Protein 1F0K (pdb70)

CATH classification: 3.40.50.2000 (+1 more: 3.40.50.2000)

Organism: Escherichia coli (strain K12) (NCBI:txid83333)

Nearest PDB structures (foldseek):
  1nlm-assembly1_B  TM=9.649E-01  e=9.106E-61  Escherichia coli
  7d1i-assembly1_A-2  TM=9.188E-01  e=2.802E-33  Acinetobacter baumannii
  3s2u-assembly1_A  TM=8.553E-01  e=3.169E-32  Pseudomonas aeruginosa PAO1
  7d1i-assembly1_C-2  TM=9.130E-01  e=3.026E-31  Acinetobacter baumannii
  7d1i-assembly1_B-2  TM=9.395E-01  e=1.859E-29  Acinetobacter baumannii

InterPro domains:
  IPR004276 Glycosyltransferase family 28, N-terminal domain [PF03033] (9-145)
  IPR006009 N-acetylglucosaminyltransferase, MurG [MF_00033] (8-353)
  IPR006009 N-acetylglucosaminyltransferase, MurG [TIGR01133] (3-347)
  IPR007235 Glycosyl transferase, family 28, C-terminal [PF04101] (185-344)

GO terms:
  GO:0051991 UDP-N-acetyl-D-glucosamine:N-acetylmuramoyl-L-alanyl-D-glutamyl-meso-2,6-diaminopimelyl-D-alanyl-D-alanine-diphosphoundecaprenol 4-beta-N-acetylglucosaminlytransferase activity (F, EXP)
  GO:0005886 plasma membrane (C, EXP)
  GO:0005515 protein binding (F, IPI)
  GO:0009252 peptidoglycan biosynthetic process (P, IMP)
  GO:0050511 undecaprenyldiphospho-muramoylpentapeptide beta-N-acetylglucosaminyltransferase activity (F, IMP)
  GO:0050511 undecaprenyldiphospho-muramoylpentapeptide beta-N-acetylglucosaminyltransferase activity (F, IDA)

Radius of gyration: 34.89 Å; Cα contacts (8 Å, |Δi|>4): 1495; chains: 2; bounding box: 58×95×90 Å

Solvent-accessible surface area: 29682 Å² total; per-residue (Å²): 79,92,0,0,0,0,0,4,19,69,15,30,30,0,104,2,0,7,33,0,0,74,55,5,61,90,110,66,18,91,16,73,0,0,0,10,67,114,81,70,0,16,101,39,0,65,171,68,75,6,110,24,30,77,1,197,26,79,47,20,235,70,142,7,13,88,26,1,89,80,15,103,148,100,27,96,59,1,70,105,44,0,57,62,28,2,116,88,30,149,7,61,0,0,0,0,1,2,21,37,2,0,11,0,0,0,43,0,0,142,44,54,66,22,35,1,0,1,0,2,2,12,8,46,25,34,60,8,1,125,112,9,24,173,40,24,86,40,26,0,2,2,20,89,64,17,22,128,143,17,56,44,0,6,2,20,19,96,103,65,0,42,83,19,75,88,5,110,122,29,22,76,78,27,141,29,30,26,23,0,0,0,22,13,33,72,135,7,0,135,31,4,11,120,11,1,4,85,0,0,40,119,24,16,78,63,12,44,4,13,0,4,0,0,139,70,28,49,153,66,1,45,110,32,1,51,140,29,48,29,22,34,3,9,12,25,57,90,19,128,78,22,10,25,0,4,37,24,0,2,0,0,0,3,32,0,23,6,41,44,1,11,31,0,4,2,1,0,0,0,0,0,0,0,3,103,87,103,182,60,79,65,32,39,88,0,0,48,37,6,55,180,42,30,1,9,82,11,5,37,68,104,122,19,56,29,91,27,1,6,104,24,13,72,59,39,58,59,120,52,3,50,42,14,0,68,109,0,45,89,52,24,47,87,66,2,23,75,70,1,2,94,22,0,24,100,8,15,129,92,157,86,86,0,0,0,0,0,9,6,96,57,22,22,0,100,2,0,7,32,0,0,79,51,5,60,84,109,61,21,96,14,64,0,0,0,2,56,116,81,77,2,17,96,40,0,63,167,69,72,7,104,25,28,83,7,80,6,62,49,6,71,47,57,16,53,181,39,9,101,80,8,85,152,121,15,108,81,0,60,136,60,0,53,60,27,2,122,86,21,146,8,60,0,0,0,0,1,4,21,83,7,0,0,4,0,0,27,0,0,136,49,56,65,22,34,2,0,1,0,6,4,8,10,54,15,30,81,5,2,137,27,0,20,180,36,21,86,35,28,0,2,1,19,86,67,16,20,131,145,17,74,45,0,5,1,22,21,96,108,61,0,55,79,20,57,94,4,104,111,28,20,65,74,22,140,27,33,23,25,0,0,0,22,14,33,77,143,6,0,128,53,2,22,114,7,0,4,88,0,0,42,118,24,16,87,62,11,42,3,13,0,4,0,0,148,58,27,41,122,72,4,44,110,31,2,52,130,29,48,29,22,32,3,10,11,24,57,99,23,139,67,21,8,31,0,4,30,21,0,3,0,0,0,3,45,0,24,9,54,44,1,10,27,0,5,3,0,0,1,0,0,0,0,3,5,109,65,104,206,59,75,69,36,34,91,0,0,20,30,5,57,156,45,25,0,8,82,20,9,33,120,98,110,32,50,31,94,27,1,6,103,6,9,74,56,34,62,63,143,52,3,57,48,11,0,77,110,0,51,87,49,19,38,82,51,0,21,74,95,1,1,99,27,0,25,93,7,19,133,92,161

Foldseek 3Di:
DEEEEEAEQDCLQVVLSVLLVVVVVVVVYAYAYEYACVGPCVPVVVVSVHHYDYQDQPDPVPVAQVSQVVDVVRLVRSLVSLLVVCVVRVGLAYEYSDGRSVQSNLVNCLVVVRAYEYEYLFLARDPSLVVSVVRHPAYEYQDPNNDPDHHHFHTAAPVLLLPADALCVLCPPDDFAAEEEEDQPQAADVVCLVQVLLLCLVCPRNHAYAYQGHPPCQVVSCVSNVVSVNNRHHYHVHDPPVNVVLSVHLEYEYAQSRRVLQSLLSNLFAYEHAYDDDPVSGSVSSCVVLVVLVLYHYDYVVRDHNCVVSVVVVPADSVSSSVSSNSSNVPHRHCSSVVSSVVRVCVSVPD/DEEEEEAFPVLPLVVLSLLLVVVVVVVVYAYAYEYACPGDCVPPVVVVVHHYDYFDQPPPPPPAVVRLVVVVVRLVRSLVSLLVVCVVRVGLAYEYADDDSVQSNLVNCLVVVRAYEYEYLFLARDRRCVVSVVSHPAYEYQAPNNDPDHHHQHTAEDPLLLPADALCVLCPPDDFAAEEEEDQPQQADPVCLVQVLLLCLVCPRNHAYAYAGHPPCQVVSCVSNVVSVNNRHHYHPHDPCVSVVLSVHLEYEEAQSSRVLQSLLSNLFAYEHEHDDDPVSRRVSSCVVLVVLLLYHYQYPVRDDNCVVNVVVVPADSVSSSVSSNSSPVSHRHPSSVVSSVVSVVVSVVD

Sequence (702 aa):
KRLMVMAGGTGGHVFPGLAVAHHLMAQGWQVRWLGTADRMEADLVPKHGIEIDFIRISGLRGKGIKALIAAPLRIFNAWRQARAIMKAYKPDVVLGMGGYVSGPGGLAAWSLGIPVVLHEQNGIAGLTNKWLAKIATKVMQAFPGAFPNAEVVGNPVRTDVLALPLPQQRLAGREGPVRVLVVGGSQGARILNQTMPQVAAKLGDSVTIWHQSGKGSQQSVEQAYAEAGQPQHKVTEFIDDMAAAYAWADVVVCRSGALTVSEIAAAGLPALFVPFQHKDRQQYWNALPLEKAGAAKIIEQPQLSVDAVANTLAGWSRETLLTMAERARAASIPDATERVANEVSRVARALKRLMVMAGGTGGHVFPGLAVAHHLMAQGWQVRWLGTADRMEADLVPKHGIEIDFIRISGLRGKGIKALIAAPLRIFNAWRQARAIMKAYKPDVVLGMGGYVSGPGGLAAWSLGIPVVLHEQNGIAGLTNKWLAKIATKVMQAFPGAFPNAEVVGNPVRTDVLALPLPQQRLAGREGPVRVLVVGGSQGARILNQTMPQVAAKLGDSVTIWHQSGKGSQQSVEQAYAEAGQPQHKVTEFIDDMAAAYAWADVVVCRSGALTVSEIAAAGLPALFVPFQHKDRQQYWNALPLEKAGAAKIIEQPQLSVDAVANTLAGWSRETLLTMAERARAASIPDATERVANEVSRVARAL

B-factor: mean 31.59, std 8.91, range [14.5, 69.97]

Structure (mmCIF, N/CA/C/O backbone):
data_1F0K
#
_entry.id   1F0K
#
_cell.length_a   60.613
_cell.length_b   66.356
_cell.length_c   67.902
_cell.angle_alpha   64.29
_cell.angle_beta   83.52
_cell.angle_gamma   65.45
#
_symmetry.space_group_name_H-M   'P 1'
#
loop_
_entity.id
_entity.type
_entity.pdbx_description
1 polymer 'UDP-N-ACETYLGLUCOSAMINE-N-ACETYLMURAMYL-(PENTAPEPTIDE) PYROPHOSPHORYL-UNDECAPRENOL N-ACETYLGLUCOSAMINE TRANSFERASE'
2 non-polymer 'SULFATE ION'
3 water water
#
loop_
_atom_site.group_PDB
_atom_site.id
_atom_site.type_symbol
_atom_site.label_atom_id
_atom_site.label_alt_id
_atom_site.label_comp_id
_atom_site.label_asym_id
_atom_site.label_entity_id
_atom_site.label_seq_id
_atom_site.pdbx_PDB_ins_code
_atom_site.Cartn_x
_atom_site.Cartn_y
_atom_site.Cartn_z
_atom_site.occupancy
_atom_site.B_iso_or_equiv
_atom_site.auth_seq_id
_atom_site.auth_comp_id
_atom_site.auth_asym_id
_atom_site.auth_atom_id
_atom_site.pdbx_PDB_model_num
ATOM 1 N N . LYS A 1 7 ? -0.974 2.320 36.947 1.00 42.05 7 LYS A N 1
ATOM 2 C CA . LYS A 1 7 ? -1.170 3.245 35.788 1.00 41.31 7 LYS A CA 1
ATOM 3 C C . LYS A 1 7 ? -2.239 2.733 34.833 1.00 39.64 7 LYS A C 1
ATOM 4 O O . LYS A 1 7 ? -2.050 1.717 34.160 1.00 39.64 7 LYS A O 1
ATOM 10 N N . ARG A 1 8 ? -3.357 3.451 34.773 1.00 37.24 8 ARG A N 1
ATOM 11 C CA . ARG A 1 8 ? -4.469 3.076 33.906 1.00 34.91 8 ARG A CA 1
ATOM 12 C C . ARG A 1 8 ? -4.584 3.999 32.696 1.00 32.27 8 ARG A C 1
ATOM 13 O O . ARG A 1 8 ? -4.602 5.224 32.832 1.00 31.60 8 ARG A O 1
ATOM 21 N N . LEU A 1 9 ? -4.663 3.403 31.512 1.00 29.57 9 LEU A N 1
ATOM 22 C CA . LEU A 1 9 ? -4.792 4.171 30.283 1.00 27.45 9 LEU A CA 1
ATOM 23 C C . LEU A 1 9 ? -6.038 3.762 29.523 1.00 25.97 9 LEU A C 1
ATOM 24 O O . LEU A 1 9 ? -6.397 2.587 29.485 1.00 25.57 9 LEU A O 1
ATOM 29 N N . MET A 1 10 ? -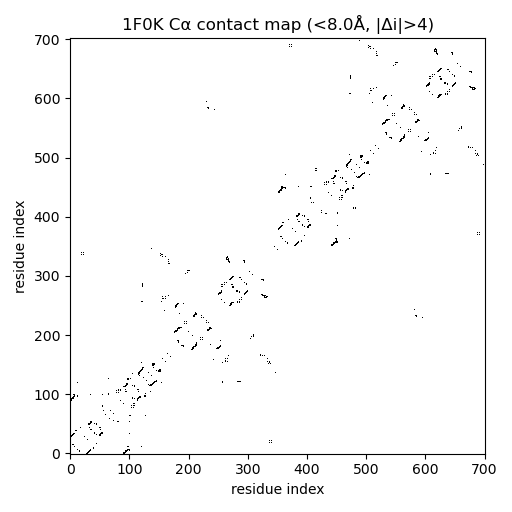6.713 4.738 28.928 1.00 25.37 10 MET A N 1
ATOM 30 C CA . MET A 1 10 ? -7.866 4.429 28.101 1.00 24.70 10 MET A CA 1
ATOM 31 C C . MET A 1 10 ? -7.528 4.943 26.715 1.00 23.31 10 MET A C 1
ATOM 32 O O . MET A 1 10 ? -7.198 6.116 26.544 1.00 24.02 10 MET A O 1
ATOM 37 N N . VAL A 1 11 ? -7.574 4.059 25.727 1.00 22.25 11 VAL A N 1
ATOM 38 C CA . VAL A 1 11 ? -7.278 4.461 24.359 1.00 22.34 11 VAL A CA 1
ATOM 39 C C . VAL A 1 11 ? -8.612 4.654 23.646 1.00 22.94 11 VAL A C 1
ATOM 40 O O . VAL A 1 11 ? -9.525 3.843 23.804 1.00 23.37 11 VAL A O 1
ATOM 44 N N . MET A 1 12 ? -8.722 5.734 22.878 1.00 22.18 12 MET A N 1
ATOM 45 C CA . MET A 1 12 ? -9.949 6.034 22.146 1.00 23.10 12 MET A CA 1
ATOM 46 C C . MET A 1 12 ? -9.582 6.072 20.673 1.00 22.97 12 MET A C 1
ATOM 47 O O . MET A 1 12 ? -8.917 6.997 20.226 1.00 21.16 12 MET A O 1
ATOM 52 N N . ALA A 1 13 ? -9.992 5.057 19.921 1.00 26.97 13 ALA A N 1
ATOM 53 C CA . ALA A 1 13 ? -9.665 5.008 18.498 1.00 30.88 13 ALA A CA 1
ATOM 54 C C . ALA A 1 13 ? -10.813 4.412 17.685 1.00 34.35 13 ALA A C 1
ATOM 55 O O . ALA A 1 13 ? -11.328 3.335 18.006 1.00 35.86 13 ALA A O 1
ATOM 57 N N . GLY A 1 14 ? -11.176 5.127 16.622 1.00 37.37 14 GLY A N 1
ATOM 58 C CA . GLY A 1 14 ? -12.287 4.762 15.757 1.00 40.54 14 GLY A CA 1
ATOM 59 C C . GLY A 1 14 ? -12.239 3.583 14.808 1.00 41.52 14 GLY A C 1
ATOM 60 O O . GLY A 1 14 ? -11.267 2.831 14.755 1.00 43.26 14 GLY A O 1
ATOM 61 N N . GLY A 1 15 ? -13.322 3.451 14.042 1.00 42.70 15 GLY A N 1
ATOM 62 C CA . GLY A 1 15 ? -13.491 2.363 13.094 1.00 43.13 15 GLY A CA 1
ATOM 63 C C . GLY A 1 15 ? -12.660 2.286 11.825 1.00 43.41 15 GLY A C 1
ATOM 64 O O . GLY A 1 15 ? -13.212 2.187 10.730 1.00 44.39 15 GLY A O 1
ATOM 65 N N . THR A 1 16 ? -11.340 2.333 11.966 1.00 43.38 16 THR A N 1
ATOM 66 C CA . THR A 1 16 ? -10.426 2.204 10.833 1.00 43.22 16 THR A CA 1
ATOM 67 C C . THR A 1 16 ? -9.118 1.679 11.402 1.00 43.06 16 THR A C 1
ATOM 68 O O . THR A 1 16 ? -8.728 2.042 12.517 1.00 42.99 16 THR A O 1
ATOM 72 N N . GLY A 1 17 ? -8.453 0.810 10.649 1.00 41.81 17 GLY A N 1
ATOM 73 C CA . GLY A 1 17 ? -7.190 0.268 11.109 1.00 40.71 17 GLY A CA 1
ATOM 74 C C . GLY A 1 17 ? -6.202 1.401 11.275 1.00 39.54 17 GLY A C 1
ATOM 75 O O . GLY A 1 17 ? -5.275 1.330 12.085 1.00 39.73 17 GLY A O 1
ATOM 76 N N . GLY A 1 18 ? -6.413 2.460 10.500 1.00 37.79 18 GLY A N 1
ATOM 77 C CA . GLY A 1 18 ? -5.539 3.611 10.572 1.00 35.68 18 GLY A CA 1
ATOM 78 C C . GLY A 1 18 ? -5.394 4.116 11.994 1.00 34.88 18 GLY A C 1
ATOM 79 O O . GLY A 1 18 ? -4.285 4.441 12.427 1.00 35.21 18 GLY A O 1
ATOM 80 N N . HIS A 1 19 ? -6.503 4.186 12.728 1.00 32.89 19 HIS A N 1
ATOM 81 C CA . HIS A 1 19 ? -6.454 4.664 14.110 1.00 32.14 19 HIS A CA 1
ATOM 82 C C . HIS A 1 19 ? -6.229 3.533 15.108 1.00 31.91 19 HIS A C 1
ATOM 83 O O . HIS A 1 19 ? -5.480 3.684 16.072 1.00 31.76 19 HIS A O 1
ATOM 90 N N . VAL A 1 20 ? -6.895 2.407 14.881 1.00 31.82 20 VAL A N 1
ATOM 91 C CA . VAL A 1 20 ? -6.813 1.271 15.788 1.00 33.08 20 VAL A CA 1
ATOM 92 C C . VAL A 1 20 ? -5.452 0.587 15.898 1.00 33.31 20 VAL A C 1
ATOM 93 O O . VAL A 1 20 ? -4.977 0.337 17.008 1.00 32.99 20 VAL A O 1
ATOM 97 N N . PHE A 1 21 ? -4.823 0.288 14.765 1.00 33.64 21 PHE A N 1
ATOM 98 C CA . PHE A 1 21 ? -3.526 -0.385 14.794 1.00 33.68 21 PHE A CA 1
ATOM 99 C C . PHE A 1 21 ? -2.456 0.350 15.605 1.00 32.04 21 PHE A C 1
ATOM 100 O O . PHE A 1 21 ? -1.789 -0.257 16.443 1.00 31.30 21 PHE A O 1
ATOM 108 N N . PRO A 1 22 ? -2.277 1.662 15.375 1.00 31.37 22 PRO A N 1
ATOM 109 C CA . PRO A 1 22 ? -1.259 2.396 16.139 1.00 30.01 22 PRO A CA 1
ATOM 110 C C . PRO A 1 22 ? -1.620 2.411 17.624 1.00 29.31 22 PRO A C 1
ATOM 111 O O . PRO A 1 22 ? -0.749 2.366 18.489 1.00 27.42 22 PRO A O 1
ATOM 115 N N . GLY A 1 23 ? -2.918 2.483 17.903 1.00 28.99 23 GLY A N 1
ATOM 116 C CA . GLY A 1 23 ? -3.380 2.492 19.277 1.00 28.59 23 GLY A CA 1
ATOM 117 C C . GLY A 1 23 ? -3.035 1.196 19.990 1.00 29.00 23 GLY A C 1
ATOM 118 O O . GLY A 1 23 ? -2.649 1.205 21.160 1.00 28.48 23 GLY A O 1
ATOM 119 N N . LEU A 1 24 ? -3.168 0.078 19.282 1.00 28.08 24 LEU A N 1
ATOM 120 C CA . LEU A 1 24 ? -2.863 -1.227 19.859 1.00 28.39 24 LEU A CA 1
ATOM 121 C C . LEU A 1 24 ? -1.373 -1.350 20.147 1.00 28.37 24 LEU A C 1
ATOM 122 O O . LEU A 1 24 ? -0.966 -1.986 21.126 1.00 28.60 24 LEU A O 1
ATOM 127 N N . ALA A 1 25 ? -0.555 -0.743 19.296 1.00 27.77 25 ALA A N 1
ATOM 128 C CA . ALA A 1 25 ? 0.887 -0.795 19.497 1.00 28.98 25 ALA A CA 1
ATOM 129 C C . ALA A 1 25 ? 1.256 -0.093 20.800 1.00 29.10 25 ALA A C 1
ATOM 130 O O . ALA A 1 25 ? 2.035 -0.618 21.595 1.00 29.49 25 ALA A O 1
ATOM 132 N N . VAL A 1 26 ? 0.694 1.094 21.020 1.00 28.82 26 VAL A N 1
ATOM 133 C CA . VAL A 1 26 ? 0.982 1.853 22.233 1.00 28.94 26 VAL A CA 1
ATOM 134 C C . VAL A 1 26 ? 0.409 1.131 23.450 1.00 29.18 26 VAL A C 1
ATOM 135 O O . VAL A 1 26 ? 1.020 1.118 24.518 1.00 29.62 26 VAL A O 1
ATOM 139 N N . ALA A 1 27 ? -0.757 0.518 23.286 1.00 27.98 27 ALA A N 1
ATOM 140 C CA . ALA A 1 27 ? -1.371 -0.215 24.382 1.00 29.32 27 ALA A CA 1
ATOM 141 C C . ALA A 1 27 ? -0.462 -1.372 24.840 1.00 30.04 27 ALA A C 1
ATOM 142 O O . ALA A 1 27 ? -0.084 -1.454 26.015 1.00 29.89 27 ALA A O 1
ATOM 144 N N . HIS A 1 28 ? -0.120 -2.259 23.907 1.00 30.92 28 HIS A N 1
ATOM 145 C CA . HIS A 1 28 ? 0.734 -3.413 24.201 1.00 30.62 28 HIS A CA 1
ATOM 146 C C . HIS A 1 28 ? 2.054 -2.989 24.823 1.00 30.90 28 HIS A C 1
ATOM 147 O O . HIS A 1 28 ? 2.537 -3.601 25.779 1.00 30.92 28 HIS A O 1
ATOM 154 N N . HIS A 1 29 ? 2.636 -1.939 24.263 1.00 30.28 29 HIS A N 1
ATOM 155 C CA . HIS A 1 29 ? 3.899 -1.415 24.742 1.00 30.76 29 HIS A CA 1
ATOM 156 C C . HIS A 1 29 ? 3.835 -1.032 26.227 1.00 31.63 29 HIS A C 1
ATOM 157 O O . HIS A 1 29 ? 4.763 -1.315 26.990 1.00 30.76 29 HIS A O 1
ATOM 164 N N . LEU A 1 30 ? 2.744 -0.388 26.638 1.00 29.72 30 LEU A N 1
ATOM 165 C CA . LEU A 1 30 ? 2.603 0.035 28.028 1.00 30.08 30 LEU A CA 1
ATOM 166 C C . LEU A 1 30 ? 2.153 -1.096 28.950 1.00 30.55 30 LEU A C 1
ATOM 167 O O . LEU A 1 30 ? 2.538 -1.136 30.120 1.00 31.28 30 LEU A O 1
ATOM 172 N N . MET A 1 31 ? 1.340 -2.012 28.438 1.00 31.26 31 MET A N 1
ATOM 173 C CA . MET A 1 31 ? 0.884 -3.130 29.256 1.00 33.71 31 MET A CA 1
ATOM 174 C C . MET A 1 31 ? 2.078 -3.987 29.664 1.00 35.03 31 MET A C 1
ATOM 175 O O . MET A 1 31 ? 2.101 -4.548 30.758 1.00 36.09 31 MET A O 1
ATOM 180 N N . ALA A 1 32 ? 3.062 -4.085 28.776 1.00 35.62 32 ALA A N 1
ATOM 181 C CA . ALA A 1 32 ? 4.262 -4.871 29.044 1.00 37.61 32 ALA A CA 1
ATOM 182 C C . ALA A 1 32 ? 5.133 -4.158 30.070 1.00 38.72 32 ALA A C 1
ATOM 183 O O . ALA A 1 32 ? 6.223 -4.621 30.409 1.00 39.48 32 ALA A O 1
ATOM 185 N N . GLN A 1 33 ? 4.654 -3.022 30.560 1.00 38.28 33 GLN A N 1
ATOM 186 C CA . GLN A 1 33 ? 5.408 -2.275 31.548 1.00 38.14 33 GLN A CA 1
ATOM 187 C C . GLN A 1 33 ? 4.576 -2.020 32.787 1.00 36.68 33 GLN A C 1
ATOM 188 O O . GLN A 1 33 ? 4.822 -1.075 33.532 1.00 37.34 33 GLN A O 1
ATOM 194 N N . GLY A 1 34 ? 3.585 -2.877 33.000 1.00 35.86 34 GLY A N 1
ATOM 195 C CA . GLY A 1 34 ? 2.738 -2.755 34.170 1.00 35.52 34 GLY A CA 1
ATOM 196 C C . GLY A 1 34 ? 1.461 -1.951 34.008 1.00 34.34 34 GLY A C 1
ATOM 197 O O . GLY A 1 34 ? 0.611 -1.974 34.897 1.00 33.67 34 GLY A O 1
ATOM 198 N N . TRP A 1 35 ? 1.314 -1.248 32.890 1.00 34.23 35 TRP A N 1
ATOM 199 C CA . TRP A 1 35 ? 0.121 -0.435 32.661 1.00 33.63 35 TRP A CA 1
ATOM 200 C C . TRP A 1 35 ? -1.153 -1.228 32.402 1.00 33.77 35 TRP A C 1
ATOM 201 O O . TRP A 1 35 ? -1.136 -2.282 31.763 1.00 32.95 35 TRP A O 1
ATOM 212 N N . GLN A 1 36 ? -2.261 -0.704 32.912 1.00 32.90 36 GLN A N 1
ATOM 213 C CA . GLN A 1 36 ? -3.567 -1.301 32.696 1.00 33.08 36 GLN A CA 1
ATOM 214 C C . GLN A 1 36 ? -4.160 -0.482 31.552 1.00 32.42 36 GLN A C 1
ATOM 215 O O . GLN A 1 36 ? -4.114 0.748 31.583 1.00 31.42 36 GLN A O 1
ATOM 221 N N . VAL A 1 37 ? -4.697 -1.157 30.541 1.00 32.07 37 VAL A N 1
ATOM 222 C CA . VAL A 1 37 ? -5.276 -0.456 29.403 1.00 31.91 37 VAL A CA 1
ATOM 223 C C . VAL A 1 37 ? -6.693 -0.917 29.118 1.00 32.15 37 VAL A C 1
ATOM 224 O O . VAL A 1 37 ? -7.017 -2.104 29.225 1.00 31.04 37 VAL A O 1
ATOM 228 N N . ARG A 1 38 ? -7.532 0.046 28.752 1.00 30.74 38 ARG A N 1
ATOM 229 C CA . ARG A 1 38 ? -8.925 -0.202 28.433 1.00 31.08 38 ARG A CA 1
ATOM 230 C C . ARG A 1 38 ? -9.196 0.568 27.143 1.00 29.87 38 ARG A C 1
ATOM 231 O O . ARG A 1 38 ? -8.574 1.601 26.883 1.00 28.94 38 ARG A O 1
ATOM 239 N N . TRP A 1 39 ? -10.119 0.072 26.332 1.00 28.69 39 TRP A N 1
ATOM 240 C CA . TRP A 1 39 ? -10.414 0.729 25.071 1.00 28.19 39 TRP A CA 1
ATOM 241 C C . TRP A 1 39 ? -11.790 1.395 25.081 1.00 26.35 39 TRP A C 1
ATOM 242 O O . TRP A 1 39 ? -12.683 0.994 25.826 1.00 26.68 39 TRP A O 1
ATOM 253 N N . LEU A 1 40 ? -11.935 2.438 24.269 1.00 25.04 40 LEU A N 1
ATOM 254 C CA . LEU A 1 40 ? -13.197 3.159 24.130 1.00 23.18 40 LEU A CA 1
ATOM 255 C C . LEU A 1 40 ? -13.495 3.179 22.634 1.00 22.87 40 LEU A C 1
ATOM 256 O O . LEU A 1 40 ? -12.718 3.721 21.854 1.00 22.99 40 LEU A O 1
ATOM 261 N N . GLY A 1 41 ? -14.608 2.580 22.232 1.00 25.02 41 GLY A N 1
ATOM 262 C CA . GLY A 1 41 ? -14.946 2.553 20.821 1.00 25.95 41 GLY A CA 1
ATOM 263 C C . GLY A 1 41 ? -16.426 2.332 20.594 1.00 28.01 41 GLY A C 1
ATOM 264 O O . GLY A 1 41 ? -17.234 2.555 21.494 1.00 28.82 41 GLY A O 1
ATOM 265 N N . THR A 1 42 ? -16.783 1.884 19.395 1.00 29.77 42 THR A N 1
ATOM 266 C CA . THR A 1 42 ? -18.185 1.641 19.059 1.00 31.41 42 THR A CA 1
ATOM 267 C C . THR A 1 42 ? -18.458 0.168 18.741 1.00 32.23 42 THR A C 1
ATOM 268 O O . THR A 1 42 ? -17.721 -0.463 17.986 1.00 29.57 42 THR A O 1
ATOM 272 N N . ALA A 1 43 ? -19.541 -0.360 19.306 1.00 34.77 43 ALA A N 1
ATOM 273 C CA . ALA A 1 43 ? -19.920 -1.760 19.127 1.00 37.23 43 ALA A CA 1
ATOM 274 C C . ALA A 1 43 ? -20.126 -2.232 17.686 1.00 39.10 43 ALA A C 1
ATOM 275 O O . ALA A 1 43 ? -20.088 -3.434 17.422 1.00 39.09 43 ALA A O 1
ATOM 277 N N . ASP A 1 44 ? -20.333 -1.304 16.757 1.00 40.78 44 ASP A N 1
ATOM 278 C CA . ASP A 1 44 ? -20.557 -1.671 15.361 1.00 42.78 44 ASP A CA 1
ATOM 279 C C . ASP A 1 44 ? -19.324 -1.559 14.472 1.00 43.14 44 ASP A C 1
ATOM 280 O O . ASP A 1 44 ? -19.320 -2.061 13.349 1.00 44.14 44 ASP A O 1
ATOM 285 N N . ARG A 1 45 ? -18.281 -0.904 14.970 1.00 42.77 45 ARG A N 1
ATOM 286 C CA . ARG A 1 45 ? -17.056 -0.730 14.199 1.00 42.34 45 ARG A CA 1
ATOM 287 C C . ARG A 1 45 ? -16.054 -1.872 14.401 1.00 41.11 45 ARG A C 1
ATOM 288 O O . ARG A 1 45 ? -16.194 -2.679 15.320 1.00 40.45 45 ARG A O 1
ATOM 296 N N . MET A 1 46 ? -15.041 -1.928 13.543 1.00 39.55 46 MET A N 1
ATOM 297 C CA . MET A 1 46 ? -14.038 -2.990 13.604 1.00 39.67 46 MET A CA 1
ATOM 298 C C . MET A 1 46 ? -13.279 -3.148 14.926 1.00 38.68 46 MET A C 1
ATOM 299 O O . MET A 1 46 ? -12.772 -4.232 15.219 1.00 38.02 46 MET A O 1
ATOM 304 N N . GLU A 1 47 ? -13.198 -2.092 15.730 1.00 37.48 47 GLU A N 1
ATOM 305 C CA . GLU A 1 47 ? -12.486 -2.198 17.002 1.00 36.91 47 GLU A CA 1
ATOM 306 C C . GLU A 1 47 ? -13.225 -3.123 17.972 1.00 36.96 47 GLU A C 1
ATOM 307 O O . GLU A 1 47 ? -12.612 -3.744 18.842 1.00 37.00 47 GLU A O 1
ATOM 313 N N . ALA A 1 48 ? -14.541 -3.222 17.818 1.00 36.76 48 ALA A N 1
ATOM 314 C CA . ALA A 1 48 ? -15.342 -4.066 18.700 1.00 36.98 48 ALA A CA 1
ATOM 315 C C . ALA A 1 48 ? -14.943 -5.533 18.623 1.00 38.23 48 ALA A C 1
ATOM 316 O O . ALA A 1 48 ? -15.100 -6.281 19.590 1.00 37.91 48 ALA A O 1
ATOM 318 N N . ASP A 1 49 ? -14.430 -5.947 17.470 1.00 39.31 49 ASP A N 1
ATOM 319 C CA . ASP A 1 49 ? -14.027 -7.332 17.286 1.00 40.97 49 ASP A CA 1
ATOM 320 C C . ASP A 1 4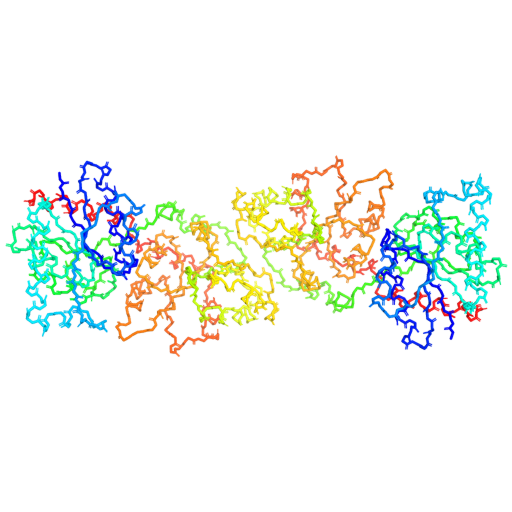9 ? -12.524 -7.519 17.426 1.00 40.10 49 ASP A C 1
ATOM 321 O O . ASP A 1 49 ? -12.069 -8.518 17.974 1.00 40.92 49 ASP A O 1
ATOM 326 N N . LEU A 1 50 ? -11.761 -6.549 16.940 1.00 39.40 50 LEU A N 1
ATOM 327 C CA . LEU A 1 50 ? -10.306 -6.623 16.982 1.00 39.05 50 LEU A CA 1
ATOM 328 C C . LEU A 1 50 ? -9.666 -6.486 18.365 1.00 39.12 50 LEU A C 1
ATOM 329 O O . LEU A 1 50 ? -8.805 -7.286 18.732 1.00 38.56 50 LEU A O 1
ATOM 334 N N . VAL A 1 51 ? -10.084 -5.483 19.132 1.00 38.79 51 VAL A N 1
ATOM 335 C CA . VAL A 1 51 ? -9.516 -5.257 20.459 1.00 37.64 51 VAL A CA 1
ATOM 336 C C . VAL A 1 51 ? -9.647 -6.449 21.415 1.00 37.87 51 VAL A C 1
ATOM 337 O O . VAL A 1 51 ? -8.695 -6.790 22.115 1.00 37.54 51 VAL A O 1
ATOM 341 N N . PRO A 1 52 ? -10.825 -7.093 21.465 1.00 38.44 52 PRO A N 1
ATOM 342 C CA . PRO A 1 52 ? -10.959 -8.237 22.373 1.00 39.32 52 PRO A CA 1
ATOM 343 C C . PRO A 1 52 ? -10.035 -9.392 21.974 1.00 40.07 52 PRO A C 1
ATOM 344 O O . PRO A 1 52 ? -9.685 -10.232 22.805 1.00 40.30 52 PRO A O 1
ATOM 348 N N . LYS A 1 53 ? -9.649 -9.427 20.699 1.00 40.35 53 LYS A N 1
ATOM 349 C CA . LYS A 1 53 ? -8.752 -10.463 20.193 1.00 40.58 53 LYS A CA 1
ATOM 350 C C . LYS A 1 53 ? -7.323 -10.184 20.636 1.00 39.99 53 LYS A C 1
ATOM 351 O O . LYS A 1 53 ? -6.426 -11.006 20.432 1.00 39.70 53 LYS A O 1
ATOM 357 N N . HIS A 1 54 ? -7.112 -9.014 21.231 1.00 38.65 54 HIS A N 1
ATOM 358 C CA . HIS A 1 54 ? -5.790 -8.642 21.727 1.00 37.71 54 HIS A CA 1
ATOM 359 C C . HIS A 1 54 ? -5.788 -8.711 23.248 1.00 37.10 54 HIS A C 1
ATOM 360 O O . HIS A 1 54 ? -4.871 -8.214 23.899 1.00 37.35 54 HIS A O 1
ATOM 367 N N . GLY A 1 55 ? -6.828 -9.331 23.800 1.00 36.15 55 GLY A N 1
ATOM 368 C CA . GLY A 1 55 ? -6.948 -9.477 25.240 1.00 36.70 55 GLY A CA 1
ATOM 369 C C . GLY A 1 55 ? -7.266 -8.200 25.997 1.00 36.66 55 GLY A C 1
ATOM 370 O O . GLY A 1 55 ? -7.145 -8.157 27.222 1.00 36.89 55 GLY A O 1
ATOM 371 N N . ILE A 1 56 ? -7.686 -7.163 25.277 1.00 35.61 56 ILE A N 1
ATOM 372 C CA . ILE A 1 56 ? -8.009 -5.885 25.900 1.00 34.03 56 ILE A CA 1
ATOM 373 C C . ILE A 1 56 ? -9.516 -5.668 26.017 1.00 34.37 56 ILE A C 1
ATOM 374 O O . ILE A 1 56 ? -10.263 -5.908 25.067 1.00 34.29 56 ILE A O 1
ATOM 379 N N . GLU A 1 57 ? -9.955 -5.224 27.193 1.00 34.18 57 GLU A N 1
ATOM 380 C CA . GLU A 1 57 ? -11.370 -4.969 27.432 1.00 34.19 57 GLU A CA 1
ATOM 381 C C . GLU A 1 57 ? -11.751 -3.723 26.645 1.00 32.88 57 GLU A C 1
ATOM 382 O O . GLU A 1 57 ? -10.905 -2.870 26.368 1.00 31.69 57 GLU A O 1
ATOM 388 N N . ILE A 1 58 ? -13.022 -3.611 26.285 1.00 31.36 58 ILE A N 1
ATOM 389 C CA . ILE A 1 58 ? -13.454 -2.454 25.529 1.00 29.92 58 ILE A CA 1
ATOM 390 C C . ILE A 1 58 ? -14.843 -1.984 25.927 1.00 29.49 58 ILE A C 1
ATOM 391 O O . ILE A 1 58 ? -15.791 -2.764 25.968 1.00 27.83 58 ILE A O 1
ATOM 396 N N . ASP A 1 59 ? -14.939 -0.700 26.252 1.00 29.28 59 ASP A N 1
ATOM 397 C CA . ASP A 1 59 ? -16.202 -0.091 26.626 1.00 29.70 59 ASP A CA 1
ATOM 398 C C . ASP A 1 59 ? -16.723 0.608 25.378 1.00 30.39 59 ASP A C 1
ATOM 399 O O . ASP A 1 59 ? -15.947 1.165 24.600 1.00 30.45 59 ASP A O 1
ATOM 404 N N . PHE A 1 60 ? -18.033 0.570 25.180 1.00 31.29 60 PHE A N 1
ATOM 405 C CA . PHE A 1 60 ? -18.612 1.183 24.000 1.00 32.36 60 PHE A CA 1
ATOM 406 C C . PHE A 1 60 ? -19.469 2.395 24.300 1.00 32.89 60 PHE A C 1
ATOM 407 O O . PHE A 1 60 ? -20.062 2.508 25.372 1.00 33.13 60 PHE A O 1
ATOM 415 N N . ILE A 1 61 ? -19.502 3.309 23.338 1.00 34.43 61 ILE A N 1
ATOM 416 C CA . ILE A 1 61 ? -20.326 4.500 23.421 1.00 36.08 61 ILE A CA 1
ATOM 417 C C . ILE A 1 61 ? -21.380 4.230 22.353 1.00 37.27 61 ILE A C 1
ATOM 418 O O . ILE A 1 61 ? -21.050 3.901 21.215 1.00 36.29 61 ILE A O 1
ATOM 423 N N . ARG A 1 62 ? -22.644 4.337 22.728 1.00 39.91 62 ARG A N 1
ATOM 424 C CA . ARG A 1 62 ? -23.732 4.087 21.797 1.00 43.16 62 ARG A CA 1
ATOM 425 C C . ARG A 1 62 ? -24.302 5.400 21.280 1.00 44.33 62 ARG A C 1
ATOM 426 O O . ARG A 1 62 ? -24.942 6.140 22.021 1.00 43.98 62 ARG A O 1
ATOM 434 N N . ILE A 1 63 ? -24.053 5.686 20.005 1.00 46.60 63 ILE A N 1
ATOM 435 C CA . ILE A 1 63 ? -24.537 6.912 19.378 1.00 49.26 63 ILE A CA 1
ATOM 436 C C . ILE A 1 63 ? -25.316 6.540 18.123 1.00 50.72 63 ILE A C 1
ATOM 437 O O . ILE A 1 63 ? -24.724 6.219 17.093 1.00 50.90 63 ILE A O 1
ATOM 442 N N . SER A 1 64 ? -26.639 6.591 18.209 1.00 52.58 64 SER A N 1
ATOM 443 C CA . SER A 1 64 ? -27.488 6.235 17.078 1.00 54.45 64 SER A CA 1
ATOM 444 C C . SER A 1 64 ? -27.927 7.433 16.242 1.00 55.33 64 SER A C 1
ATOM 445 O O . SER A 1 64 ? -27.919 8.571 16.713 1.00 55.34 64 SER A O 1
ATOM 448 N N . GLY A 1 65 ? -28.301 7.158 14.993 1.00 56.31 65 GLY A N 1
ATOM 449 C CA . GLY A 1 65 ? -28.774 8.196 14.090 1.00 57.42 65 GLY A CA 1
ATOM 450 C C . GLY A 1 65 ? -27.751 9.156 13.508 1.00 58.34 65 GLY A C 1
ATOM 451 O O . GLY A 1 65 ? -28.052 10.333 13.315 1.00 58.53 65 GLY A O 1
ATOM 452 N N . LEU A 1 66 ? -26.552 8.668 13.207 1.00 59.08 66 LEU A N 1
ATOM 453 C CA . LEU A 1 66 ? -25.514 9.530 12.648 1.00 59.80 66 LEU A CA 1
ATOM 454 C C . LEU A 1 66 ? -25.467 9.497 11.121 1.00 60.04 66 LEU A C 1
ATOM 455 O O . LEU A 1 66 ? -25.049 10.466 10.484 1.00 59.29 66 LEU A O 1
ATOM 460 N N . ARG A 1 67 ? -25.892 8.378 10.541 1.00 60.97 67 ARG A N 1
ATOM 461 C CA . ARG A 1 67 ? -25.923 8.224 9.089 1.00 61.57 67 ARG A CA 1
ATOM 462 C C . ARG A 1 67 ? -24.558 8.301 8.409 1.00 61.08 67 ARG A C 1
ATOM 463 O O . ARG A 1 67 ? -24.474 8.448 7.191 1.00 61.57 67 ARG A O 1
ATOM 471 N N . GLY A 1 68 ? -23.489 8.204 9.189 1.00 60.22 68 GLY A N 1
ATOM 472 C CA . GLY A 1 68 ? -22.161 8.249 8.605 1.00 58.95 68 GLY A CA 1
ATOM 473 C C . GLY A 1 68 ? -21.531 9.627 8.541 1.00 58.19 68 GLY A C 1
ATOM 474 O O . GLY A 1 68 ? -20.373 9.763 8.140 1.00 58.31 68 GLY A O 1
ATOM 475 N N . LYS A 1 69 ? -22.282 10.655 8.921 1.00 57.03 69 LYS A N 1
ATOM 476 C CA . LYS A 1 69 ? -21.746 12.009 8.904 1.00 55.91 69 LYS A CA 1
ATOM 477 C C . LYS A 1 69 ? -20.527 12.078 9.818 1.00 54.19 69 LYS A C 1
ATOM 478 O O . LYS A 1 69 ? -19.447 12.480 9.392 1.00 54.69 69 LYS A O 1
ATOM 484 N N . GLY A 1 70 ? -20.697 11.676 11.072 1.00 51.77 70 GLY A N 1
ATOM 485 C CA . GLY A 1 70 ? -19.575 11.692 11.991 1.00 48.95 70 GLY A CA 1
ATOM 486 C C . GLY A 1 70 ? -19.668 12.687 13.129 1.00 46.84 70 GLY A C 1
ATOM 487 O O . GLY A 1 70 ? -20.754 12.975 13.629 1.00 46.29 70 GLY A O 1
ATOM 488 N N . ILE A 1 71 ? -18.515 13.221 13.523 1.00 45.26 71 ILE A N 1
ATOM 489 C CA . ILE A 1 71 ? -18.415 14.174 14.623 1.00 43.82 71 ILE A CA 1
ATOM 490 C C . ILE A 1 71 ? -19.127 15.501 14.367 1.00 43.91 71 ILE A C 1
ATOM 491 O O . ILE A 1 71 ? -19.635 16.125 15.296 1.00 43.71 71 ILE A O 1
ATOM 496 N N . LYS A 1 72 ? -19.154 15.935 13.112 1.00 43.92 72 LYS A N 1
ATOM 497 C CA . LYS A 1 72 ? -19.815 17.188 12.757 1.00 43.85 72 LYS A CA 1
ATOM 498 C C . LYS A 1 72 ? -21.318 17.073 13.003 1.00 42.82 72 LYS A C 1
ATOM 499 O O . LYS A 1 72 ? -21.969 18.035 13.414 1.00 43.31 72 LYS A O 1
ATOM 505 N N . ALA A 1 73 ? -21.862 15.889 12.752 1.00 41.38 73 ALA A N 1
ATOM 506 C CA . ALA A 1 73 ? -23.282 15.650 12.954 1.00 39.79 73 ALA A CA 1
ATOM 507 C C . ALA A 1 73 ? -23.575 15.524 14.438 1.00 39.28 73 ALA A C 1
ATOM 508 O O . ALA A 1 73 ? -24.509 16.132 14.959 1.00 37.60 73 ALA A O 1
ATOM 510 N N . LEU A 1 74 ? -22.760 14.725 15.116 1.00 38.96 74 LEU A N 1
ATOM 511 C CA . LEU A 1 74 ? -22.933 14.498 16.541 1.00 38.75 74 LEU A CA 1
ATOM 512 C C . LEU A 1 74 ? -22.938 15.808 17.317 1.00 38.15 74 LEU A C 1
ATOM 513 O O . LEU A 1 74 ? -23.768 16.012 18.206 1.00 37.74 74 LEU A O 1
ATOM 518 N N . ILE A 1 75 ? -22.014 16.699 16.982 1.00 38.08 75 ILE A N 1
ATOM 519 C CA . ILE A 1 75 ? -21.923 17.975 17.678 1.00 39.02 75 ILE A CA 1
ATOM 520 C C . ILE A 1 75 ? -23.114 18.886 17.377 1.00 38.41 75 ILE A C 1
ATOM 521 O O . ILE A 1 75 ? -23.396 19.818 18.130 1.00 38.12 75 ILE A O 1
ATOM 526 N N . ALA A 1 76 ? -23.816 18.602 16.283 1.00 38.04 76 ALA A N 1
ATOM 527 C CA . ALA A 1 76 ? -24.971 19.399 15.878 1.00 37.19 76 ALA A CA 1
ATOM 528 C C . ALA A 1 76 ? -26.268 18.847 16.455 1.00 36.15 76 ALA A C 1
ATOM 529 O O . ALA A 1 76 ? -27.352 19.323 16.124 1.00 35.97 76 ALA A O 1
ATOM 531 N N . ALA A 1 77 ? -26.156 17.834 17.309 1.00 34.42 77 ALA A N 1
ATOM 532 C CA . ALA A 1 77 ? -27.326 17.225 17.935 1.00 33.14 77 ALA A CA 1
ATOM 533 C C . ALA A 1 77 ? -27.125 17.311 19.443 1.00 32.59 77 ALA A C 1
ATOM 534 O O . ALA A 1 77 ? -26.502 16.436 20.042 1.00 31.09 77 ALA A O 1
ATOM 536 N N . PRO A 1 78 ? -27.664 18.372 20.073 1.00 32.06 78 PRO A N 1
ATOM 537 C CA . PRO A 1 78 ? -27.577 18.653 21.514 1.00 31.07 78 PRO A CA 1
ATOM 538 C C . PRO A 1 78 ? -27.748 17.450 22.443 1.00 30.50 78 PRO A C 1
ATOM 539 O O . PRO A 1 78 ? -26.874 17.155 23.257 1.00 29.52 78 PRO A O 1
ATOM 543 N N . LEU A 1 79 ? -28.878 16.766 22.334 1.00 28.95 79 LEU A N 1
ATOM 544 C CA . LEU A 1 79 ? -29.130 15.619 23.194 1.00 29.33 79 LEU A CA 1
ATOM 545 C C . LEU A 1 79 ? -28.160 14.465 22.950 1.00 28.58 79 LEU A C 1
ATOM 546 O O . LEU A 1 79 ? -27.745 13.795 23.898 1.00 27.00 79 LEU A O 1
ATOM 551 N N . ARG A 1 80 ? -27.794 14.240 21.689 1.00 27.70 80 ARG A N 1
ATOM 552 C CA . ARG A 1 80 ? -26.877 13.156 21.348 1.00 28.33 80 ARG A CA 1
ATOM 553 C C . ARG A 1 80 ? -25.464 13.384 21.871 1.00 27.39 80 ARG A C 1
ATOM 554 O O . ARG A 1 80 ? -24.835 12.455 22.392 1.00 26.07 80 ARG A O 1
ATOM 562 N N . ILE A 1 81 ? -24.950 14.603 21.719 1.00 26.19 81 ILE A N 1
ATOM 563 C CA . ILE A 1 81 ? -23.608 14.886 22.217 1.00 24.89 81 ILE A CA 1
ATOM 564 C C . ILE A 1 81 ? -23.609 14.832 23.752 1.00 24.30 81 ILE A C 1
ATOM 565 O O . ILE A 1 81 ? -22.669 14.315 24.365 1.00 22.57 81 ILE A O 1
ATOM 570 N N . PHE A 1 82 ? -24.672 15.344 24.367 1.00 22.71 82 PHE A N 1
ATOM 571 C CA . PHE A 1 82 ? -24.800 15.333 25.827 1.00 22.28 82 PHE A CA 1
ATOM 572 C C . PHE A 1 82 ? -24.797 13.887 26.330 1.00 21.61 82 PHE A C 1
ATOM 573 O O . PHE A 1 82 ? -24.091 13.536 27.285 1.00 21.05 82 PHE A O 1
ATOM 581 N N . ASN A 1 83 ? -25.577 13.042 25.669 1.00 21.80 83 ASN A N 1
ATOM 582 C CA . ASN A 1 83 ? -25.648 11.640 26.045 1.00 22.62 83 ASN A CA 1
ATOM 583 C C . ASN A 1 83 ? -24.324 10.888 25.805 1.00 21.61 83 ASN A C 1
ATOM 584 O O . ASN A 1 83 ? -23.903 10.080 26.639 1.00 22.04 83 ASN A O 1
ATOM 589 N N . ALA A 1 84 ? -23.658 11.150 24.686 1.00 19.98 84 ALA A N 1
ATOM 590 C CA . ALA A 1 84 ? -22.383 10.480 24.401 1.00 19.25 84 ALA A CA 1
ATOM 591 C C . ALA A 1 84 ? -21.318 10.906 25.424 1.00 19.48 84 ALA A C 1
ATOM 592 O O . ALA A 1 84 ? -20.509 10.095 25.880 1.00 18.26 84 ALA A O 1
ATOM 594 N N . TRP A 1 85 ? -21.322 12.188 25.769 1.00 17.57 85 TRP A N 1
ATOM 595 C CA . TRP A 1 85 ? -20.390 12.736 26.749 1.00 18.15 85 TRP A CA 1
ATOM 596 C C . TRP A 1 85 ? -20.639 12.099 28.125 1.00 19.04 85 TRP A C 1
ATOM 597 O O . TRP A 1 85 ? -19.696 11.691 28.820 1.00 17.64 85 TRP A O 1
ATOM 608 N N . ARG A 1 86 ? -21.903 11.986 28.516 1.00 18.52 86 ARG A N 1
ATOM 609 C CA . ARG A 1 86 ? -22.216 11.375 29.803 1.00 19.34 86 ARG A CA 1
ATOM 610 C C . ARG A 1 86 ? -21.910 9.870 29.815 1.00 20.22 86 ARG A C 1
ATOM 611 O O . ARG A 1 86 ? -21.520 9.319 30.845 1.00 20.88 86 ARG A O 1
ATOM 619 N N . GLN A 1 87 ? -22.076 9.202 28.681 1.00 19.83 87 GLN A N 1
ATOM 620 C CA . GLN A 1 87 ? -21.764 7.776 28.607 1.00 20.57 87 GLN A CA 1
ATOM 621 C C . GLN A 1 87 ? -20.268 7.599 28.859 1.00 20.58 87 GLN A C 1
ATOM 622 O O . GLN A 1 87 ? -19.846 6.687 29.576 1.00 18.93 87 GLN A O 1
ATOM 628 N N . ALA A 1 88 ? -19.471 8.479 28.255 1.00 20.24 88 ALA A N 1
ATOM 629 C CA . ALA A 1 88 ? -18.023 8.436 28.412 1.00 20.23 88 ALA A CA 1
ATOM 630 C C . ALA A 1 88 ? -17.622 8.787 29.841 1.00 20.11 88 ALA A C 1
ATOM 631 O O . ALA A 1 88 ? -16.687 8.202 30.388 1.00 20.39 88 ALA A O 1
ATOM 633 N N . ARG A 1 89 ? -18.309 9.745 30.454 1.00 18.15 89 ARG A N 1
ATOM 634 C CA . ARG A 1 89 ? -17.985 10.091 31.836 1.00 19.16 89 ARG A CA 1
ATOM 635 C C . ARG A 1 89 ? -18.258 8.902 32.764 1.00 19.91 89 ARG A C 1
ATOM 636 O O . ARG A 1 89 ? -17.469 8.618 33.674 1.00 18.92 89 ARG A O 1
ATOM 644 N N . ALA A 1 90 ? -19.371 8.213 32.544 1.00 21.12 90 ALA A N 1
ATOM 645 C CA . ALA A 1 90 ? -19.719 7.063 33.386 1.00 23.31 90 ALA A CA 1
ATOM 646 C C . ALA A 1 90 ? -18.640 5.990 33.257 1.00 24.57 90 ALA A C 1
ATOM 647 O O . ALA A 1 90 ? -18.236 5.367 34.243 1.00 24.35 90 ALA A O 1
ATOM 649 N N . ILE A 1 91 ? -18.173 5.790 32.031 1.00 24.03 91 ILE A N 1
ATOM 650 C CA . ILE A 1 91 ? -17.135 4.816 31.746 1.00 24.73 91 ILE A CA 1
ATOM 651 C C . ILE A 1 91 ? -15.823 5.196 32.436 1.00 25.69 91 ILE A C 1
ATOM 652 O O . ILE A 1 91 ? -15.133 4.339 32.991 1.00 25.17 91 ILE A O 1
ATOM 657 N N . MET A 1 92 ? -15.482 6.481 32.410 1.00 24.39 92 MET A N 1
ATOM 658 C CA . MET A 1 92 ? -14.243 6.933 33.024 1.00 24.61 92 MET A CA 1
ATOM 659 C C . MET A 1 92 ? -14.325 7.041 34.545 1.00 24.72 92 MET A C 1
ATOM 660 O O . MET A 1 92 ? -13.311 6.918 35.236 1.00 24.71 92 MET A O 1
ATOM 665 N N . LYS A 1 93 ? -15.524 7.262 35.070 1.00 24.64 93 LYS A N 1
ATOM 666 C CA . LYS A 1 93 ? -15.700 7.337 36.517 1.00 26.89 93 LYS A CA 1
ATOM 667 C C . LYS A 1 93 ? -15.495 5.938 37.119 1.00 28.19 93 LYS A C 1
ATOM 668 O O . LYS A 1 93 ? -14.994 5.792 38.238 1.00 28.43 93 LYS A O 1
ATOM 674 N N . ALA A 1 94 ? -15.880 4.912 36.367 1.00 29.30 94 ALA A N 1
ATOM 675 C CA . ALA A 1 94 ? -15.736 3.532 36.831 1.00 30.63 94 ALA A CA 1
ATOM 676 C C . ALA A 1 94 ? -14.325 2.981 36.622 1.00 30.40 94 ALA A C 1
ATOM 677 O O . ALA A 1 94 ? -13.778 2.322 37.507 1.00 30.67 94 ALA A O 1
ATOM 679 N N . TYR A 1 95 ? -13.735 3.255 35.462 1.00 29.39 95 TYR A N 1
ATOM 680 C CA . TYR A 1 95 ? -12.394 2.764 35.163 1.00 29.94 95 TYR A CA 1
ATOM 681 C C . TYR A 1 95 ? -11.312 3.633 35.791 1.00 29.90 95 TYR A C 1
ATOM 682 O O . TYR A 1 95 ? -10.253 3.137 36.190 1.00 28.99 95 TYR A O 1
ATOM 691 N N . LYS A 1 96 ? -11.584 4.930 35.871 1.00 28.94 96 LYS A N 1
ATOM 692 C CA . LYS A 1 96 ? -10.658 5.893 36.452 1.00 29.17 96 LYS A CA 1
ATOM 693 C C . LYS A 1 96 ? -9.274 5.884 35.817 1.00 27.78 96 LYS A C 1
ATOM 694 O O . LYS A 1 96 ? -8.281 5.608 36.482 1.00 28.12 96 LYS A O 1
ATOM 700 N N . PRO A 1 97 ? -9.187 6.185 34.509 1.00 26.15 97 PRO A N 1
ATOM 701 C CA . PRO A 1 97 ? -7.867 6.191 33.868 1.00 24.70 97 PRO A CA 1
ATOM 702 C C . PRO A 1 97 ? -7.060 7.408 34.320 1.00 24.77 97 PRO A C 1
ATOM 703 O O . PRO A 1 97 ? -7.628 8.438 34.684 1.00 23.93 97 PRO A O 1
ATOM 707 N N . ASP A 1 98 ? -5.737 7.288 34.314 1.00 24.94 98 ASP A N 1
ATOM 708 C CA . ASP A 1 98 ? -4.890 8.404 34.717 1.00 24.75 98 ASP A CA 1
ATOM 709 C C . ASP A 1 98 ? -4.654 9.328 33.529 1.00 23.89 98 ASP A C 1
ATOM 710 O O . ASP A 1 98 ? -4.267 10.486 33.681 1.00 22.57 98 ASP A O 1
ATOM 715 N N . VAL A 1 99 ? -4.918 8.807 32.339 1.00 24.10 99 VAL A N 1
ATOM 716 C CA . VAL A 1 99 ? -4.740 9.569 31.111 1.00 23.85 99 VAL A CA 1
ATOM 717 C C . VAL A 1 99 ? -5.498 8.865 29.989 1.00 22.90 99 VAL A C 1
ATOM 718 O O . VAL A 1 99 ? -5.767 7.667 30.073 1.00 22.05 99 VAL A O 1
ATOM 722 N N . VAL A 1 100 ? -5.869 9.613 28.951 1.00 22.07 100 VAL A N 1
ATOM 723 C CA . VAL A 1 100 ? -6.544 9.008 27.808 1.00 21.38 100 VAL A CA 1
ATOM 724 C C . VAL A 1 100 ? -5.777 9.398 26.559 1.00 21.31 100 VAL A C 1
ATOM 725 O O . VAL A 1 100 ? -5.244 10.505 26.464 1.00 21.01 100 VAL A O 1
ATOM 729 N N . LEU A 1 101 ? -5.701 8.468 25.612 1.00 21.54 101 LEU A N 1
ATOM 730 C CA . LEU A 1 101 ? -4.994 8.697 24.362 1.00 22.01 101 LEU A CA 1
ATOM 731 C C . LEU A 1 101 ? -6.006 8.644 23.222 1.00 21.51 101 LEU A C 1
ATOM 732 O O . LEU A 1 101 ? -6.667 7.625 23.029 1.00 21.94 101 LEU A O 1
ATOM 737 N N . GLY A 1 102 ? -6.127 9.742 22.484 1.00 21.18 102 GLY A N 1
ATOM 738 C CA . GLY A 1 102 ? -7.043 9.780 21.358 1.00 21.84 102 GLY A CA 1
ATOM 739 C C . GLY A 1 102 ? -6.246 9.586 20.079 1.00 21.20 102 GLY A C 1
ATOM 740 O O . GLY A 1 102 ? -5.294 10.324 19.837 1.00 22.62 102 GLY A O 1
ATOM 741 N N . MET A 1 103 ? -6.627 8.599 19.270 1.00 21.18 103 MET A N 1
ATOM 742 C CA . MET A 1 103 ? -5.933 8.312 18.015 1.00 22.83 103 MET A CA 1
ATOM 743 C C . MET A 1 103 ? -6.709 8.823 16.795 1.00 23.47 103 MET A C 1
ATOM 744 O O . MET A 1 103 ? -6.351 8.532 15.653 1.00 23.75 103 MET A O 1
ATOM 749 N N . GLY A 1 104 ? -7.767 9.590 17.043 1.00 25.38 104 GLY A N 1
ATOM 750 C CA . GLY A 1 104 ? -8.585 10.114 15.959 1.00 25.56 104 GLY A CA 1
ATOM 751 C C . GLY A 1 104 ? -9.878 9.326 15.833 1.00 25.55 104 GLY A C 1
ATOM 752 O O . GLY A 1 104 ? -10.004 8.241 16.404 1.00 26.58 104 GLY A O 1
ATOM 753 N N . GLY A 1 105 ? -10.840 9.854 15.082 1.00 26.06 105 GLY A N 1
ATOM 754 C CA . GLY A 1 105 ? -12.107 9.159 14.930 1.00 26.21 105 GLY A CA 1
ATOM 755 C C . GLY A 1 105 ? -13.140 9.819 15.823 1.00 26.96 105 GLY A C 1
ATOM 756 O O . GLY A 1 105 ? -12.810 10.258 16.926 1.00 25.49 105 GLY A O 1
ATOM 757 N N . TYR A 1 106 ? -14.393 9.863 15.376 1.00 27.65 106 TYR A N 1
ATOM 758 C CA . TYR A 1 106 ? -15.434 10.534 16.145 1.00 28.10 106 TYR A CA 1
ATOM 759 C C . TYR A 1 106 ? -15.678 10.072 17.576 1.00 26.46 106 TYR A C 1
ATOM 760 O O . TYR A 1 106 ? -15.976 10.897 18.430 1.00 26.55 106 TYR A O 1
ATOM 769 N N . VAL A 1 107 ? -15.549 8.780 17.858 1.00 25.31 107 VAL A N 1
ATOM 770 C CA . VAL A 1 107 ? -15.783 8.318 19.223 1.00 23.91 107 VAL A CA 1
ATOM 771 C C . VAL A 1 107 ? -14.836 8.993 20.223 1.00 23.22 107 VAL A C 1
ATOM 772 O O . VAL A 1 107 ? -15.190 9.190 21.389 1.00 23.17 107 VAL A O 1
ATOM 776 N N . SER A 1 108 ? -13.650 9.381 19.765 1.00 23.13 108 SER A N 1
ATOM 777 C CA . SER A 1 108 ? -12.676 10.029 20.643 1.00 23.40 108 SER A CA 1
ATOM 778 C C . SER A 1 108 ? -13.121 11.430 21.044 1.00 23.03 108 SER A C 1
ATOM 779 O O . SER A 1 108 ? -12.592 12.009 21.993 1.00 22.32 108 SER A O 1
ATOM 782 N N . GLY A 1 109 ? -14.089 11.979 20.310 1.00 21.84 109 GLY A N 1
ATOM 783 C CA . GLY A 1 109 ? -14.583 13.307 20.627 1.00 21.98 109 GLY A CA 1
ATOM 784 C C . GLY A 1 109 ? -15.297 13.342 21.972 1.00 20.30 109 GLY A C 1
ATOM 785 O O . GLY A 1 109 ? -14.898 14.088 22.856 1.00 21.37 109 GLY A O 1
ATOM 786 N N . PRO A 1 110 ? -16.369 12.557 22.155 1.00 20.07 110 PRO A N 1
ATOM 787 C CA . PRO A 1 110 ? -17.085 12.550 23.436 1.00 19.58 110 PRO A CA 1
ATOM 788 C C . PRO A 1 110 ? -16.136 12.031 24.524 1.00 18.52 110 PRO A C 1
ATOM 789 O O . PRO A 1 110 ? -16.184 12.462 25.675 1.00 19.12 110 PRO A O 1
ATOM 793 N N . GLY A 1 111 ? -15.286 11.086 24.140 1.00 19.12 111 GLY A N 1
ATOM 794 C CA . GLY A 1 111 ? -14.332 10.525 25.087 1.00 18.87 111 GLY A CA 1
ATOM 795 C C . GLY A 1 111 ? -13.402 11.601 25.612 1.00 17.97 111 GLY A C 1
ATOM 796 O O . GLY A 1 111 ? -13.208 11.730 26.813 1.00 19.32 111 GLY A O 1
ATOM 797 N N . GLY A 1 112 ? -12.822 12.380 24.704 1.00 18.62 112 GLY A N 1
ATOM 798 C CA . GLY A 1 112 ? -11.925 13.451 25.105 1.00 17.38 112 GLY A CA 1
ATOM 799 C C . GLY A 1 112 ? -12.610 14.509 25.957 1.00 17.36 112 GLY A C 1
ATOM 800 O O . GLY A 1 112 ? -12.035 14.997 26.936 1.00 16.49 112 GLY A O 1
ATOM 801 N N . LEU A 1 113 ? -13.837 14.864 25.583 1.00 16.45 113 LEU A N 1
ATOM 802 C CA . LEU A 1 113 ? -14.611 15.866 26.314 1.00 17.35 113 LEU A CA 1
ATOM 803 C C . LEU A 1 113 ? -14.836 15.329 27.725 1.00 16.05 113 LEU A C 1
ATOM 804 O O . LEU A 1 113 ? -14.695 16.045 28.711 1.00 16.63 113 LEU A O 1
ATOM 809 N N . ALA A 1 114 ? -15.199 14.056 27.801 1.00 16.59 114 ALA A N 1
ATOM 810 C CA . ALA A 1 114 ? -15.442 13.416 29.087 1.00 15.95 114 ALA A CA 1
ATOM 811 C C . ALA A 1 114 ? -14.194 13.492 29.968 1.00 15.37 114 ALA A C 1
ATOM 812 O O . ALA A 1 114 ? -14.260 13.952 31.105 1.00 15.94 114 ALA A O 1
ATOM 814 N N . ALA A 1 115 ? -13.053 13.050 29.452 1.00 16.63 115 ALA A N 1
ATOM 815 C CA . ALA A 1 115 ? -11.820 13.098 30.251 1.00 15.65 115 ALA A CA 1
ATOM 816 C C . ALA A 1 115 ? -11.506 14.530 30.693 1.00 16.10 115 ALA A C 1
ATOM 817 O O . ALA A 1 115 ? -11.141 14.777 31.841 1.00 15.67 115 ALA A O 1
ATOM 819 N N . TRP A 1 116 ? -11.650 15.480 29.778 1.00 16.71 116 TRP A N 1
ATOM 820 C CA . TRP A 1 116 ? -11.380 16.873 30.100 1.00 17.31 116 TRP A CA 1
ATOM 821 C C . TRP A 1 116 ? -12.292 17.377 31.233 1.00 16.50 116 TRP A C 1
ATOM 822 O O . TRP A 1 116 ? -11.835 18.080 32.137 1.00 16.03 116 TRP A O 1
ATOM 833 N N . SER A 1 117 ? -13.565 16.990 31.200 1.00 16.73 117 SER A N 1
ATOM 834 C CA . SER A 1 117 ? -14.528 17.399 32.229 1.00 17.06 117 SER A CA 1
ATOM 835 C C . SER A 1 117 ? -14.289 16.720 33.586 1.00 18.05 117 SER A C 1
ATOM 836 O O . SER A 1 117 ? -14.837 17.147 34.605 1.00 17.79 117 SER A O 1
ATOM 839 N N . LEU A 1 118 ? -13.466 15.678 33.594 1.00 18.13 118 LEU A N 1
ATOM 840 C CA . LEU A 1 118 ? -13.146 14.950 34.827 1.00 19.26 118 LEU A CA 1
ATOM 841 C C . LEU A 1 118 ? -11.736 15.283 35.305 1.00 20.78 118 LEU A C 1
ATOM 842 O O . LEU A 1 118 ? -11.267 14.763 36.321 1.00 20.64 118 LEU A O 1
ATOM 847 N N . GLY A 1 119 ? -11.057 16.152 34.566 1.00 21.27 119 GLY A N 1
ATOM 848 C CA . GLY A 1 119 ? -9.706 16.537 34.943 1.00 21.97 119 GLY A CA 1
ATOM 849 C C . GLY A 1 119 ? -8.648 15.519 34.550 1.00 21.55 119 GLY A C 1
ATOM 850 O O . GLY A 1 119 ? -7.515 15.582 35.034 1.00 21.92 119 GLY A O 1
ATOM 851 N N . ILE A 1 120 ? -9.009 14.584 33.678 1.00 20.43 120 ILE A N 1
ATOM 852 C CA . ILE A 1 120 ? -8.082 13.548 33.214 1.00 21.09 120 ILE A CA 1
ATOM 853 C C . ILE A 1 120 ? -7.358 14.088 31.978 1.00 20.81 120 ILE A C 1
ATOM 854 O O . ILE A 1 120 ? -8.001 14.465 31.004 1.00 21.35 120 ILE A O 1
ATOM 859 N N . PRO A 1 121 ? -6.013 14.131 31.999 1.00 20.67 121 PRO A N 1
ATOM 860 C CA . PRO A 1 121 ? -5.320 14.658 30.819 1.00 20.52 121 PRO A CA 1
ATOM 861 C C . PRO A 1 121 ? -5.580 13.893 29.536 1.00 19.38 121 PRO A C 1
ATOM 862 O O . PRO A 1 121 ? -5.717 12.671 29.538 1.00 18.17 121 PRO A O 1
ATOM 866 N N . VAL A 1 122 ? -5.647 14.645 28.442 1.00 20.01 122 VAL A N 1
ATOM 867 C CA . VAL A 1 122 ? -5.903 14.102 27.120 1.00 19.76 122 VAL A CA 1
ATOM 868 C C . VAL A 1 122 ? -4.672 14.205 26.223 1.00 19.39 122 VAL A C 1
ATOM 869 O O . VAL A 1 122 ? -4.096 15.282 26.069 1.00 19.66 122 VAL A O 1
ATOM 873 N N . VAL A 1 123 ? -4.284 13.079 25.634 1.00 19.86 123 VAL A N 1
ATOM 874 C CA . VAL A 1 123 ? -3.134 13.029 24.734 1.00 20.22 123 VAL A CA 1
ATOM 875 C C . VAL A 1 123 ? -3.684 12.600 23.381 1.00 21.06 123 VAL A C 1
ATOM 876 O O . VAL A 1 123 ? -4.482 11.666 23.300 1.00 22.10 123 VAL A O 1
ATOM 880 N N . LEU A 1 124 ? -3.269 13.284 22.325 1.00 21.08 124 LEU A N 1
ATOM 881 C CA . LEU A 1 124 ? -3.746 12.952 20.989 1.00 21.68 124 LEU A CA 1
ATOM 882 C C . LEU A 1 124 ? -2.628 12.558 20.038 1.00 21.67 124 LEU A C 1
ATOM 883 O O . LEU A 1 124 ? -1.493 13.011 20.170 1.00 22.39 124 LEU A O 1
ATOM 888 N N . HIS A 1 125 ? -2.964 11.713 19.075 1.00 22.63 125 HIS A N 1
ATOM 889 C CA . HIS A 1 125 ? -2.014 11.336 18.036 1.00 24.74 125 HIS A CA 1
ATOM 890 C C . HIS A 1 125 ? -2.763 11.364 16.705 1.00 24.38 125 HIS A C 1
ATOM 891 O O . HIS A 1 125 ? -3.813 10.741 16.565 1.00 23.93 125 HIS A O 1
ATOM 898 N N . GLU A 1 126 ? -2.233 12.111 15.744 1.00 24.36 126 GLU A N 1
ATOM 899 C CA . GLU A 1 126 ? -2.836 12.199 14.420 1.00 26.31 126 GLU A CA 1
ATOM 900 C C . GLU A 1 126 ? -1.901 11.472 13.456 1.00 27.49 126 GLU A C 1
ATOM 901 O O . GLU A 1 126 ? -0.727 11.819 13.349 1.00 27.87 126 GLU A O 1
ATOM 907 N N . GLN A 1 127 ? -2.423 10.463 12.765 1.00 28.80 127 GLN A N 1
ATOM 908 C CA . GLN A 1 127 ? -1.617 9.682 11.834 1.00 30.09 127 GLN A CA 1
ATOM 909 C C . GLN A 1 127 ? -1.455 10.277 10.438 1.00 30.92 127 GLN A C 1
ATOM 910 O O . GLN A 1 127 ? -0.428 10.068 9.794 1.00 31.21 127 GLN A O 1
ATOM 916 N N . ASN A 1 128 ? -2.448 11.038 9.986 1.00 32.48 128 ASN A N 1
ATOM 917 C CA . ASN A 1 128 ? -2.434 11.596 8.634 1.00 33.12 128 ASN A CA 1
ATOM 918 C C . ASN A 1 128 ? -1.809 12.971 8.394 1.00 33.60 128 ASN A C 1
ATOM 919 O O . ASN A 1 128 ? -1.571 13.744 9.327 1.00 34.03 128 ASN A O 1
ATOM 924 N N . GLY A 1 129 ? -1.550 13.256 7.117 1.00 33.69 129 GLY A N 1
ATOM 925 C CA . GLY A 1 129 ? -0.959 14.524 6.718 1.00 33.68 129 GLY A CA 1
ATOM 926 C C . GLY A 1 129 ? -1.903 15.682 6.972 1.00 33.41 129 GLY A C 1
ATOM 927 O O . GLY A 1 129 ? -1.482 16.834 7.057 1.00 32.92 129 GLY A O 1
ATOM 928 N N . ILE A 1 130 ? -3.192 15.374 7.070 1.00 33.49 130 ILE A N 1
ATOM 929 C CA . ILE A 1 130 ? -4.205 16.383 7.361 1.00 33.06 130 ILE A CA 1
ATOM 930 C C . ILE A 1 130 ? -4.964 15.892 8.584 1.00 32.19 130 ILE A C 1
ATOM 931 O O . ILE A 1 130 ? -5.379 14.733 8.644 1.00 32.07 130 ILE A O 1
ATOM 936 N N . ALA A 1 131 ? -5.135 16.771 9.561 1.00 31.26 131 ALA A N 1
ATOM 937 C CA . ALA A 1 131 ? -5.832 16.404 10.788 1.00 30.63 131 ALA A CA 1
ATOM 938 C C . ALA A 1 131 ? -7.292 16.038 10.556 1.00 30.27 131 ALA A C 1
ATOM 939 O O . ALA A 1 131 ? -7.992 16.682 9.774 1.00 30.54 131 ALA A O 1
ATOM 941 N N . GLY A 1 132 ? -7.743 14.987 11.232 1.00 29.03 132 GLY A N 1
ATOM 942 C CA . GLY A 1 132 ? -9.131 14.587 11.119 1.00 27.98 132 GLY A CA 1
ATOM 943 C C . GLY A 1 132 ? -9.902 15.678 11.837 1.00 26.80 132 GLY A C 1
ATOM 944 O O . GLY A 1 132 ? -9.326 16.387 12.660 1.00 25.68 132 GLY A O 1
ATOM 945 N N . LEU A 1 133 ? -11.188 15.827 11.543 1.00 26.51 133 LEU A N 1
ATOM 946 C CA . LEU A 1 133 ? -11.973 16.882 12.186 1.00 26.70 133 LEU A CA 1
ATOM 947 C C . LEU A 1 133 ? -12.097 16.713 13.703 1.00 25.88 133 LEU A C 1
ATOM 948 O O . LEU A 1 133 ? -12.063 17.700 14.444 1.00 26.12 133 LEU A O 1
ATOM 953 N N . THR A 1 134 ? -12.240 15.475 14.169 1.00 24.18 134 THR A N 1
ATOM 954 C CA . THR A 1 134 ? -12.353 15.230 15.608 1.00 23.78 134 THR A CA 1
ATOM 955 C C . THR A 1 134 ? -11.071 15.671 16.315 1.00 22.68 134 THR A C 1
ATOM 956 O O . THR A 1 134 ? -11.116 16.368 17.328 1.00 21.38 134 THR A O 1
ATOM 960 N N . ASN A 1 135 ? -9.927 15.267 15.771 1.00 23.98 135 ASN A N 1
ATOM 961 C CA . ASN A 1 135 ? -8.636 15.623 16.358 1.00 24.64 135 ASN A CA 1
ATOM 962 C C . ASN A 1 135 ? -8.421 17.135 16.349 1.00 25.19 135 ASN A C 1
ATOM 963 O O . ASN A 1 135 ? -7.890 17.702 17.301 1.00 24.79 135 ASN A O 1
ATOM 968 N N . LYS A 1 136 ? -8.839 17.792 15.274 1.00 26.78 136 LYS A N 1
ATOM 969 C CA . LYS A 1 136 ? -8.661 19.234 15.177 1.00 28.71 136 LYS A CA 1
ATOM 970 C C . LYS A 1 136 ? -9.370 19.981 16.304 1.00 28.66 136 LYS A C 1
ATOM 971 O O . LYS A 1 136 ? -8.803 20.900 16.902 1.00 28.47 136 LYS A O 1
ATOM 977 N N . TRP A 1 137 ? -10.606 19.589 16.596 1.00 28.05 137 TRP A N 1
ATOM 978 C CA . TRP A 1 137 ? -11.363 20.243 17.656 1.00 28.85 137 TRP A CA 1
ATOM 979 C C . TRP A 1 137 ? -10.868 19.803 19.029 1.00 28.01 137 TRP A C 1
ATOM 980 O O . TRP A 1 137 ? -10.763 20.605 19.955 1.00 27.04 137 TRP A O 1
ATOM 991 N N . LEU A 1 138 ? -10.548 18.520 19.143 1.00 27.31 138 LEU A N 1
ATOM 992 C CA . LEU A 1 138 ? -10.072 17.943 20.393 1.00 26.35 138 LEU A CA 1
ATOM 993 C C . LEU A 1 138 ? -8.772 18.609 20.834 1.00 25.34 138 LEU A C 1
ATOM 994 O O . LEU A 1 138 ? -8.532 18.814 22.030 1.00 23.81 138 LEU A O 1
ATOM 999 N N . ALA A 1 139 ? -7.931 18.953 19.865 1.00 26.03 139 ALA A N 1
ATOM 1000 C CA . ALA A 1 139 ? -6.657 19.595 20.160 1.00 26.05 139 ALA A CA 1
ATOM 1001 C C . ALA A 1 139 ? -6.847 20.858 21.002 1.00 26.86 139 ALA A C 1
ATOM 1002 O O . ALA A 1 139 ? -5.929 21.286 21.697 1.00 26.11 139 ALA A O 1
ATOM 1004 N N . LYS A 1 140 ? -8.044 21.439 20.952 1.00 26.32 140 LYS A N 1
ATOM 1005 C CA . LYS A 1 140 ? -8.329 22.649 21.716 1.00 26.90 140 LYS A CA 1
ATOM 1006 C C . LYS A 1 140 ? -8.395 22.414 23.230 1.00 25.59 140 LYS A C 1
ATOM 1007 O O . LYS A 1 140 ? -8.333 23.361 24.004 1.00 24.94 140 LYS A O 1
ATOM 1013 N N . ILE A 1 141 ? -8.526 21.159 23.649 1.00 24.13 141 ILE A N 1
ATOM 1014 C CA . ILE A 1 141 ? -8.587 20.844 25.075 1.00 23.31 141 ILE A CA 1
ATOM 1015 C C . ILE A 1 141 ? -7.524 19.822 25.482 1.00 23.06 141 ILE A C 1
ATOM 1016 O O . ILE A 1 141 ? -7.427 19.450 26.655 1.00 22.52 141 ILE A O 1
ATOM 1021 N N . ALA A 1 142 ? -6.724 19.375 24.520 1.00 21.80 142 ALA A N 1
ATOM 1022 C CA . ALA A 1 142 ? -5.695 18.379 24.803 1.00 21.97 142 ALA A CA 1
ATOM 1023 C C . ALA A 1 142 ? -4.491 18.924 25.580 1.00 21.11 142 ALA A C 1
ATOM 1024 O O . ALA A 1 142 ? -4.132 20.094 25.465 1.00 22.76 142 ALA A O 1
ATOM 1026 N N . THR A 1 143 ? -3.887 18.056 26.384 1.00 21.92 143 THR A N 1
ATOM 1027 C CA . THR A 1 143 ? -2.707 18.391 27.178 1.00 22.64 143 THR A CA 1
ATOM 1028 C C . THR A 1 143 ? -1.454 18.235 26.312 1.00 22.79 143 THR A C 1
ATOM 1029 O O . THR A 1 143 ? -0.444 18.910 26.517 1.00 23.30 143 THR A O 1
ATOM 1033 N N . LYS A 1 144 ? -1.525 17.341 25.335 1.00 23.20 144 LYS A N 1
ATOM 1034 C CA . LYS A 1 144 ? -0.398 17.106 24.440 1.00 25.09 144 LYS A CA 1
ATOM 1035 C C . LYS A 1 144 ? -0.896 16.595 23.102 1.00 24.77 144 LYS A C 1
ATOM 1036 O O . LYS A 1 144 ? -1.688 15.660 23.039 1.00 24.45 144 LYS A O 1
ATOM 1042 N N . VAL A 1 145 ? -0.432 17.218 22.030 1.00 24.92 145 VAL A N 1
ATOM 1043 C CA . VAL A 1 145 ? -0.830 16.793 20.701 1.00 25.14 145 VAL A CA 1
ATOM 1044 C C . VAL A 1 145 ? 0.420 16.356 19.950 1.00 25.49 145 VAL A C 1
ATOM 1045 O O . VAL A 1 145 ? 1.449 17.034 19.995 1.00 25.76 145 VAL A O 1
ATOM 1049 N N . MET A 1 146 ? 0.324 15.208 19.289 1.00 26.18 146 MET A N 1
ATOM 1050 C CA . MET A 1 146 ? 1.421 14.654 18.503 1.00 26.41 146 MET A CA 1
ATOM 1051 C C . MET A 1 146 ? 0.860 14.293 17.131 1.00 27.20 146 MET A C 1
ATOM 1052 O O . MET A 1 146 ? -0.311 13.934 16.998 1.00 25.68 146 MET A O 1
ATOM 1057 N N . GLN A 1 147 ? 1.701 14.395 16.111 1.00 28.03 147 GLN A N 1
ATOM 1058 C CA . GLN A 1 147 ? 1.294 14.091 14.748 1.00 28.39 147 GLN A CA 1
ATOM 1059 C C . GLN A 1 147 ? 2.394 13.274 14.085 1.00 29.45 147 GLN A C 1
ATOM 1060 O O . GLN A 1 147 ? 3.570 13.420 14.424 1.00 29.21 147 GLN A O 1
ATOM 1066 N N . ALA A 1 148 ? 2.010 12.412 13.150 1.00 29.90 148 ALA A N 1
ATOM 1067 C CA . ALA A 1 148 ? 2.975 11.563 12.461 1.00 31.39 148 ALA A CA 1
ATOM 1068 C C . ALA A 1 148 ? 3.846 12.373 11.514 1.00 32.66 148 ALA A C 1
ATOM 1069 O O . ALA A 1 148 ? 5.071 12.231 11.517 1.00 32.76 148 ALA A O 1
ATOM 1071 N N . PHE A 1 149 ? 3.205 13.220 10.712 1.00 33.44 149 PHE A N 1
ATOM 1072 C CA . PHE A 1 149 ? 3.903 14.059 9.744 1.00 35.09 149 PHE A CA 1
ATOM 1073 C C . PHE A 1 149 ? 3.719 15.536 10.056 1.00 36.17 149 PHE A C 1
ATOM 1074 O O . PHE A 1 149 ? 2.697 15.939 10.606 1.00 37.06 149 PHE A O 1
ATOM 1082 N N . PRO A 1 150 ? 4.709 16.370 9.704 1.00 37.23 150 PRO A N 1
ATOM 1083 C CA . PRO A 1 150 ? 4.569 17.803 9.975 1.00 38.03 150 PRO A CA 1
ATOM 1084 C C . PRO A 1 150 ? 3.510 18.369 9.028 1.00 38.18 150 PRO A C 1
ATOM 1085 O O . PRO A 1 150 ? 3.355 17.878 7.912 1.00 38.42 150 PRO A O 1
ATOM 1089 N N . GLY A 1 151 ? 2.763 19.374 9.475 1.00 38.74 151 GLY A N 1
ATOM 1090 C CA . GLY A 1 151 ? 1.749 19.952 8.609 1.00 38.66 151 GLY A CA 1
ATOM 1091 C C . GLY A 1 151 ? 0.300 19.705 8.996 1.00 38.69 151 GLY A C 1
ATOM 1092 O O . GLY A 1 151 ? -0.571 20.502 8.645 1.00 38.08 151 GLY A O 1
ATOM 1093 N N . ALA A 1 152 ? 0.024 18.602 9.689 1.00 38.70 152 ALA A N 1
ATOM 1094 C CA . ALA A 1 152 ? -1.343 18.311 10.112 1.00 38.90 152 ALA A CA 1
ATOM 1095 C C . ALA A 1 152 ? -1.729 19.461 11.032 1.00 39.30 152 ALA A C 1
ATOM 1096 O O . ALA A 1 152 ? -2.753 20.114 10.838 1.00 40.05 152 ALA A O 1
ATOM 1098 N N . PHE A 1 153 ? -0.887 19.700 12.031 1.00 39.42 153 PHE A N 1
ATOM 1099 C CA . PHE A 1 153 ? -1.084 20.795 12.971 1.00 39.90 153 PHE A CA 1
ATOM 1100 C C . PHE A 1 153 ? 0.143 21.696 12.865 1.00 40.75 153 PHE A C 1
ATOM 1101 O O . PHE A 1 153 ? 1.238 21.228 12.543 1.00 41.03 153 PHE A O 1
ATOM 1109 N N . PRO A 1 154 ? -0.026 23.001 13.128 1.00 41.05 154 PRO A N 1
ATOM 1110 C CA . PRO A 1 154 ? 1.052 23.992 13.068 1.00 41.57 154 PRO A CA 1
ATOM 1111 C C . PRO A 1 154 ? 2.260 23.744 13.975 1.00 42.12 154 PRO A C 1
ATOM 1112 O O . PRO A 1 154 ? 3.400 23.833 13.515 1.00 43.15 154 PRO A O 1
ATOM 1116 N N . ASN A 1 155 ? 2.023 23.432 15.249 1.00 41.75 155 ASN A N 1
ATOM 1117 C CA . ASN A 1 155 ? 3.135 23.230 16.180 1.00 41.57 155 ASN A CA 1
ATOM 1118 C C . ASN A 1 155 ? 3.193 21.921 16.970 1.00 40.83 155 ASN A C 1
ATOM 1119 O O . ASN A 1 155 ? 3.973 21.814 17.917 1.00 41.17 155 ASN A O 1
ATOM 1124 N N . ALA A 1 156 ? 2.390 20.929 16.601 1.00 38.83 156 ALA A N 1
ATOM 1125 C CA . ALA A 1 156 ? 2.400 19.658 17.326 1.00 37.19 156 ALA A CA 1
ATOM 1126 C C . ALA A 1 156 ? 3.698 18.882 17.090 1.00 35.95 156 ALA A C 1
ATOM 1127 O O . ALA A 1 156 ? 4.206 18.834 15.971 1.00 35.55 156 ALA A O 1
ATOM 1129 N N . GLU A 1 157 ? 4.233 18.275 18.146 1.00 35.08 157 GLU A N 1
ATOM 1130 C CA . GLU A 1 157 ? 5.464 17.505 18.022 1.00 33.77 157 GLU A CA 1
ATOM 1131 C C . GLU A 1 157 ? 5.282 16.405 16.970 1.00 32.70 157 GLU A C 1
ATOM 1132 O O . GLU A 1 157 ? 4.262 15.709 16.952 1.00 31.88 157 GLU A O 1
ATOM 1138 N N . VAL A 1 158 ? 6.268 16.265 16.088 1.00 31.00 158 VAL A N 1
ATOM 1139 C CA . VAL A 1 158 ? 6.230 15.255 15.032 1.00 30.25 158 VAL A CA 1
ATOM 1140 C C . VAL A 1 158 ? 6.937 13.998 15.529 1.00 29.69 158 VAL A C 1
ATOM 1141 O O . VAL A 1 158 ? 8.142 14.020 15.798 1.00 29.80 158 VAL A O 1
ATOM 1145 N N . VAL A 1 159 ? 6.182 12.909 15.645 1.00 28.61 159 VAL A N 1
ATOM 1146 C CA . VAL A 1 159 ? 6.715 11.647 16.149 1.00 29.00 159 VAL A CA 1
ATOM 1147 C C . VAL A 1 159 ? 6.581 10.469 15.186 1.00 29.32 159 VAL A C 1
ATOM 1148 O O . VAL A 1 159 ? 7.066 9.376 15.479 1.00 29.89 159 VAL A O 1
ATOM 1152 N N . GLY A 1 160 ? 5.915 10.688 14.054 1.00 30.03 160 GLY A N 1
ATOM 1153 C CA . GLY A 1 160 ? 5.727 9.628 13.075 1.00 29.63 160 GLY A CA 1
ATOM 1154 C C . GLY A 1 160 ? 4.678 8.608 13.483 1.00 29.61 160 GLY A C 1
ATOM 1155 O O . GLY A 1 160 ? 3.917 8.849 14.416 1.00 29.30 160 GLY A O 1
ATOM 1156 N N . ASN A 1 161 ? 4.635 7.475 12.782 1.00 29.30 161 ASN A N 1
ATOM 1157 C CA . ASN A 1 161 ? 3.677 6.401 13.074 1.00 29.78 161 ASN A CA 1
ATOM 1158 C C . ASN A 1 161 ? 4.344 5.089 13.462 1.00 29.50 161 ASN A C 1
ATOM 1159 O O . ASN A 1 161 ? 5.471 4.810 13.058 1.00 29.61 161 ASN A O 1
ATOM 1164 N N . PRO A 1 162 ? 3.648 4.263 14.251 1.00 29.59 162 PRO A N 1
ATOM 1165 C CA . PRO A 1 162 ? 4.219 2.977 14.650 1.00 29.65 162 PRO A CA 1
ATOM 1166 C C . PRO A 1 162 ? 4.423 2.135 13.389 1.00 30.13 162 PRO A C 1
ATOM 1167 O O . PRO A 1 162 ? 3.535 2.063 12.531 1.00 28.48 162 PRO A O 1
ATOM 1171 N N . VAL A 1 163 ? 5.590 1.508 13.287 1.00 29.92 163 VAL A N 1
ATOM 1172 C CA . VAL A 1 163 ? 5.935 0.664 12.149 1.00 29.89 163 VAL A CA 1
ATOM 1173 C C . VAL A 1 163 ? 6.258 -0.744 12.652 1.00 31.06 163 VAL A C 1
ATOM 1174 O O . VAL A 1 163 ? 6.884 -0.892 13.706 1.00 29.66 163 VAL A O 1
ATOM 1178 N N . ARG A 1 164 ? 5.820 -1.773 11.927 1.00 31.83 164 ARG A N 1
ATOM 1179 C CA . ARG A 1 164 ? 6.124 -3.142 12.339 1.00 34.34 164 ARG A CA 1
ATOM 1180 C C . ARG A 1 164 ? 7.649 -3.248 12.419 1.00 34.72 164 ARG A C 1
ATOM 1181 O O . ARG A 1 164 ? 8.364 -2.769 11.537 1.00 33.63 164 ARG A O 1
ATOM 1189 N N . THR A 1 165 ? 8.138 -3.855 13.496 1.00 34.72 165 THR A N 1
ATOM 1190 C CA . THR A 1 165 ? 9.567 -3.969 13.730 1.00 34.94 165 THR A CA 1
ATOM 1191 C C . THR A 1 165 ? 10.373 -4.814 12.749 1.00 34.61 165 THR A C 1
ATOM 1192 O O . THR A 1 165 ? 11.577 -4.603 12.608 1.00 34.56 165 THR A O 1
ATOM 1196 N N . ASP A 1 166 ? 9.739 -5.765 12.068 1.00 34.66 166 ASP A N 1
ATOM 1197 C CA . ASP A 1 166 ? 10.492 -6.558 11.103 1.00 34.85 166 ASP A CA 1
ATOM 1198 C C . ASP A 1 166 ? 10.862 -5.667 9.917 1.00 33.70 166 ASP A C 1
ATOM 1199 O O . ASP A 1 166 ? 11.846 -5.925 9.224 1.00 34.04 166 ASP A O 1
ATOM 1204 N N . VAL A 1 167 ? 10.081 -4.610 9.694 1.00 31.98 167 VAL A N 1
ATOM 1205 C CA . VAL A 1 167 ? 10.366 -3.667 8.611 1.00 31.43 167 VAL A CA 1
ATOM 1206 C C . VAL A 1 167 ? 11.400 -2.657 9.108 1.00 31.23 167 VAL A C 1
ATOM 1207 O O . VAL A 1 167 ? 12.320 -2.268 8.380 1.00 30.04 167 VAL A O 1
ATOM 1211 N N . LEU A 1 168 ? 11.243 -2.238 10.359 1.00 31.72 168 LEU A N 1
ATOM 1212 C CA . LEU A 1 168 ? 12.159 -1.277 10.959 1.00 32.61 168 LEU A CA 1
ATOM 1213 C C . LEU A 1 168 ? 13.594 -1.790 10.986 1.00 32.72 168 LEU A C 1
ATOM 1214 O O . LEU A 1 168 ? 14.538 -1.002 10.923 1.00 32.67 168 LEU A O 1
ATOM 1219 N N . ALA A 1 169 ? 13.752 -3.109 11.076 1.00 33.35 169 ALA A N 1
ATOM 1220 C CA . ALA A 1 169 ? 15.077 -3.725 11.138 1.00 34.36 169 ALA A CA 1
ATOM 1221 C C . ALA A 1 169 ? 15.746 -3.939 9.777 1.00 35.45 169 ALA A C 1
ATOM 1222 O O . ALA A 1 169 ? 16.905 -4.362 9.713 1.00 36.53 169 ALA A O 1
ATOM 1224 N N . LEU A 1 170 ? 15.030 -3.651 8.695 1.00 34.52 170 LEU A N 1
ATOM 1225 C CA . LEU A 1 170 ? 15.590 -3.833 7.358 1.00 34.60 170 LEU A CA 1
ATOM 1226 C C . LEU A 1 170 ? 16.880 -3.042 7.163 1.00 34.41 170 LEU A C 1
ATOM 1227 O O . LEU A 1 170 ? 17.001 -1.902 7.616 1.00 33.45 170 LEU A O 1
ATOM 1232 N N . PRO A 1 171 ? 17.867 -3.648 6.486 1.00 34.33 171 PRO A N 1
ATOM 1233 C CA . PRO A 1 171 ? 19.152 -2.988 6.233 1.00 35.17 171 PRO A CA 1
ATOM 1234 C C . PRO A 1 171 ? 18.938 -1.665 5.503 1.00 35.39 171 PRO A C 1
ATOM 1235 O O . PRO A 1 171 ? 17.933 -1.485 4.820 1.00 34.32 171 PRO A O 1
ATOM 1239 N N . LEU A 1 172 ? 19.884 -0.746 5.654 1.00 36.05 172 LEU A N 1
ATOM 1240 C CA . LEU A 1 172 ? 19.801 0.555 4.998 1.00 37.43 172 LEU A CA 1
ATOM 1241 C C . LEU A 1 172 ? 19.865 0.400 3.479 1.00 38.03 172 LEU A C 1
ATOM 1242 O O . LEU A 1 172 ? 20.392 -0.591 2.969 1.00 38.19 172 LEU A O 1
ATOM 1247 N N . PRO A 1 173 ? 19.329 1.383 2.737 1.00 38.41 173 PRO A N 1
ATOM 1248 C CA . PRO A 1 173 ? 19.319 1.367 1.271 1.00 39.54 173 PRO A CA 1
ATOM 1249 C C . PRO A 1 173 ? 20.672 1.027 0.639 1.00 41.06 173 PRO A C 1
ATOM 1250 O O . PRO A 1 173 ? 20.751 0.205 -0.276 1.00 41.26 173 PRO A O 1
ATOM 1254 N N . GLN A 1 174 ? 21.734 1.659 1.127 1.00 42.31 174 GLN A N 1
ATOM 1255 C CA . GLN A 1 174 ? 23.063 1.401 0.591 1.00 43.56 174 GLN A CA 1
ATOM 1256 C C . GLN A 1 174 ? 23.415 -0.076 0.667 1.00 43.25 174 GLN A C 1
ATOM 1257 O O . GLN A 1 174 ? 23.955 -0.641 -0.280 1.00 42.73 174 GLN A O 1
ATOM 1263 N N . GLN A 1 175 ? 23.098 -0.702 1.794 1.00 43.02 175 GLN A N 1
ATOM 1264 C CA . GLN A 1 175 ? 23.398 -2.115 1.981 1.00 43.41 175 GLN A CA 1
ATOM 1265 C C . GLN A 1 175 ? 22.521 -2.997 1.097 1.00 42.34 175 GLN A C 1
ATOM 1266 O O . GLN A 1 175 ? 22.996 -3.961 0.500 1.00 41.64 175 GLN A O 1
ATOM 1272 N N . ARG A 1 176 ? 21.238 -2.659 1.016 1.00 41.73 176 ARG A N 1
ATOM 1273 C CA . ARG A 1 176 ? 20.285 -3.422 0.216 1.00 41.37 176 ARG A CA 1
ATOM 1274 C C . ARG A 1 176 ? 20.574 -3.358 -1.279 1.00 40.60 176 ARG A C 1
ATOM 1275 O O . ARG A 1 176 ? 20.485 -4.366 -1.981 1.00 39.33 176 ARG A O 1
ATOM 1283 N N . LEU A 1 177 ? 20.928 -2.171 -1.757 1.00 40.82 177 LEU A N 1
ATOM 1284 C CA . LEU A 1 177 ? 21.182 -1.957 -3.177 1.00 41.69 177 LEU A CA 1
ATOM 1285 C C . LEU A 1 177 ? 22.632 -2.080 -3.636 1.00 42.12 177 LEU A C 1
ATOM 1286 O O . LEU A 1 177 ? 22.923 -1.918 -4.822 1.00 42.57 177 LEU A O 1
ATOM 1291 N N . ALA A 1 178 ? 23.536 -2.374 -2.709 1.00 42.36 178 ALA A N 1
ATOM 1292 C CA . ALA A 1 178 ? 24.951 -2.505 -3.047 1.00 41.77 178 ALA A CA 1
ATOM 1293 C C . ALA A 1 178 ? 25.204 -3.649 -4.024 1.00 41.23 178 ALA A C 1
ATOM 1294 O O . ALA A 1 178 ? 24.981 -4.818 -3.701 1.00 41.31 178 ALA A O 1
ATOM 1296 N N . GLY A 1 179 ? 25.668 -3.299 -5.221 1.00 40.21 179 GLY A N 1
ATOM 1297 C CA . GLY A 1 179 ? 25.960 -4.298 -6.232 1.00 37.93 179 GLY A CA 1
ATOM 1298 C C . GLY A 1 179 ? 24.747 -4.873 -6.938 1.00 36.85 179 GLY A C 1
ATOM 1299 O O . GLY A 1 179 ? 24.873 -5.797 -7.744 1.00 36.55 179 GLY A O 1
ATOM 1300 N N . ARG A 1 180 ? 23.566 -4.333 -6.654 1.00 35.52 180 ARG A N 1
ATOM 1301 C CA . ARG A 1 180 ? 22.362 -4.844 -7.289 1.00 34.04 180 ARG A CA 1
ATOM 1302 C C . ARG A 1 180 ? 22.251 -4.353 -8.726 1.00 34.92 180 ARG A C 1
ATOM 1303 O O . ARG A 1 180 ? 22.348 -3.157 -8.995 1.00 35.69 180 ARG A O 1
ATOM 1311 N N . GLU A 1 181 ? 22.055 -5.290 -9.646 1.00 34.98 181 GLU A N 1
ATOM 1312 C CA . GLU A 1 181 ? 21.917 -4.969 -11.059 1.00 35.58 181 GLU A CA 1
ATOM 1313 C C . GLU A 1 181 ? 20.736 -5.745 -11.615 1.00 34.83 181 GLU A C 1
ATOM 1314 O O . GLU A 1 181 ? 20.148 -6.577 -10.919 1.00 35.81 181 GLU A O 1
ATOM 1320 N N . GLY A 1 182 ? 20.387 -5.469 -12.866 1.00 33.11 182 GLY A N 1
ATOM 1321 C CA . GLY A 1 182 ? 19.279 -6.166 -13.489 1.00 31.63 182 GLY A CA 1
ATOM 1322 C C . GLY A 1 182 ? 17.989 -5.368 -13.523 1.00 30.40 182 GLY A C 1
ATOM 1323 O O . GLY A 1 182 ? 17.959 -4.210 -13.106 1.00 28.65 182 GLY A O 1
ATOM 1324 N N . PRO A 1 183 ? 16.898 -5.974 -14.015 1.00 29.29 183 PRO A N 1
ATOM 1325 C CA . PRO A 1 183 ? 15.589 -5.327 -14.109 1.00 29.46 183 PRO A CA 1
ATOM 1326 C C . PRO A 1 183 ? 15.159 -4.734 -12.771 1.00 29.01 183 PRO A C 1
ATOM 1327 O O . PRO A 1 183 ? 15.455 -5.289 -11.708 1.00 27.87 183 PRO A O 1
ATOM 1331 N N . VAL A 1 184 ? 14.483 -3.591 -12.826 1.00 27.36 184 VAL A N 1
ATOM 1332 C CA . VAL A 1 184 ? 14.014 -2.942 -11.613 1.00 25.28 184 VAL A CA 1
ATOM 1333 C C . VAL A 1 184 ? 12.896 -3.799 -11.032 1.00 23.68 184 VAL A C 1
ATOM 1334 O O . VAL A 1 184 ? 11.971 -4.195 -11.735 1.00 21.69 184 VAL A O 1
ATOM 1338 N N . ARG A 1 185 ? 13.003 -4.102 -9.744 1.00 23.12 185 ARG A N 1
ATOM 1339 C CA . ARG A 1 185 ? 12.015 -4.931 -9.065 1.00 22.35 185 ARG A CA 1
ATOM 1340 C C . ARG A 1 185 ? 10.860 -4.066 -8.574 1.00 21.55 185 ARG A C 1
ATOM 1341 O O . ARG A 1 185 ? 11.033 -3.228 -7.693 1.00 21.13 185 ARG A O 1
ATOM 1349 N N . VAL A 1 186 ? 9.687 -4.263 -9.166 1.00 21.59 186 VAL A N 1
ATOM 1350 C CA . VAL A 1 186 ? 8.515 -3.480 -8.805 1.00 21.51 186 VAL A CA 1
ATOM 1351 C C . VAL A 1 186 ? 7.563 -4.294 -7.942 1.00 20.09 186 VAL A C 1
ATOM 1352 O O . VAL A 1 186 ? 7.064 -5.330 -8.361 1.00 20.16 186 VAL A O 1
ATOM 1356 N N . LEU A 1 187 ? 7.325 -3.807 -6.735 1.00 20.75 187 LEU A N 1
ATOM 1357 C CA . LEU A 1 187 ? 6.421 -4.462 -5.801 1.00 21.10 187 LEU A CA 1
ATOM 1358 C C . LEU A 1 187 ? 5.104 -3.691 -5.871 1.00 21.37 187 LEU A C 1
ATOM 1359 O O . LEU A 1 187 ? 5.078 -2.491 -5.585 1.00 21.09 187 LEU A O 1
ATOM 1364 N N . VAL A 1 188 ? 4.034 -4.377 -6.262 1.00 21.43 188 VAL A N 1
ATOM 1365 C CA . VAL A 1 188 ? 2.706 -3.774 -6.355 1.00 22.58 188 VAL A CA 1
ATOM 1366 C C . VAL A 1 188 ? 1.891 -4.267 -5.161 1.00 22.98 188 VAL A C 1
ATOM 1367 O O . VAL A 1 188 ? 1.603 -5.456 -5.051 1.00 22.38 188 VAL A O 1
ATOM 1371 N N . VAL A 1 189 ? 1.534 -3.349 -4.267 1.00 23.91 189 VAL A N 1
ATOM 1372 C CA . VAL A 1 189 ? 0.779 -3.706 -3.070 1.00 25.11 189 VAL A CA 1
ATOM 1373 C C . VAL A 1 189 ? -0.619 -3.096 -3.080 1.00 26.20 189 VAL A C 1
ATOM 1374 O O . VAL A 1 189 ? -0.770 -1.879 -3.186 1.00 26.94 189 VAL A O 1
ATOM 1378 N N . GLY A 1 190 ? -1.629 -3.955 -2.975 1.00 27.50 190 GLY A N 1
ATOM 1379 C CA . GLY A 1 190 ? -3.007 -3.505 -2.966 1.00 30.27 190 GLY A CA 1
ATOM 1380 C C . GLY A 1 190 ? -3.720 -3.736 -1.641 1.00 32.15 190 GLY A C 1
ATOM 1381 O O . GLY A 1 190 ? -4.896 -3.403 -1.499 1.00 32.00 190 GLY A O 1
ATOM 1382 N N . GLY A 1 191 ? -3.016 -4.299 -0.664 1.00 32.97 191 GLY A N 1
ATOM 1383 C CA . GLY A 1 191 ? -3.640 -4.550 0.624 1.00 34.29 191 GLY A CA 1
ATOM 1384 C C . GLY A 1 191 ? -4.507 -5.794 0.607 1.00 34.92 191 GLY A C 1
ATOM 1385 O O . GLY A 1 191 ? -4.741 -6.388 -0.444 1.00 34.34 191 GLY A O 1
ATOM 1386 N N . SER A 1 192 ? -4.996 -6.183 1.778 1.00 36.47 192 SER A N 1
ATOM 1387 C CA . SER A 1 192 ? -5.827 -7.377 1.910 1.00 38.39 192 SER A CA 1
ATOM 1388 C C . SER A 1 192 ? -6.974 -7.472 0.903 1.00 38.69 192 SER A C 1
ATOM 1389 O O . SER A 1 192 ? -7.293 -8.557 0.410 1.00 38.58 192 SER A O 1
ATOM 1392 N N . GLN A 1 193 ? -7.599 -6.344 0.595 1.00 38.60 193 GLN A N 1
ATOM 1393 C CA . GLN A 1 193 ? -8.715 -6.367 -0.339 1.00 39.91 193 GLN A CA 1
ATOM 1394 C C . GLN A 1 193 ? -8.298 -6.098 -1.781 1.00 39.31 193 GLN A C 1
ATOM 1395 O O . GLN A 1 193 ? -9.076 -6.320 -2.708 1.00 39.52 193 GLN A O 1
ATOM 1401 N N . GLY A 1 194 ? -7.064 -5.642 -1.961 1.00 38.40 194 GLY A N 1
ATOM 1402 C CA . GLY A 1 194 ? -6.560 -5.358 -3.291 1.00 38.11 194 GLY A CA 1
ATOM 1403 C C . GLY A 1 194 ? -6.961 -3.987 -3.797 1.00 37.62 194 GLY A C 1
ATOM 1404 O O . GLY A 1 194 ? -7.904 -3.382 -3.291 1.00 37.80 194 GLY A O 1
ATOM 1405 N N . ALA A 1 195 ? -6.228 -3.489 -4.787 1.00 36.62 195 ALA A N 1
ATOM 1406 C CA . ALA A 1 195 ? -6.513 -2.191 -5.387 1.00 36.35 195 ALA A CA 1
ATOM 1407 C C . ALA A 1 195 ? -6.898 -2.437 -6.842 1.00 36.61 195 ALA A C 1
ATOM 1408 O O . ALA A 1 195 ? -6.038 -2.519 -7.717 1.00 35.93 195 ALA A O 1
ATOM 1410 N N . ARG A 1 196 ? -8.198 -2.566 -7.080 1.00 36.94 196 ARG A N 1
ATOM 1411 C CA . ARG A 1 196 ? -8.741 -2.828 -8.412 1.00 38.03 196 ARG A CA 1
ATOM 1412 C C . ARG A 1 196 ? -8.023 -2.120 -9.558 1.00 37.11 196 ARG A C 1
ATOM 1413 O O . ARG A 1 196 ? -7.729 -2.736 -10.583 1.00 36.96 196 ARG A O 1
ATOM 1421 N N . ILE A 1 197 ? -7.739 -0.834 -9.392 1.00 35.89 197 ILE A N 1
ATOM 1422 C CA . ILE A 1 197 ? -7.071 -0.091 -10.448 1.00 35.67 197 ILE A CA 1
ATOM 1423 C C . ILE A 1 197 ? -5.644 -0.580 -10.694 1.00 34.73 197 ILE A C 1
ATOM 1424 O O . ILE A 1 197 ? -5.178 -0.575 -11.833 1.00 33.53 197 ILE A O 1
ATOM 1429 N N . LEU A 1 198 ? -4.948 -0.992 -9.638 1.00 32.35 198 LEU A N 1
ATOM 1430 C CA . LEU A 1 198 ? -3.588 -1.494 -9.813 1.00 31.48 198 LEU A CA 1
ATOM 1431 C C . LEU A 1 198 ? -3.668 -2.850 -10.501 1.00 29.72 198 LEU A C 1
ATOM 1432 O O . LEU A 1 198 ? -2.837 -3.173 -11.344 1.00 29.46 198 LEU A O 1
ATOM 1437 N N . ASN A 1 199 ? -4.678 -3.639 -10.150 1.00 28.63 199 ASN A N 1
ATOM 1438 C CA . ASN A 1 199 ? -4.848 -4.952 -10.758 1.00 28.66 199 ASN A CA 1
ATOM 1439 C C . ASN A 1 199 ? -5.144 -4.841 -12.248 1.00 29.87 199 ASN A C 1
ATOM 1440 O O . ASN A 1 199 ? -4.834 -5.747 -13.024 1.00 30.26 199 ASN A O 1
ATOM 1445 N N . GLN A 1 200 ? -5.746 -3.725 -12.644 1.00 31.15 200 GLN A N 1
ATOM 1446 C CA . GLN A 1 200 ? -6.085 -3.498 -14.044 1.00 33.06 200 GLN A CA 1
ATOM 1447 C C . GLN A 1 200 ? -4.989 -2.753 -14.812 1.00 32.52 200 GLN A C 1
ATOM 1448 O O . GLN A 1 200 ? -4.809 -2.970 -16.008 1.00 34.23 200 GLN A O 1
ATOM 1454 N N . THR A 1 201 ? -4.247 -1.895 -14.120 1.00 31.87 201 THR A N 1
ATOM 1455 C CA . THR A 1 201 ? -3.207 -1.092 -14.756 1.00 31.72 201 THR A CA 1
ATOM 1456 C C . THR A 1 201 ? -1.817 -1.728 -14.925 1.00 32.02 201 THR A C 1
ATOM 1457 O O . THR A 1 201 ? -1.206 -1.626 -15.991 1.00 31.47 201 THR A O 1
ATOM 1461 N N . MET A 1 202 ? -1.320 -2.394 -13.892 1.00 30.61 202 MET A N 1
ATOM 1462 C CA . MET A 1 202 ? 0.019 -2.975 -13.963 1.00 30.10 202 MET A CA 1
ATOM 1463 C C . MET A 1 202 ? 0.286 -4.022 -15.042 1.00 29.48 202 MET A C 1
ATOM 1464 O O . MET A 1 202 ? 1.389 -4.088 -15.568 1.00 29.15 202 MET A O 1
ATOM 1469 N N . PRO A 1 203 ? -0.703 -4.863 -15.379 1.00 30.34 203 PRO A N 1
ATOM 1470 C CA . PRO A 1 203 ? -0.415 -5.849 -16.426 1.00 31.11 203 PRO A CA 1
ATOM 1471 C C . PRO A 1 203 ? -0.103 -5.139 -17.746 1.00 33.02 203 PRO A C 1
ATOM 1472 O O . PRO A 1 203 ? 0.800 -5.530 -18.490 1.00 33.16 203 PRO A O 1
ATOM 1476 N N . GLN A 1 204 ? -0.855 -4.081 -18.020 1.00 33.88 204 GLN A N 1
ATOM 1477 C CA . GLN A 1 204 ? -0.666 -3.314 -19.242 1.00 34.99 204 GLN A CA 1
ATOM 1478 C C . GLN A 1 204 ? 0.659 -2.573 -19.19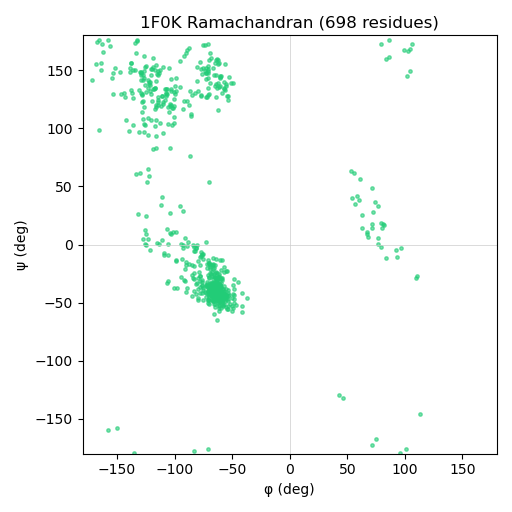0 1.00 33.42 204 GLN A C 1
ATOM 1479 O O . GLN A 1 204 ? 1.331 -2.431 -20.206 1.00 34.40 204 GLN A O 1
ATOM 1485 N N . VAL A 1 205 ? 1.045 -2.114 -18.002 1.00 32.44 205 VAL A N 1
ATOM 1486 C CA . VAL A 1 205 ? 2.313 -1.417 -17.836 1.00 30.42 205 VAL A CA 1
ATOM 1487 C C . VAL A 1 205 ? 3.446 -2.407 -18.086 1.00 30.65 205 VAL A C 1
ATOM 1488 O O . VAL A 1 205 ? 4.473 -2.062 -18.686 1.00 29.65 205 VAL A O 1
ATOM 1492 N N . ALA A 1 206 ? 3.255 -3.638 -17.616 1.00 29.08 206 ALA A N 1
ATOM 1493 C CA . ALA A 1 206 ? 4.253 -4.688 -17.796 1.00 30.43 206 ALA A CA 1
ATOM 1494 C C . ALA A 1 206 ? 4.519 -4.886 -19.288 1.00 30.65 206 ALA A C 1
ATOM 1495 O O . ALA A 1 206 ? 5.668 -5.040 -19.709 1.00 30.70 206 ALA A O 1
ATOM 1497 N N . ALA A 1 207 ? 3.450 -4.879 -20.080 1.00 31.56 207 ALA A N 1
ATOM 1498 C CA . ALA A 1 207 ? 3.565 -5.053 -21.527 1.00 32.70 207 ALA A CA 1
ATOM 1499 C C . ALA A 1 207 ? 4.470 -3.990 -22.145 1.00 32.72 207 ALA A C 1
ATOM 1500 O O . ALA A 1 207 ? 5.295 -4.284 -23.007 1.00 33.64 207 ALA A O 1
ATOM 1502 N N . LYS A 1 208 ? 4.321 -2.754 -21.692 1.00 33.07 208 LYS A N 1
ATOM 1503 C CA . LYS A 1 208 ? 5.112 -1.651 -22.216 1.00 33.20 208 LYS A CA 1
ATOM 1504 C C . LYS A 1 208 ? 6.571 -1.668 -21.779 1.00 32.58 208 LYS A C 1
ATOM 1505 O O . LYS A 1 208 ? 7.456 -1.274 -22.544 1.00 31.82 208 LYS A O 1
ATOM 1511 N N . LEU A 1 209 ? 6.829 -2.121 -20.556 1.00 30.72 209 LEU A N 1
ATOM 1512 C CA . LEU A 1 209 ? 8.193 -2.143 -20.042 1.00 30.48 209 LEU A CA 1
ATOM 1513 C C . LEU A 1 209 ? 8.970 -3.432 -20.315 1.00 29.73 209 LEU A C 1
ATOM 1514 O O . LEU A 1 209 ? 10.191 -3.455 -20.174 1.00 31.33 209 LEU A O 1
ATOM 1519 N N . GLY A 1 210 ? 8.269 -4.494 -20.698 1.00 29.76 210 GLY A N 1
ATOM 1520 C CA . GLY A 1 210 ? 8.924 -5.762 -20.986 1.00 29.99 210 GLY A CA 1
ATOM 1521 C C . GLY A 1 210 ? 10.007 -6.188 -20.003 1.00 30.99 210 GLY A C 1
ATOM 1522 O O . GLY A 1 210 ? 9.788 -6.183 -18.789 1.00 30.80 210 GLY A O 1
ATOM 1523 N N . ASP A 1 211 ? 11.181 -6.536 -20.535 1.00 30.05 211 ASP A N 1
ATOM 1524 C CA . ASP A 1 211 ? 12.332 -6.999 -19.749 1.00 29.42 211 ASP A CA 1
ATOM 1525 C C . ASP A 1 211 ? 12.960 -6.011 -18.776 1.00 29.03 211 ASP A C 1
ATOM 1526 O O . ASP A 1 211 ? 13.781 -6.417 -17.945 1.00 27.69 211 ASP A O 1
ATOM 1531 N N . SER A 1 212 ? 12.613 -4.730 -18.876 1.00 28.54 212 SER A N 1
ATOM 1532 C CA . SER A 1 212 ? 13.204 -3.719 -18.002 1.00 27.61 212 SER A CA 1
ATOM 1533 C C . SER A 1 212 ? 12.759 -3.805 -16.542 1.00 26.31 212 SER A C 1
ATOM 1534 O O . SER A 1 212 ? 13.395 -3.219 -15.666 1.00 25.39 212 SER A O 1
ATOM 1537 N N . VAL A 1 213 ? 11.675 -4.528 -16.284 1.00 25.65 213 VAL A N 1
ATOM 1538 C CA . VAL A 1 213 ? 11.187 -4.671 -14.914 1.00 24.52 213 VAL A CA 1
ATOM 1539 C C . VAL A 1 213 ? 10.751 -6.095 -14.607 1.00 23.77 213 VAL A C 1
ATOM 1540 O O . VAL A 1 213 ? 10.427 -6.874 -15.506 1.00 23.79 213 VAL A O 1
ATOM 1544 N N . THR A 1 214 ? 10.770 -6.432 -13.323 1.00 23.49 214 THR A N 1
ATOM 1545 C CA . THR A 1 214 ? 10.326 -7.735 -12.861 1.00 21.50 214 THR A CA 1
ATOM 1546 C C . THR A 1 214 ? 9.342 -7.362 -11.760 1.00 21.46 214 THR A C 1
ATOM 1547 O O . THR A 1 214 ? 9.657 -6.567 -10.880 1.00 21.12 214 THR A O 1
ATOM 1551 N N . ILE A 1 215 ? 8.150 -7.938 -11.827 1.00 21.73 215 ILE A N 1
ATOM 1552 C CA . ILE A 1 215 ? 7.083 -7.601 -10.894 1.00 22.01 215 ILE A CA 1
ATOM 1553 C C . ILE A 1 215 ? 6.617 -8.685 -9.929 1.00 21.67 215 ILE A C 1
ATOM 1554 O O . ILE A 1 215 ? 6.600 -9.868 -10.257 1.00 20.14 215 ILE A O 1
ATOM 1559 N N . TRP A 1 216 ? 6.248 -8.247 -8.728 1.00 21.03 216 TRP A N 1
ATOM 1560 C CA . TRP A 1 216 ? 5.677 -9.121 -7.708 1.00 21.08 216 TRP A CA 1
ATOM 1561 C C . TRP A 1 216 ? 4.401 -8.352 -7.396 1.00 21.75 216 TRP A C 1
ATOM 1562 O O . TRP A 1 216 ? 4.442 -7.330 -6.719 1.00 22.71 216 TRP A O 1
ATOM 1573 N N . HIS A 1 217 ? 3.280 -8.844 -7.909 1.00 23.00 217 HIS A N 1
ATOM 1574 C CA . HIS A 1 217 ? 1.987 -8.185 -7.751 1.00 24.05 217 HIS A CA 1
ATOM 1575 C C . HIS A 1 217 ? 1.095 -8.880 -6.714 1.00 22.49 217 HIS A C 1
ATOM 1576 O O . HIS A 1 217 ? 0.785 -10.059 -6.851 1.00 24.60 217 HIS A O 1
ATOM 1583 N N . GLN A 1 218 ? 0.696 -8.144 -5.679 1.00 24.33 218 GLN A N 1
ATOM 1584 C CA . GLN A 1 218 ? -0.184 -8.676 -4.629 1.00 24.84 218 GLN A CA 1
ATOM 1585 C C . GLN A 1 218 ? -1.573 -8.134 -4.983 1.00 24.83 218 GLN A C 1
ATOM 1586 O O . GLN A 1 218 ? -1.859 -6.960 -4.767 1.00 24.21 218 GLN A O 1
ATOM 1592 N N . SER A 1 219 ? -2.413 -9.008 -5.531 1.00 25.76 219 SER A N 1
ATOM 1593 C CA . SER A 1 219 ? -3.745 -8.658 -6.022 1.00 27.99 219 SER A CA 1
ATOM 1594 C C . SER A 1 219 ? -4.887 -8.470 -5.034 1.00 29.52 219 SER A C 1
ATOM 1595 O O . SER A 1 219 ? -5.842 -7.745 -5.321 1.00 29.47 219 SER A O 1
ATOM 1598 N N . GLY A 1 220 ? -4.806 -9.135 -3.890 1.00 30.25 220 GLY A N 1
ATOM 1599 C CA . GLY A 1 220 ? -5.874 -9.031 -2.919 1.00 31.33 220 GLY A CA 1
ATOM 1600 C C . GLY A 1 220 ? -6.696 -10.302 -2.952 1.00 32.52 220 GLY A C 1
ATOM 1601 O O . GLY A 1 220 ? -6.554 -11.126 -3.862 1.00 31.13 220 GLY A O 1
ATOM 1602 N N . LYS A 1 221 ? -7.563 -10.452 -1.956 1.00 33.12 221 LYS A N 1
ATOM 1603 C CA . LYS A 1 221 ? -8.423 -11.619 -1.815 1.00 34.69 221 LYS A CA 1
ATOM 1604 C C . LYS A 1 221 ? -9.269 -11.932 -3.046 1.00 34.22 221 LYS A C 1
ATOM 1605 O O . LYS A 1 221 ? -9.979 -11.070 -3.561 1.00 34.62 221 LYS A O 1
ATOM 1611 N N . GLY A 1 222 ? -9.189 -13.180 -3.500 1.00 34.61 222 GLY A N 1
ATOM 1612 C CA . GLY A 1 222 ? -9.956 -13.622 -4.651 1.00 34.89 222 GLY A CA 1
ATOM 1613 C C . GLY A 1 222 ? -9.598 -13.027 -6.000 1.00 35.07 222 GLY A C 1
ATOM 1614 O O . GLY A 1 222 ? -10.325 -13.231 -6.974 1.00 35.62 222 GLY A O 1
ATOM 1615 N N . SER A 1 223 ? -8.482 -12.309 -6.083 1.00 35.16 223 SER A N 1
ATOM 1616 C CA . SER A 1 223 ? -8.083 -11.691 -7.349 1.00 35.04 223 SER A CA 1
ATOM 1617 C C . SER A 1 223 ? -6.783 -12.226 -7.949 1.00 34.73 223 SER A C 1
ATOM 1618 O O . SER A 1 223 ? -6.343 -11.758 -9.002 1.00 33.65 223 SER A O 1
ATOM 1621 N N . GLN A 1 224 ? -6.176 -13.202 -7.285 1.00 34.35 224 GLN A N 1
ATOM 1622 C CA . GLN A 1 224 ? -4.922 -13.779 -7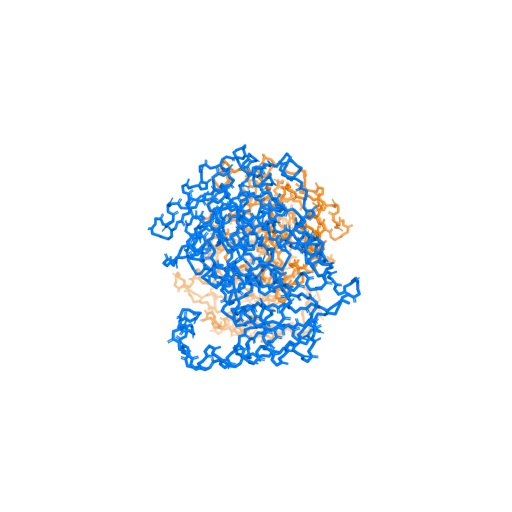.753 1.00 34.39 224 GLN A CA 1
ATOM 1623 C C . GLN A 1 224 ? -5.033 -14.301 -9.188 1.00 35.00 224 GLN A C 1
ATOM 1624 O O . GLN A 1 224 ? -4.256 -13.915 -10.062 1.00 33.23 224 GLN A O 1
ATOM 1630 N N . GLN A 1 225 ? -6.018 -15.160 -9.432 1.00 35.33 225 GLN A N 1
ATOM 1631 C CA . GLN A 1 225 ? -6.208 -15.747 -10.752 1.00 36.18 225 GLN A CA 1
ATOM 1632 C C . GLN A 1 225 ? -6.554 -14.790 -11.893 1.00 35.81 225 GLN A C 1
ATOM 1633 O O . GLN A 1 225 ? -6.113 -15.001 -13.023 1.00 35.91 225 GLN A O 1
ATOM 1639 N N . SER A 1 226 ? -7.325 -13.741 -11.619 1.00 34.00 226 SER A N 1
ATOM 1640 C CA . SER A 1 226 ? -7.689 -12.804 -12.683 1.00 34.21 226 SER A CA 1
ATOM 1641 C C . SER A 1 226 ? -6.502 -11.926 -13.090 1.00 32.76 226 SER A C 1
ATOM 1642 O O . SER A 1 226 ? -6.343 -11.580 -14.260 1.00 32.64 226 SER A O 1
ATOM 1645 N N . VAL A 1 227 ? -5.669 -11.566 -12.121 1.00 31.82 227 VAL A N 1
ATOM 1646 C CA . VAL A 1 227 ? -4.498 -10.737 -12.400 1.00 30.69 227 VAL A CA 1
ATOM 1647 C C . VAL A 1 227 ? -3.418 -11.577 -13.082 1.00 30.43 227 VAL A C 1
ATOM 1648 O O . VAL A 1 227 ? -2.716 -11.103 -13.973 1.00 29.50 227 VAL A O 1
ATOM 1652 N N . GLU A 1 228 ? -3.297 -12.824 -12.644 1.00 30.82 228 GLU A N 1
ATOM 1653 C CA . GLU A 1 228 ? -2.333 -13.766 -13.198 1.00 31.98 228 GLU A CA 1
ATOM 1654 C C . GLU A 1 228 ? -2.658 -13.944 -14.685 1.00 32.05 228 GLU A C 1
ATOM 1655 O O . GLU A 1 228 ? -1.770 -13.942 -15.539 1.00 32.57 228 GLU A O 1
ATOM 1661 N N . GLN A 1 229 ? -3.945 -14.082 -14.981 1.00 31.94 229 GLN A N 1
ATOM 1662 C CA . GLN A 1 229 ? -4.405 -14.255 -16.351 1.00 32.98 229 GLN A CA 1
ATOM 1663 C C . GLN A 1 229 ? -4.171 -12.982 -17.154 1.00 31.60 229 GLN A C 1
ATOM 1664 O O . GLN A 1 229 ? -3.878 -13.037 -18.348 1.00 32.04 229 GLN A O 1
ATOM 1670 N N . ALA A 1 230 ? -4.296 -11.836 -16.490 1.00 30.96 230 ALA A N 1
ATOM 1671 C CA . ALA A 1 230 ? -4.092 -10.542 -17.131 1.00 30.04 230 ALA A CA 1
ATOM 1672 C C . ALA A 1 230 ? -2.649 -10.379 -17.598 1.00 29.65 230 ALA A C 1
ATOM 1673 O O . ALA A 1 230 ? -2.392 -9.869 -18.689 1.00 29.50 230 ALA A O 1
ATOM 1675 N N . TYR A 1 231 ? -1.706 -10.802 -16.762 1.00 27.99 231 TYR A N 1
ATOM 1676 C CA . TYR A 1 231 ? -0.295 -10.707 -17.111 1.00 27.27 231 TYR A CA 1
ATOM 1677 C C . TYR A 1 231 ? 0.047 -11.618 -18.285 1.00 28.10 231 TYR A C 1
ATOM 1678 O O . TYR A 1 231 ? 0.834 -11.249 -19.163 1.00 27.39 231 TYR A O 1
ATOM 1687 N N . ALA A 1 232 ? -0.547 -12.808 -18.297 1.00 28.86 232 ALA A N 1
ATOM 1688 C CA . ALA A 1 232 ? -0.310 -13.775 -19.364 1.00 29.80 232 ALA A CA 1
ATOM 1689 C C . ALA A 1 232 ? -0.814 -13.218 -20.694 1.00 30.76 232 ALA A C 1
ATOM 1690 O O . ALA A 1 232 ? -0.147 -13.336 -21.725 1.00 30.92 232 ALA A O 1
ATOM 1692 N N . GLU A 1 233 ? -1.996 -12.614 -20.662 1.00 31.01 233 GLU A N 1
ATOM 1693 C CA . GLU A 1 233 ? -2.592 -12.034 -21.857 1.00 32.12 233 GLU A CA 1
ATOM 1694 C C . GLU A 1 233 ? -1.800 -10.820 -22.325 1.00 32.01 233 GLU A C 1
ATOM 1695 O O . GLU A 1 233 ? -1.825 -10.463 -23.508 1.00 32.48 233 GLU A O 1
ATOM 1701 N N . ALA A 1 234 ? -1.093 -10.185 -21.398 1.00 30.89 234 ALA A N 1
ATOM 1702 C CA . ALA A 1 234 ? -0.283 -9.022 -21.736 1.00 29.79 234 ALA A CA 1
ATOM 1703 C C . ALA A 1 234 ? 1.070 -9.501 -22.265 1.00 28.79 234 ALA A C 1
ATOM 1704 O O . ALA A 1 234 ? 1.934 -8.697 -22.604 1.00 28.46 234 ALA A O 1
ATOM 1706 N N . GLY A 1 235 ? 1.243 -10.818 -22.314 1.00 27.19 235 GLY A N 1
ATOM 1707 C CA . GLY A 1 235 ? 2.484 -11.388 -22.807 1.00 26.98 235 GLY A CA 1
ATOM 1708 C C . GLY A 1 235 ? 3.650 -11.387 -21.832 1.00 25.89 235 GLY A C 1
ATOM 1709 O O . GLY A 1 235 ? 4.798 -11.527 -22.253 1.00 25.26 235 GLY A O 1
ATOM 1710 N N . GLN A 1 236 ? 3.370 -11.226 -20.540 1.00 24.71 236 GLN A N 1
ATOM 1711 C CA . GLN A 1 236 ? 4.419 -11.223 -19.518 1.00 24.12 236 GLN A CA 1
ATOM 1712 C C . GLN A 1 236 ? 3.959 -12.132 -18.379 1.00 22.79 236 GLN A C 1
ATOM 1713 O O . GLN A 1 236 ? 3.823 -11.696 -17.233 1.00 22.19 236 GLN A O 1
ATOM 1719 N N . PRO A 1 237 ? 3.740 -13.419 -18.679 1.00 22.50 237 PRO A N 1
ATOM 1720 C CA . PRO A 1 237 ? 3.282 -14.395 -17.684 1.00 22.78 237 PRO A CA 1
ATOM 1721 C C . PRO A 1 237 ? 4.252 -14.695 -16.550 1.00 22.53 237 PRO A C 1
ATOM 1722 O O . PRO A 1 237 ? 3.845 -15.217 -15.512 1.00 23.09 237 PRO A O 1
ATOM 17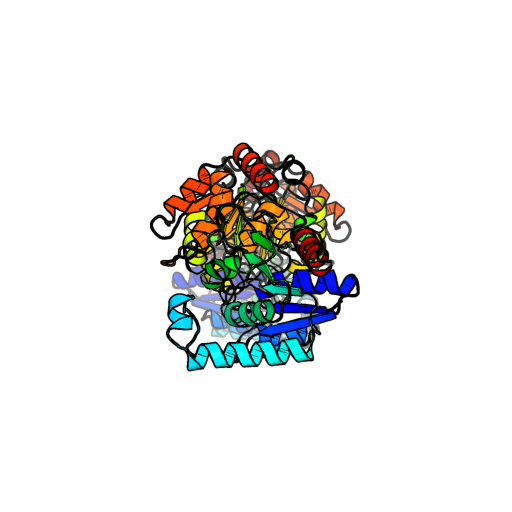26 N N . GLN A 1 238 ? 5.521 -14.346 -16.735 1.00 22.30 238 GLN A N 1
ATOM 1727 C CA . GLN A 1 238 ? 6.539 -14.633 -15.726 1.00 22.49 238 GLN A CA 1
ATOM 1728 C C . GLN A 1 238 ? 6.453 -13.856 -14.426 1.00 21.84 238 GLN A C 1
ATOM 1729 O O . GLN A 1 238 ? 7.059 -14.253 -13.427 1.00 21.75 238 GLN A O 1
ATOM 1735 N N . HIS A 1 239 ? 5.724 -12.748 -14.420 1.00 22.21 239 HIS A N 1
ATOM 1736 C CA . HIS A 1 239 ? 5.632 -11.963 -13.202 1.00 22.02 239 HIS A CA 1
ATOM 1737 C C . HIS A 1 239 ? 4.937 -12.739 -12.092 1.00 20.83 239 HIS A C 1
ATOM 1738 O O . HIS A 1 239 ? 4.036 -13.538 -12.352 1.00 21.43 239 HIS A O 1
ATOM 1745 N N . LYS A 1 240 ? 5.381 -12.506 -10.858 1.00 21.17 240 LYS A N 1
ATOM 1746 C CA . LYS A 1 240 ? 4.819 -13.183 -9.687 1.00 22.02 240 LYS A CA 1
ATOM 1747 C C . LYS A 1 240 ? 3.545 -12.500 -9.214 1.00 21.50 240 LYS A C 1
ATOM 1748 O O . LYS A 1 240 ? 3.527 -11.288 -9.022 1.00 22.79 240 LYS A O 1
ATOM 1754 N N . VAL A 1 241 ? 2.490 -13.282 -9.012 1.00 23.27 241 VAL A N 1
ATOM 1755 C CA . VAL A 1 241 ? 1.219 -12.751 -8.527 1.00 23.82 241 VAL A CA 1
ATOM 1756 C C . VAL A 1 241 ? 0.751 -13.565 -7.323 1.00 23.52 241 VAL A C 1
ATOM 1757 O O . VAL A 1 241 ? 0.593 -14.781 -7.415 1.00 25.10 241 VAL A O 1
ATOM 1761 N N . THR A 1 242 ? 0.547 -12.896 -6.195 1.00 24.29 242 THR A N 1
ATOM 1762 C CA . THR A 1 242 ? 0.083 -13.578 -4.991 1.00 25.34 242 THR A CA 1
ATOM 1763 C C . THR A 1 242 ? -1.144 -12.870 -4.435 1.00 26.25 242 THR A C 1
ATOM 1764 O O . THR A 1 242 ? -1.278 -11.645 -4.534 1.00 25.29 242 THR A O 1
ATOM 1768 N N . GLU A 1 243 ? -2.051 -13.647 -3.860 1.00 26.45 243 GLU A N 1
ATOM 1769 C CA . GLU A 1 243 ? -3.256 -13.070 -3.293 1.00 28.18 243 GLU A CA 1
ATOM 1770 C C . GLU A 1 243 ? -2.863 -12.089 -2.194 1.00 27.96 243 GLU A C 1
ATOM 1771 O O . GLU A 1 243 ? -3.331 -10.951 -2.164 1.00 28.25 243 GLU A O 1
ATOM 1777 N N . PHE A 1 244 ? -1.976 -12.528 -1.308 1.00 28.29 244 PHE A N 1
ATOM 1778 C CA . PHE A 1 244 ? -1.509 -11.696 -0.208 1.00 29.32 244 PHE A CA 1
ATOM 1779 C C . PHE A 1 244 ? 0.010 -11.759 -0.103 1.00 29.21 244 PHE A C 1
ATOM 1780 O O . PHE A 1 244 ? 0.660 -12.503 -0.836 1.00 28.44 244 PHE A O 1
ATOM 1788 N N . ILE A 1 245 ? 0.560 -10.962 0.813 1.00 29.58 245 ILE A N 1
ATOM 1789 C CA . ILE A 1 245 ? 1.993 -10.956 1.116 1.00 30.22 245 ILE A CA 1
ATOM 1790 C C . ILE A 1 245 ? 2.086 -10.822 2.631 1.00 32.52 245 ILE A C 1
ATOM 1791 O O . ILE A 1 245 ? 1.987 -9.720 3.176 1.00 32.53 245 ILE A O 1
ATOM 1796 N N . ASP A 1 246 ? 2.271 -11.944 3.311 1.00 34.55 246 ASP A N 1
ATOM 1797 C CA . ASP A 1 246 ? 2.357 -11.926 4.763 1.00 36.92 246 ASP A CA 1
ATOM 1798 C C . ASP A 1 246 ? 3.650 -11.286 5.247 1.00 36.42 246 ASP A C 1
ATOM 1799 O O . ASP A 1 246 ? 3.631 -10.384 6.092 1.00 37.48 246 ASP A O 1
ATOM 1804 N N . ASP A 1 247 ? 4.771 -11.733 4.694 1.00 35.16 247 ASP A N 1
ATOM 1805 C CA . ASP A 1 247 ? 6.069 -11.200 5.085 1.00 34.25 247 ASP A CA 1
ATOM 1806 C C . ASP A 1 247 ? 6.422 -9.949 4.275 1.00 34.18 247 ASP A C 1
ATOM 1807 O O . ASP A 1 247 ? 7.241 -10.003 3.354 1.00 33.62 247 ASP A O 1
ATOM 1812 N N . MET A 1 248 ? 5.801 -8.825 4.617 1.00 33.66 248 MET A N 1
ATOM 1813 C CA . MET A 1 248 ? 6.069 -7.577 3.916 1.00 33.29 248 MET A CA 1
ATOM 1814 C C . MET A 1 248 ? 7.533 -7.180 4.017 1.00 32.64 248 MET A C 1
ATOM 1815 O O . MET A 1 248 ? 8.082 -6.587 3.088 1.00 32.59 248 MET A O 1
ATOM 1820 N N . ALA A 1 249 ? 8.166 -7.500 5.142 1.00 30.31 249 ALA A N 1
ATOM 1821 C CA . ALA A 1 249 ? 9.573 -7.163 5.316 1.00 29.81 249 ALA A CA 1
ATOM 1822 C C . ALA A 1 249 ? 10.406 -7.837 4.223 1.00 27.72 249 ALA A C 1
ATOM 1823 O O . ALA A 1 249 ? 11.277 -7.208 3.622 1.00 27.98 249 ALA A O 1
ATOM 1825 N N . ALA A 1 250 ? 10.127 -9.112 3.960 1.00 27.22 250 ALA A N 1
ATOM 1826 C CA . ALA A 1 250 ? 10.858 -9.847 2.937 1.00 26.24 250 ALA A CA 1
ATOM 1827 C C . ALA A 1 250 ? 10.624 -9.250 1.553 1.00 26.35 250 ALA A C 1
ATOM 1828 O O . ALA A 1 250 ? 11.543 -9.192 0.739 1.00 26.73 250 ALA A O 1
ATOM 1830 N N . ALA A 1 251 ? 9.400 -8.807 1.279 1.00 25.03 251 ALA A N 1
ATOM 1831 C CA . ALA A 1 251 ? 9.101 -8.225 -0.033 1.00 25.36 251 ALA A CA 1
ATOM 1832 C C . ALA A 1 251 ? 9.816 -6.891 -0.209 1.00 24.97 251 ALA A C 1
ATOM 1833 O O . ALA A 1 251 ? 10.342 -6.586 -1.287 1.00 24.32 251 ALA A O 1
ATOM 1835 N N . TYR A 1 252 ? 9.832 -6.097 0.855 1.00 24.41 252 TYR A N 1
ATOM 1836 C CA . TYR A 1 252 ? 10.488 -4.801 0.838 1.00 24.62 252 TYR A CA 1
ATOM 1837 C C . TYR A 1 252 ? 11.998 -4.972 0.694 1.00 25.22 252 TYR A C 1
ATOM 1838 O O . TYR A 1 252 ? 12.668 -4.106 0.139 1.00 24.57 252 TYR A O 1
ATOM 1847 N N . ALA A 1 253 ? 12.527 -6.084 1.204 1.00 23.97 253 ALA A N 1
ATOM 1848 C CA . ALA A 1 253 ? 13.961 -6.355 1.118 1.00 24.84 253 ALA A CA 1
ATOM 1849 C C . ALA A 1 253 ? 14.319 -6.560 -0.347 1.00 24.16 253 ALA A C 1
ATOM 1850 O O . ALA A 1 253 ? 15.325 -6.045 -0.831 1.00 26.29 253 ALA A O 1
ATOM 1852 N N . TRP A 1 254 ? 13.469 -7.315 -1.032 1.00 23.19 254 TRP A N 1
ATOM 1853 C CA . TRP A 1 254 ? 13.640 -7.635 -2.447 1.00 22.89 254 TRP A CA 1
ATOM 1854 C C . TRP A 1 254 ? 13.433 -6.468 -3.414 1.00 22.65 254 TRP A C 1
ATOM 1855 O O . TRP A 1 254 ? 14.218 -6.280 -4.345 1.00 23.19 254 TRP A O 1
ATOM 1866 N N . ALA A 1 255 ? 12.376 -5.692 -3.194 1.00 21.49 255 ALA A N 1
ATOM 1867 C CA . ALA A 1 255 ? 12.024 -4.586 -4.086 1.00 21.80 255 ALA A CA 1
ATOM 1868 C C . ALA A 1 255 ? 12.988 -3.420 -4.299 1.00 21.27 255 ALA A C 1
ATOM 1869 O O . ALA A 1 255 ? 13.844 -3.110 -3.469 1.00 21.35 255 ALA A O 1
ATOM 1871 N N . ASP A 1 256 ? 12.820 -2.771 -5.447 1.00 21.80 256 ASP A N 1
ATOM 1872 C CA . ASP A 1 256 ? 13.600 -1.590 -5.807 1.00 21.58 256 ASP A CA 1
ATOM 1873 C C . ASP A 1 256 ? 12.651 -0.397 -5.670 1.00 22.26 256 ASP A C 1
ATOM 1874 O O . ASP A 1 256 ? 13.053 0.703 -5.300 1.00 22.77 256 ASP A O 1
ATOM 1879 N N . VAL A 1 257 ? 11.379 -0.637 -5.968 1.00 23.20 257 VAL A N 1
ATOM 1880 C CA . VAL A 1 257 ? 10.366 0.411 -5.914 1.00 23.31 257 VAL A CA 1
ATOM 1881 C C . VAL A 1 257 ? 8.997 -0.197 -5.607 1.00 23.39 257 VAL A C 1
ATOM 1882 O O . VAL A 1 257 ? 8.735 -1.351 -5.933 1.00 22.20 257 VAL A O 1
ATOM 1886 N N . VAL A 1 258 ? 8.127 0.587 -4.978 1.00 24.57 258 VAL A N 1
ATOM 1887 C CA . VAL A 1 258 ? 6.792 0.114 -4.627 1.00 24.32 258 VAL A CA 1
ATOM 1888 C C . VAL A 1 258 ? 5.695 0.993 -5.228 1.00 24.77 258 VAL A C 1
ATOM 1889 O O . VAL A 1 258 ? 5.806 2.220 -5.241 1.00 25.72 258 VAL A O 1
ATOM 1893 N N . VAL A 1 259 ? 4.650 0.352 -5.738 1.00 24.90 259 VAL A N 1
ATOM 1894 C CA . VAL A 1 259 ? 3.495 1.056 -6.291 1.00 24.40 259 VAL A CA 1
ATOM 1895 C C . VAL A 1 259 ? 2.351 0.653 -5.368 1.00 25.42 259 VAL A C 1
ATOM 1896 O O . VAL A 1 259 ? 2.018 -0.528 -5.274 1.00 25.59 259 VAL A O 1
ATOM 1900 N N . CYS A 1 260 ? 1.752 1.623 -4.685 1.00 25.57 260 CYS A N 1
ATOM 1901 C CA . CYS A 1 260 ? 0.680 1.308 -3.750 1.00 26.61 260 CYS A CA 1
ATOM 1902 C C . CYS A 1 260 ? -0.113 2.538 -3.330 1.00 27.15 260 CYS A C 1
ATOM 1903 O O . CYS A 1 260 ? 0.221 3.664 -3.702 1.00 27.13 260 CYS A O 1
ATOM 1906 N N . ARG A 1 261 ? -1.164 2.306 -2.547 1.00 28.36 261 ARG A N 1
ATOM 1907 C CA . ARG A 1 261 ? -1.986 3.391 -2.023 1.00 29.99 261 ARG A CA 1
ATOM 1908 C C . ARG A 1 261 ? -1.118 4.076 -0.979 1.00 30.75 261 ARG A C 1
ATOM 1909 O O . ARG A 1 261 ? -0.041 3.575 -0.641 1.00 29.94 261 ARG A O 1
ATOM 1917 N N . SER A 1 262 ? -1.583 5.206 -0.453 1.00 30.70 262 SER A N 1
ATOM 1918 C CA . SER A 1 262 ? -0.807 5.924 0.544 1.00 31.00 262 SER A CA 1
ATOM 1919 C C . SER A 1 262 ? -1.526 6.182 1.868 1.00 30.92 262 SER A C 1
ATOM 1920 O O . SER A 1 262 ? -1.624 7.322 2.317 1.00 31.37 262 SER A O 1
ATOM 1923 N N . GLY A 1 263 ? -2.040 5.121 2.483 1.00 30.70 263 GLY A N 1
ATOM 1924 C CA . GLY A 1 263 ? -2.669 5.277 3.779 1.00 29.85 263 GLY A CA 1
ATOM 1925 C C . GLY A 1 263 ? -1.510 5.663 4.680 1.00 29.40 263 GLY A C 1
ATOM 1926 O O . GLY A 1 263 ? -0.367 5.287 4.394 1.00 28.65 263 GLY A O 1
ATOM 1927 N N . ALA A 1 264 ? -1.787 6.404 5.751 1.00 28.11 264 ALA A N 1
ATOM 1928 C CA . ALA A 1 264 ? -0.752 6.872 6.674 1.00 28.19 264 ALA A CA 1
ATOM 1929 C C . ALA A 1 264 ? 0.249 5.826 7.166 1.00 27.95 264 ALA A C 1
ATOM 1930 O O . ALA A 1 264 ? 1.454 6.056 7.117 1.00 28.65 264 ALA A O 1
ATOM 1932 N N . LEU A 1 265 ? -0.239 4.693 7.656 1.00 27.93 265 LEU A N 1
ATOM 1933 C CA . LEU A 1 265 ? 0.662 3.659 8.158 1.00 27.76 265 LEU A CA 1
ATOM 1934 C C . LEU A 1 265 ? 1.566 3.116 7.053 1.00 27.53 265 LEU A C 1
ATOM 1935 O O . LEU A 1 265 ? 2.731 2.779 7.297 1.00 25.35 265 LEU A O 1
ATOM 1940 N N . THR A 1 266 ? 1.026 3.043 5.841 1.00 27.19 266 THR A N 1
ATOM 1941 C CA . THR A 1 266 ? 1.778 2.553 4.689 1.00 27.20 266 THR A CA 1
ATOM 1942 C C . THR A 1 266 ? 2.916 3.507 4.341 1.00 27.11 266 THR A C 1
ATOM 1943 O O . THR A 1 266 ? 4.036 3.072 4.070 1.00 26.97 266 THR A O 1
ATOM 1947 N N . VAL A 1 267 ? 2.631 4.806 4.352 1.00 26.63 267 VAL A N 1
ATOM 1948 C CA . VAL A 1 267 ? 3.649 5.806 4.048 1.00 27.06 267 VAL A CA 1
ATOM 1949 C C . VAL A 1 267 ? 4.809 5.730 5.044 1.00 28.55 267 VAL A C 1
ATOM 1950 O O . VAL A 1 267 ? 5.973 5.806 4.653 1.00 28.56 267 VAL A O 1
ATOM 1954 N N . SER A 1 268 ? 4.495 5.581 6.329 1.00 28.38 268 SER A N 1
ATOM 1955 C CA . SER A 1 268 ? 5.537 5.492 7.351 1.00 29.48 268 SER A CA 1
ATOM 1956 C C . SER A 1 268 ? 6.348 4.208 7.179 1.00 28.97 268 SER A C 1
ATOM 1957 O O . SER A 1 268 ? 7.557 4.181 7.399 1.00 30.06 268 SER A O 1
ATOM 1960 N N . GLU A 1 269 ? 5.663 3.146 6.785 1.00 28.87 269 GLU A N 1
ATOM 1961 C CA . GLU A 1 269 ? 6.286 1.850 6.576 1.00 29.54 269 GLU A CA 1
ATOM 1962 C C . GLU A 1 269 ? 7.263 1.910 5.394 1.00 29.59 269 GLU A C 1
ATOM 1963 O O . GLU A 1 269 ? 8.355 1.332 5.441 1.00 29.11 269 GLU A O 1
ATOM 1969 N N . ILE A 1 270 ? 6.867 2.616 4.340 1.00 27.88 270 ILE A N 1
ATOM 1970 C CA . ILE A 1 270 ? 7.711 2.763 3.158 1.00 28.64 270 ILE A CA 1
ATOM 1971 C C . ILE A 1 270 ? 8.978 3.532 3.522 1.00 28.84 270 ILE A C 1
ATOM 1972 O O . ILE A 1 270 ? 10.076 3.194 3.075 1.00 28.96 270 ILE A O 1
ATOM 1977 N N . ALA A 1 271 ? 8.818 4.568 4.340 1.00 28.51 271 ALA A N 1
ATOM 1978 C CA . ALA A 1 271 ? 9.952 5.374 4.768 1.00 28.79 271 ALA A CA 1
ATOM 1979 C C . ALA A 1 271 ? 10.918 4.530 5.603 1.00 29.26 271 ALA A C 1
ATOM 1980 O O . ALA A 1 271 ? 12.136 4.575 5.394 1.00 29.35 271 ALA A O 1
ATOM 1982 N N . ALA A 1 272 ? 10.370 3.755 6.534 1.00 28.79 272 ALA A N 1
ATOM 1983 C CA . ALA A 1 272 ? 11.187 2.904 7.397 1.00 29.79 272 ALA A CA 1
ATOM 1984 C C . ALA A 1 272 ? 11.957 1.872 6.566 1.00 30.22 272 ALA A C 1
ATOM 1985 O O . ALA A 1 272 ? 13.102 1.539 6.876 1.00 29.36 272 ALA A O 1
ATOM 1987 N N . ALA A 1 273 ? 11.327 1.377 5.503 1.00 30.03 273 ALA A N 1
ATOM 1988 C CA . ALA A 1 273 ? 11.961 0.394 4.628 1.00 30.65 273 ALA A CA 1
ATOM 1989 C C . ALA A 1 273 ? 13.005 1.041 3.720 1.00 31.45 273 ALA A C 1
ATOM 1990 O O . ALA A 1 273 ? 13.803 0.346 3.090 1.00 31.87 273 ALA A O 1
ATOM 1992 N N . GLY A 1 274 ? 12.998 2.368 3.662 1.00 31.20 274 GLY A N 1
ATOM 1993 C CA . GLY A 1 274 ? 13.937 3.078 2.814 1.00 32.26 274 GLY A CA 1
ATOM 1994 C C . GLY A 1 274 ? 13.725 2.683 1.362 1.00 32.80 274 GLY A C 1
ATOM 1995 O O . GLY A 1 274 ? 14.652 2.226 0.692 1.00 33.38 274 GLY A O 1
ATOM 1996 N N . LEU A 1 275 ? 12.501 2.862 0.873 1.00 32.88 275 LEU A N 1
ATOM 1997 C CA . LEU A 1 275 ? 12.169 2.494 -0.497 1.00 32.70 275 LEU A CA 1
ATOM 1998 C C . LEU A 1 275 ? 11.479 3.568 -1.324 1.00 33.39 275 LEU A C 1
ATOM 1999 O O . LEU A 1 275 ? 10.638 4.320 -0.819 1.00 32.48 275 LEU A O 1
ATOM 2004 N N . PRO A 1 276 ? 11.835 3.654 -2.617 1.00 32.76 276 PRO A N 1
ATOM 2005 C CA . PRO A 1 276 ? 11.221 4.636 -3.513 1.00 32.07 276 PRO A CA 1
ATOM 2006 C C . PRO A 1 276 ? 9.794 4.143 -3.722 1.00 31.63 276 PRO A C 1
ATOM 2007 O O . PRO A 1 276 ? 9.531 2.936 -3.651 1.00 30.32 276 PRO A O 1
ATOM 2011 N N . ALA A 1 277 ? 8.864 5.049 -3.976 1.00 31.27 277 ALA A N 1
ATOM 2012 C CA . ALA A 1 277 ? 7.504 4.604 -4.180 1.00 30.99 277 ALA A CA 1
ATOM 2013 C C . ALA A 1 277 ? 6.722 5.450 -5.163 1.00 30.92 277 ALA A C 1
ATOM 2014 O O . ALA A 1 277 ? 6.948 6.652 -5.295 1.00 32.61 277 ALA A O 1
ATOM 2016 N N . LEU A 1 278 ? 5.809 4.796 -5.865 1.00 31.01 278 LEU A N 1
ATOM 2017 C CA . LEU A 1 278 ? 4.928 5.476 -6.796 1.00 31.08 278 LEU A CA 1
ATOM 2018 C C . LEU A 1 278 ? 3.576 5.375 -6.101 1.00 30.98 278 LEU A C 1
ATOM 2019 O O . LEU A 1 278 ? 2.887 4.357 -6.197 1.00 31.03 278 LEU A O 1
ATOM 2024 N N . PHE A 1 279 ? 3.218 6.424 -5.369 1.00 30.84 279 PHE A N 1
ATOM 2025 C CA . PHE A 1 279 ? 1.964 6.447 -4.633 1.00 29.87 279 PHE A CA 1
ATOM 2026 C C . PHE A 1 279 ? 0.765 6.773 -5.508 1.00 30.70 279 PHE A C 1
ATOM 2027 O O . PHE A 1 279 ? 0.790 7.719 -6.294 1.00 30.85 279 PHE A O 1
ATOM 2035 N N . VAL A 1 280 ? -0.281 5.968 -5.367 1.00 31.23 280 VAL A N 1
ATOM 2036 C CA . VAL A 1 280 ? -1.523 6.161 -6.101 1.00 32.57 280 VAL A CA 1
ATOM 2037 C C . VAL A 1 280 ? -2.598 6.394 -5.036 1.00 33.46 280 VAL A C 1
ATOM 2038 O O . VAL A 1 280 ? -3.320 5.478 -4.643 1.00 32.49 280 VAL A O 1
ATOM 2042 N N . PRO A 1 281 ? -2.695 7.640 -4.546 1.00 34.67 281 PRO A N 1
ATOM 2043 C CA . PRO A 1 281 ? -3.652 8.061 -3.518 1.00 36.79 281 PRO A CA 1
ATOM 2044 C C . PRO A 1 281 ? -5.097 7.676 -3.801 1.00 38.44 281 PRO A C 1
ATOM 2045 O O . PRO A 1 281 ? -5.564 7.763 -4.936 1.00 38.62 281 PRO A O 1
ATOM 2049 N N . PHE A 1 282 ? -5.800 7.237 -2.763 1.00 41.21 282 PHE A N 1
ATOM 2050 C CA . PHE A 1 282 ? -7.206 6.887 -2.910 1.00 44.31 282 PHE A CA 1
ATOM 2051 C C . PHE A 1 282 ? -7.908 8.233 -3.052 1.00 45.26 282 PHE A C 1
ATOM 2052 O O . PHE A 1 282 ? -7.720 9.121 -2.224 1.00 45.48 282 PHE A O 1
ATOM 2060 N N . GLN A 1 283 ? -8.706 8.387 -4.101 1.00 47.00 283 GLN A N 1
ATOM 2061 C CA . GLN A 1 283 ? -9.399 9.648 -4.339 1.00 48.78 283 GLN A CA 1
ATOM 2062 C C . GLN A 1 283 ? -10.519 9.918 -3.335 1.00 49.60 283 GLN A C 1
ATOM 2063 O O . GLN A 1 283 ? -11.317 9.035 -3.018 1.00 49.68 283 GLN A O 1
ATOM 2069 N N . HIS A 1 284 ? -10.558 11.151 -2.838 1.00 50.76 284 HIS A N 1
ATOM 2070 C CA . HIS A 1 284 ? -11.570 11.579 -1.875 1.00 51.60 284 HIS A CA 1
ATOM 2071 C C . HIS A 1 284 ? -11.497 13.098 -1.745 1.00 52.04 284 HIS A C 1
ATOM 2072 O O . HIS A 1 284 ? -10.451 13.697 -2.000 1.00 52.03 284 HIS A O 1
ATOM 2079 N N . LYS A 1 285 ? -12.604 13.719 -1.347 1.00 52.27 285 LYS A N 1
ATOM 2080 C CA . LYS A 1 285 ? -12.653 15.171 -1.210 1.00 52.70 285 LYS A CA 1
ATOM 2081 C C . LYS A 1 285 ? -11.552 15.746 -0.319 1.00 52.35 285 LYS A C 1
ATOM 2082 O O . LYS A 1 285 ? -10.988 16.800 -0.619 1.00 51.96 285 LYS A O 1
ATOM 2088 N N . ASP A 1 286 ? -11.246 15.054 0.773 1.00 51.71 286 ASP A N 1
ATOM 2089 C CA . ASP A 1 286 ? -10.218 15.521 1.693 1.00 51.34 286 ASP A CA 1
ATOM 2090 C C . ASP A 1 286 ? -8.817 15.230 1.164 1.00 49.69 286 ASP A C 1
ATOM 2091 O O . ASP A 1 286 ? -7.840 15.829 1.616 1.00 49.71 286 ASP A O 1
ATOM 2096 N N . ARG A 1 287 ? -8.724 14.315 0.203 1.00 47.93 287 ARG A N 1
ATOM 2097 C CA . ARG A 1 287 ? -7.436 13.944 -0.380 1.00 45.79 287 ARG A CA 1
ATOM 2098 C C . ARG A 1 287 ? -6.464 13.533 0.722 1.00 44.13 287 ARG A C 1
ATOM 2099 O O . ARG A 1 287 ? -5.279 13.870 0.685 1.00 43.87 287 ARG A O 1
ATOM 2107 N N . GLN A 1 288 ? -6.975 12.804 1.704 1.00 42.92 288 GLN A N 1
ATOM 2108 C CA . GLN A 1 288 ? -6.157 12.359 2.824 1.00 42.41 288 GLN A CA 1
ATOM 2109 C C . GLN A 1 288 ? -4.867 11.682 2.372 1.00 41.36 288 GLN A C 1
ATOM 2110 O O . GLN A 1 288 ? -3.772 12.113 2.734 1.00 41.61 288 GLN A O 1
ATOM 2116 N N . GLN A 1 289 ? -4.999 10.626 1.575 1.00 41.32 289 GLN A N 1
ATOM 2117 C CA . GLN A 1 289 ? -3.835 9.886 1.105 1.00 40.21 289 GLN A CA 1
ATOM 2118 C C . GLN A 1 289 ? -2.862 10.744 0.318 1.00 40.38 289 GLN A C 1
ATOM 2119 O O . GLN A 1 289 ? -1.661 10.469 0.301 1.00 40.11 289 GLN A O 1
ATOM 2125 N N . TYR A 1 290 ? -3.373 11.782 -0.335 1.00 40.27 290 TYR A N 1
ATOM 2126 C CA . TYR A 1 290 ? -2.504 12.678 -1.081 1.00 39.93 290 TYR A CA 1
ATOM 2127 C C . TYR A 1 290 ? -1.604 13.399 -0.085 1.00 39.33 290 TYR A C 1
ATOM 2128 O O . TYR A 1 290 ? -0.396 13.529 -0.296 1.00 39.19 290 TYR A O 1
ATOM 2137 N N . TRP A 1 291 ? -2.202 13.871 1.005 1.00 38.32 291 TRP A N 1
ATOM 2138 C CA . TRP A 1 291 ? -1.451 14.585 2.025 1.00 37.84 291 TRP A CA 1
ATOM 2139 C C . TRP A 1 291 ? -0.506 13.680 2.803 1.00 36.79 291 TRP A C 1
ATOM 2140 O O . TRP A 1 291 ? 0.515 14.141 3.306 1.00 36.64 291 TRP A O 1
ATOM 2151 N N . ASN A 1 292 ? -0.841 12.397 2.907 1.00 36.82 292 ASN A N 1
ATOM 2152 C CA . ASN A 1 292 ? 0.030 11.467 3.619 1.00 37.08 292 ASN A CA 1
ATOM 2153 C C . ASN A 1 292 ? 1.302 11.246 2.803 1.00 37.41 292 ASN A C 1
ATOM 2154 O O . ASN A 1 292 ? 2.402 11.170 3.353 1.00 36.90 292 ASN A O 1
ATOM 2159 N N . ALA A 1 293 ? 1.138 11.166 1.485 1.00 38.20 293 ALA A N 1
ATOM 2160 C CA . ALA A 1 293 ? 2.253 10.936 0.567 1.00 38.64 293 ALA A CA 1
ATOM 2161 C C . ALA A 1 293 ? 3.085 12.176 0.267 1.00 39.51 293 ALA A C 1
ATOM 2162 O O . ALA A 1 293 ? 4.311 12.094 0.158 1.00 39.51 293 ALA A O 1
ATOM 2164 N N . LEU A 1 294 ? 2.422 13.321 0.137 1.00 40.40 294 LEU A N 1
ATOM 2165 C CA . LEU A 1 294 ? 3.101 14.575 -0.169 1.00 40.96 294 LEU A CA 1
ATOM 2166 C C . LEU A 1 294 ? 4.419 14.762 0.585 1.00 42.04 294 LEU A C 1
ATOM 2167 O O . LEU A 1 294 ? 5.404 15.228 0.013 1.00 42.14 294 LEU A O 1
ATOM 2172 N N . PRO A 1 295 ? 4.459 14.401 1.877 1.00 42.80 295 PRO A N 1
ATOM 2173 C CA . PRO A 1 295 ? 5.706 14.560 2.634 1.00 43.42 295 PRO A CA 1
ATOM 2174 C C . PRO A 1 295 ? 6.900 13.813 2.022 1.00 44.05 295 PRO A C 1
ATOM 2175 O O . PRO A 1 295 ? 8.007 14.349 1.957 1.00 44.17 295 PRO A O 1
ATOM 2179 N N . LEU A 1 296 ? 6.682 12.577 1.581 1.00 44.41 296 LEU A N 1
ATOM 2180 C CA . LEU A 1 296 ? 7.766 11.800 0.980 1.00 45.13 296 LEU A CA 1
ATOM 2181 C C . LEU A 1 296 ? 8.151 12.346 -0.391 1.00 45.53 296 LEU A C 1
ATOM 2182 O O . LEU A 1 296 ? 9.333 12.406 -0.732 1.00 45.28 296 LEU A O 1
ATOM 2187 N N . GLU A 1 297 ? 7.155 12.747 -1.174 1.00 46.35 297 GLU A N 1
ATOM 2188 C CA . GLU A 1 297 ? 7.421 13.291 -2.502 1.00 47.94 297 GLU A CA 1
ATOM 2189 C C . GLU A 1 297 ? 8.225 14.579 -2.393 1.00 48.46 297 GLU A C 1
ATOM 2190 O O . GLU A 1 297 ? 9.155 14.806 -3.165 1.00 48.78 297 GLU A O 1
ATOM 2196 N N . LYS A 1 298 ? 7.860 15.421 -1.431 1.00 49.07 298 LYS A N 1
ATOM 2197 C CA . LYS A 1 298 ? 8.556 16.685 -1.226 1.00 49.76 298 LYS A CA 1
ATOM 2198 C C . LYS A 1 298 ? 10.022 16.420 -0.908 1.00 49.36 298 LYS A C 1
ATOM 2199 O O . LYS A 1 298 ? 10.904 17.180 -1.305 1.00 50.01 298 LYS A O 1
ATOM 2205 N N . ALA A 1 299 ? 10.275 15.335 -0.188 1.00 48.67 299 ALA A N 1
ATOM 2206 C CA . ALA A 1 299 ? 11.635 14.975 0.182 1.00 47.48 299 ALA A CA 1
ATOM 2207 C C . ALA A 1 299 ? 12.354 14.356 -1.009 1.00 46.69 299 ALA A C 1
ATOM 2208 O O . ALA A 1 299 ? 13.554 14.098 -0.953 1.00 46.67 299 ALA A O 1
ATOM 2210 N N . GLY A 1 300 ? 11.613 14.133 -2.090 1.00 45.80 300 GLY A N 1
ATOM 2211 C CA . GLY A 1 300 ? 12.197 13.538 -3.278 1.00 44.79 300 GLY A CA 1
ATOM 2212 C C . GLY A 1 300 ? 12.399 12.042 -3.119 1.00 44.04 300 GLY A C 1
ATOM 2213 O O . GLY A 1 300 ? 13.343 11.472 -3.665 1.00 44.02 300 GLY A O 1
ATOM 2214 N N . ALA A 1 301 ? 11.505 11.404 -2.370 1.00 43.01 301 ALA A N 1
ATOM 2215 C CA . ALA A 1 301 ? 11.589 9.967 -2.131 1.00 42.10 301 ALA A CA 1
ATOM 2216 C C . ALA A 1 301 ? 10.484 9.209 -2.858 1.00 41.88 301 ALA A C 1
ATOM 2217 O O . ALA A 1 301 ? 10.480 7.976 -2.882 1.00 41.48 301 ALA A O 1
ATOM 2219 N N . ALA A 1 302 ? 9.549 9.941 -3.453 1.00 40.88 302 ALA A N 1
ATOM 2220 C CA . ALA A 1 302 ? 8.451 9.303 -4.156 1.00 40.59 302 ALA A CA 1
ATOM 2221 C C . ALA A 1 302 ? 7.786 10.197 -5.191 1.00 40.72 302 ALA A C 1
ATOM 2222 O O . ALA A 1 302 ? 8.123 11.372 -5.340 1.00 40.90 302 ALA A O 1
ATOM 2224 N N . LYS A 1 303 ? 6.837 9.610 -5.910 1.00 41.39 303 LYS A N 1
ATOM 2225 C CA . LYS A 1 303 ? 6.073 10.309 -6.930 1.00 41.79 303 LYS A CA 1
ATOM 2226 C C . LYS A 1 303 ? 4.603 10.022 -6.671 1.00 41.86 303 LYS A C 1
ATOM 2227 O O . LYS A 1 303 ? 4.219 8.873 -6.441 1.00 41.54 303 LYS A O 1
ATOM 2233 N N . ILE A 1 304 ? 3.782 11.065 -6.702 1.00 41.98 304 ILE A N 1
ATOM 2234 C CA . ILE A 1 304 ? 2.354 10.905 -6.475 1.00 42.52 304 ILE A CA 1
ATOM 2235 C C . ILE A 1 304 ? 1.580 11.047 -7.777 1.00 43.43 304 ILE A C 1
ATOM 2236 O O . ILE A 1 304 ? 1.818 11.969 -8.555 1.00 43.89 304 ILE A O 1
ATOM 2241 N N . ILE A 1 305 ? 0.649 10.129 -8.006 1.00 44.38 305 ILE A N 1
ATOM 2242 C CA . ILE A 1 305 ? -0.177 10.164 -9.199 1.00 45.28 305 ILE A CA 1
ATOM 2243 C C . ILE A 1 305 ? -1.620 9.870 -8.807 1.00 47.13 305 ILE A C 1
ATOM 2244 O O . ILE A 1 305 ? -1.985 8.724 -8.550 1.00 46.47 305 ILE A O 1
ATOM 2249 N N . GLU A 1 306 ? -2.435 10.918 -8.745 1.00 49.50 306 GLU A N 1
ATOM 2250 C CA . GLU A 1 306 ? -3.839 10.761 -8.396 1.00 51.69 306 GLU A CA 1
ATOM 2251 C C . GLU A 1 306 ? -4.552 10.202 -9.619 1.00 53.21 306 GLU A C 1
ATOM 2252 O O . GLU A 1 306 ? -4.180 10.515 -10.749 1.00 53.53 306 GLU A O 1
ATOM 2258 N N . GLN A 1 307 ? -5.570 9.376 -9.393 1.00 55.39 307 GLN A N 1
ATOM 2259 C CA . GLN A 1 307 ? -6.313 8.750 -10.483 1.00 57.63 307 GLN A CA 1
ATOM 2260 C C . GLN A 1 307 ? -6.703 9.663 -11.648 1.00 58.47 307 GLN A C 1
ATOM 2261 O O . GLN A 1 307 ? -6.774 9.208 -12.791 1.00 58.81 307 GLN A O 1
ATOM 2267 N N . PRO A 1 308 ? -6.968 10.956 -11.385 1.00 59.24 308 PRO A N 1
ATOM 2268 C CA . PRO A 1 308 ? -7.334 11.825 -12.507 1.00 59.72 308 PRO A CA 1
ATOM 2269 C C . PRO A 1 308 ? -6.318 11.723 -13.641 1.00 59.84 308 PRO A C 1
ATOM 2270 O O . PRO A 1 308 ? -6.685 11.496 -14.795 1.00 60.34 308 PRO A O 1
ATOM 2274 N N . GLN A 1 309 ? -5.042 11.881 -13.305 1.00 59.45 309 GLN A N 1
ATOM 2275 C CA . GLN A 1 309 ? -3.985 11.794 -14.303 1.00 58.69 309 GLN A CA 1
ATOM 2276 C C . GLN A 1 309 ? -3.250 10.459 -14.204 1.00 57.53 309 GLN A C 1
ATOM 2277 O O . GLN A 1 309 ? -2.078 10.358 -14.567 1.00 57.67 309 GLN A O 1
ATOM 2283 N N . LEU A 1 310 ? -3.947 9.437 -13.711 1.00 55.75 310 LEU A N 1
ATOM 2284 C CA . LEU A 1 310 ? -3.364 8.107 -13.570 1.00 53.92 310 LEU A CA 1
ATOM 2285 C C . LEU A 1 310 ? -3.813 7.243 -14.740 1.00 52.48 310 LEU A C 1
ATOM 2286 O O . LEU A 1 310 ? -5.003 7.162 -15.044 1.00 53.10 310 LEU A O 1
ATOM 2291 N N . SER A 1 311 ? -2.852 6.603 -15.395 1.00 49.96 311 SER A N 1
ATOM 2292 C CA . SER A 1 311 ? -3.136 5.748 -16.540 1.00 47.96 311 SER A CA 1
ATOM 2293 C C . SER A 1 311 ? -1.936 4.849 -16.815 1.00 46.16 311 SER A C 1
ATOM 2294 O O . SER A 1 311 ? -0.873 5.018 -16.212 1.00 45.34 311 SER A O 1
ATOM 2297 N N . VAL A 1 312 ? -2.113 3.907 -17.736 1.00 44.77 312 VAL A N 1
ATOM 2298 C CA . VAL A 1 312 ? -1.056 2.972 -18.103 1.00 43.52 312 VAL A CA 1
ATOM 2299 C C . VAL A 1 312 ? 0.215 3.712 -18.498 1.00 42.79 312 VAL A C 1
ATOM 2300 O O . VAL A 1 312 ? 1.284 3.488 -17.922 1.00 41.92 312 VAL A O 1
ATOM 2304 N N . ASP A 1 313 ? 0.096 4.610 -19.470 1.00 42.00 313 ASP A N 1
ATOM 2305 C CA . ASP A 1 313 ? 1.252 5.364 -19.939 1.00 41.37 313 ASP A CA 1
ATOM 2306 C C . ASP A 1 313 ? 1.856 6.249 -18.864 1.00 39.53 313 ASP A C 1
ATOM 2307 O O . ASP A 1 313 ? 3.069 6.452 -18.832 1.00 39.95 313 ASP A O 1
ATOM 2312 N N . ALA A 1 314 ? 1.015 6.768 -17.978 1.00 38.08 314 ALA A N 1
ATOM 2313 C CA . ALA A 1 314 ? 1.492 7.629 -16.905 1.00 36.44 314 ALA A CA 1
ATOM 2314 C C . ALA A 1 314 ? 2.382 6.844 -15.939 1.00 35.41 314 ALA A C 1
ATOM 2315 O O . ALA A 1 314 ? 3.448 7.313 -15.535 1.00 35.44 314 ALA A O 1
ATOM 2317 N N . VAL A 1 315 ? 1.940 5.648 -15.569 1.00 34.29 315 VAL A N 1
ATOM 2318 C CA . VAL A 1 315 ? 2.708 4.809 -14.652 1.00 33.44 315 VAL A CA 1
ATOM 2319 C C . VAL A 1 315 ? 3.970 4.295 -15.328 1.00 32.88 315 VAL A C 1
ATOM 2320 O O . VAL A 1 315 ? 5.071 4.426 -14.792 1.00 32.35 315 VAL A O 1
ATOM 2324 N N . ALA A 1 316 ? 3.805 3.708 -16.508 1.00 33.02 316 ALA A N 1
ATOM 2325 C CA . ALA A 1 316 ? 4.940 3.172 -17.250 1.00 34.17 316 ALA A CA 1
ATOM 2326 C C . ALA A 1 316 ? 6.002 4.252 -17.456 1.00 34.75 316 ALA A C 1
ATOM 2327 O O . ALA A 1 316 ? 7.190 4.026 -17.211 1.00 34.70 316 ALA A O 1
ATOM 2329 N N . ASN A 1 317 ? 5.578 5.434 -17.889 1.00 35.49 317 ASN A N 1
ATOM 2330 C CA . ASN A 1 317 ? 6.524 6.518 -18.108 1.00 35.27 317 ASN A CA 1
ATOM 2331 C C . ASN A 1 317 ? 7.272 6.916 -16.847 1.00 35.18 317 ASN A C 1
ATOM 2332 O O . ASN A 1 317 ? 8.458 7.239 -16.904 1.00 34.36 317 ASN A O 1
ATOM 2337 N N . THR A 1 318 ? 6.592 6.891 -15.704 1.00 34.31 318 THR A N 1
ATOM 2338 C CA . THR A 1 318 ? 7.251 7.262 -14.456 1.00 34.35 318 THR A CA 1
ATOM 2339 C C . THR A 1 318 ? 8.335 6.252 -14.093 1.00 34.52 318 THR A C 1
ATOM 2340 O O . THR A 1 318 ? 9.464 6.624 -13.783 1.00 34.11 318 THR A O 1
ATOM 2344 N N . LEU A 1 319 ? 7.987 4.971 -14.139 1.00 35.35 319 LEU A N 1
ATOM 2345 C CA . LEU A 1 319 ? 8.937 3.918 -13.801 1.00 35.23 319 LEU A CA 1
ATOM 2346 C C . LEU A 1 319 ? 10.107 3.907 -14.777 1.00 35.72 319 LEU A C 1
ATOM 2347 O O . LEU A 1 319 ? 11.264 3.830 -14.370 1.00 34.85 319 LEU A O 1
ATOM 2352 N N . ALA A 1 320 ? 9.801 3.997 -16.067 1.00 36.49 320 ALA A N 1
ATOM 2353 C CA . ALA A 1 320 ? 10.832 3.989 -17.096 1.00 38.10 320 ALA A CA 1
ATOM 2354 C C . ALA A 1 320 ? 11.809 5.144 -16.924 1.00 38.94 320 ALA A C 1
ATOM 2355 O O . ALA A 1 320 ? 12.939 5.087 -17.410 1.00 39.51 320 ALA A O 1
ATOM 2357 N N . GLY A 1 321 ? 11.375 6.186 -16.219 1.00 38.88 321 GLY A N 1
ATOM 2358 C CA . GLY A 1 321 ? 12.224 7.347 -16.013 1.00 38.68 321 GLY A CA 1
ATOM 2359 C C . GLY A 1 321 ? 13.117 7.303 -14.788 1.00 38.70 321 GLY A C 1
ATOM 2360 O O . GLY A 1 321 ? 13.881 8.235 -14.542 1.00 38.64 321 GLY A O 1
ATOM 2361 N N . TRP A 1 322 ? 13.028 6.230 -14.010 1.00 38.46 322 TRP A N 1
ATOM 2362 C CA . TRP A 1 322 ? 13.855 6.108 -12.820 1.00 38.53 322 TRP A CA 1
ATOM 2363 C C . TRP A 1 322 ? 14.984 5.109 -13.027 1.00 38.48 322 TRP A C 1
ATOM 2364 O O . TRP A 1 322 ? 14.743 3.929 -13.271 1.00 38.22 322 TRP A O 1
ATOM 2375 N N . SER A 1 323 ? 16.217 5.596 -12.935 1.00 38.13 323 SER A N 1
ATOM 2376 C CA . SER A 1 323 ? 17.395 4.753 -13.101 1.00 38.51 323 SER A CA 1
ATOM 2377 C C . SER A 1 323 ? 17.739 4.150 -11.744 1.00 38.37 323 SER A C 1
ATOM 2378 O O . SER A 1 323 ? 17.188 4.566 -10.725 1.00 37.29 323 SER A O 1
ATOM 2381 N N . ARG A 1 324 ? 18.647 3.178 -11.723 1.00 37.86 324 ARG A N 1
ATOM 2382 C CA . ARG A 1 324 ? 19.030 2.563 -10.461 1.00 37.82 324 ARG A CA 1
ATOM 2383 C C . ARG A 1 324 ? 19.731 3.571 -9.569 1.00 38.78 324 ARG A C 1
ATOM 2384 O O . ARG A 1 324 ? 19.532 3.578 -8.354 1.00 38.12 324 ARG A O 1
ATOM 2392 N N . GLU A 1 325 ? 20.551 4.428 -10.169 1.00 39.55 325 GLU A N 1
ATOM 2393 C CA . GLU A 1 325 ? 21.251 5.447 -9.401 1.00 40.60 325 GLU A CA 1
ATOM 2394 C C . GLU A 1 325 ? 20.214 6.380 -8.784 1.00 39.88 325 GLU A C 1
ATOM 2395 O O . GLU A 1 325 ? 20.324 6.771 -7.623 1.00 39.45 325 GLU A O 1
ATOM 2401 N N . THR A 1 326 ? 19.202 6.725 -9.572 1.00 39.89 326 THR A N 1
ATOM 2402 C CA . THR A 1 326 ? 18.130 7.591 -9.102 1.00 40.25 326 THR A CA 1
ATOM 2403 C C . THR A 1 326 ? 17.371 6.897 -7.968 1.00 39.76 326 THR A C 1
ATOM 2404 O O . THR A 1 326 ? 17.108 7.497 -6.925 1.00 39.87 326 THR A O 1
ATOM 2408 N N . LEU A 1 327 ? 17.027 5.628 -8.175 1.00 38.46 327 LEU A N 1
ATOM 2409 C CA . LEU A 1 327 ? 16.294 4.867 -7.169 1.00 37.41 327 LEU A CA 1
ATOM 2410 C C . LEU A 1 327 ? 17.050 4.774 -5.845 1.00 37.39 327 LEU A C 1
ATOM 2411 O O . LEU A 1 327 ? 16.437 4.807 -4.778 1.00 36.80 327 LEU A O 1
ATOM 2416 N N . LEU A 1 328 ? 18.375 4.665 -5.909 1.00 37.58 328 LEU A N 1
ATOM 2417 C CA . LEU A 1 328 ? 19.184 4.593 -4.693 1.00 38.35 328 LEU A CA 1
ATOM 2418 C C . LEU A 1 328 ? 19.039 5.899 -3.926 1.00 38.68 328 LEU A C 1
ATOM 2419 O O . LEU A 1 328 ? 18.929 5.906 -2.697 1.00 38.65 328 LEU A O 1
ATOM 2424 N N . THR A 1 329 ? 19.048 7.004 -4.664 1.00 39.35 329 THR A N 1
ATOM 2425 C CA . THR A 1 329 ? 18.908 8.326 -4.068 1.00 39.98 329 THR A CA 1
ATOM 2426 C C . THR A 1 329 ? 17.557 8.425 -3.367 1.00 39.68 329 THR A C 1
ATOM 2427 O O . THR A 1 329 ? 17.485 8.743 -2.179 1.00 39.91 329 THR A O 1
ATOM 2431 N N . MET A 1 330 ? 16.492 8.147 -4.111 1.00 39.51 330 MET A N 1
ATOM 2432 C CA . MET A 1 330 ? 15.143 8.190 -3.564 1.00 38.79 330 MET A CA 1
ATOM 2433 C C . MET A 1 330 ? 15.037 7.315 -2.319 1.00 39.71 330 MET A C 1
ATOM 2434 O O . MET A 1 330 ? 14.418 7.703 -1.326 1.00 39.60 330 MET A O 1
ATOM 2439 N N . ALA A 1 331 ? 15.646 6.135 -2.381 1.00 39.50 331 ALA A N 1
ATOM 2440 C CA . ALA A 1 331 ? 15.625 5.202 -1.266 1.00 40.36 331 ALA A CA 1
ATOM 2441 C C . ALA A 1 331 ? 16.243 5.843 -0.032 1.00 40.98 331 ALA A C 1
ATOM 2442 O O . ALA A 1 331 ? 15.662 5.805 1.052 1.00 40.34 331 ALA A O 1
ATOM 2444 N N . GLU A 1 332 ? 17.422 6.435 -0.201 1.00 41.85 332 GLU A N 1
ATOM 2445 C CA . GLU A 1 332 ? 18.102 7.087 0.911 1.00 42.77 332 GLU A CA 1
ATOM 2446 C C . GLU A 1 332 ? 17.246 8.228 1.445 1.00 42.38 332 GLU A C 1
ATOM 2447 O O . GLU A 1 332 ? 17.156 8.435 2.653 1.00 42.66 332 GLU A O 1
ATOM 2453 N N . ARG A 1 333 ? 16.619 8.969 0.540 1.00 41.80 333 ARG A N 1
ATOM 2454 C CA . ARG A 1 333 ? 15.752 10.067 0.937 1.00 42.25 333 ARG A CA 1
ATOM 2455 C C . ARG A 1 333 ? 14.594 9.519 1.777 1.00 41.39 333 ARG A C 1
ATOM 2456 O O . ARG A 1 333 ? 14.275 10.060 2.834 1.00 40.21 333 ARG A O 1
ATOM 2464 N N . ALA A 1 334 ? 13.981 8.435 1.308 1.00 40.03 334 ALA A N 1
ATOM 2465 C CA . ALA A 1 334 ? 12.859 7.825 2.014 1.00 39.84 334 ALA A CA 1
ATOM 2466 C C . ALA A 1 334 ? 13.239 7.417 3.435 1.00 40.05 334 ALA A C 1
ATOM 2467 O O . ALA A 1 334 ? 12.493 7.665 4.386 1.00 40.41 334 ALA A O 1
ATOM 2469 N N . ARG A 1 335 ? 14.404 6.797 3.577 1.00 39.11 335 ARG A N 1
ATOM 2470 C CA . ARG A 1 335 ? 14.874 6.351 4.881 1.00 40.00 335 ARG A CA 1
ATOM 2471 C C . ARG A 1 335 ? 15.167 7.527 5.802 1.00 40.09 335 ARG A C 1
ATOM 2472 O O . ARG A 1 335 ? 14.877 7.479 6.997 1.00 39.35 335 ARG A O 1
ATOM 2480 N N . ALA A 1 336 ? 15.745 8.581 5.237 1.00 40.52 336 ALA A N 1
ATOM 2481 C CA . ALA A 1 336 ? 16.089 9.774 6.001 1.00 41.50 336 ALA A CA 1
ATOM 2482 C C . ALA A 1 336 ? 14.847 10.447 6.573 1.00 42.00 336 ALA A C 1
ATOM 2483 O O . ALA A 1 336 ? 14.905 11.087 7.621 1.00 42.49 336 ALA A O 1
ATOM 2485 N N . ALA A 1 337 ? 13.725 10.300 5.879 1.00 42.58 337 ALA A N 1
ATOM 2486 C CA . ALA A 1 337 ? 12.475 10.903 6.320 1.00 42.55 337 ALA A CA 1
ATOM 2487 C C . ALA A 1 337 ? 11.670 9.932 7.174 1.00 42.43 337 ALA A C 1
ATOM 2488 O O . ALA A 1 337 ? 10.444 10.000 7.209 1.00 44.01 337 ALA A O 1
ATOM 2490 N N . SER A 1 338 ? 12.360 9.035 7.868 1.00 41.93 338 SER A N 1
ATOM 2491 C CA . SER A 1 338 ? 11.686 8.053 8.708 1.00 41.12 338 SER A CA 1
ATOM 2492 C C . SER A 1 338 ? 11.964 8.235 10.198 1.00 40.88 338 SER A C 1
ATOM 2493 O O . SER A 1 338 ? 13.042 8.674 10.594 1.00 41.46 338 SER A O 1
ATOM 2496 N N . ILE A 1 339 ? 10.971 7.898 11.013 1.00 40.11 339 ILE A N 1
ATOM 2497 C CA . ILE A 1 339 ? 11.080 7.985 12.461 1.00 39.66 339 ILE A CA 1
ATOM 2498 C C . ILE A 1 339 ? 10.788 6.576 12.978 1.00 40.19 339 ILE A C 1
ATOM 2499 O O . ILE A 1 339 ? 9.653 6.102 12.923 1.00 39.97 339 ILE A O 1
ATOM 2504 N N . PRO A 1 340 ? 11.821 5.886 13.484 1.00 40.75 340 PRO A N 1
ATOM 2505 C CA . PRO A 1 340 ? 11.728 4.520 14.012 1.00 40.57 340 PRO A CA 1
ATOM 2506 C C . PRO A 1 340 ? 11.180 4.294 15.424 1.00 40.38 340 PRO A C 1
ATOM 2507 O O . PRO A 1 340 ? 10.841 3.163 15.776 1.00 40.48 340 PRO A O 1
ATOM 2511 N N . ASP A 1 341 ? 11.080 5.345 16.232 1.00 39.43 341 ASP A N 1
ATOM 2512 C CA . ASP A 1 341 ? 10.603 5.174 17.603 1.00 38.32 341 ASP A CA 1
ATOM 2513 C C . ASP A 1 341 ? 9.241 5.789 17.939 1.00 37.27 341 ASP A C 1
ATOM 2514 O O . ASP A 1 341 ? 9.014 6.235 19.066 1.00 35.88 341 ASP A O 1
ATOM 2519 N N . ALA A 1 342 ? 8.329 5.789 16.971 1.00 36.20 342 ALA A N 1
ATOM 2520 C CA . ALA A 1 342 ? 6.996 6.349 17.181 1.00 34.98 342 ALA A CA 1
ATOM 2521 C C . ALA A 1 342 ? 6.280 5.744 18.389 1.00 34.17 342 ALA A C 1
ATOM 2522 O O . ALA A 1 342 ? 5.843 6.465 19.289 1.00 33.36 342 ALA A O 1
ATOM 2524 N N . THR A 1 343 ? 6.159 4.421 18.410 1.00 33.49 343 THR A N 1
ATOM 2525 C CA . THR A 1 343 ? 5.481 3.747 19.512 1.00 33.39 343 THR A CA 1
ATOM 2526 C C . THR A 1 343 ? 6.067 4.155 20.865 1.00 33.89 343 THR A C 1
ATOM 2527 O O . THR A 1 343 ? 5.340 4.591 21.756 1.00 32.15 343 THR A O 1
ATOM 2531 N N . GLU A 1 344 ? 7.383 4.027 21.007 1.00 34.87 344 GLU A N 1
ATOM 2532 C CA . GLU A 1 344 ? 8.055 4.379 22.257 1.00 35.80 344 GLU A CA 1
ATOM 2533 C C . GLU A 1 344 ? 7.886 5.856 22.590 1.00 35.95 344 GLU A C 1
ATOM 2534 O O . GLU A 1 344 ? 7.751 6.233 23.754 1.00 35.12 344 GLU A O 1
ATOM 2540 N N . ARG A 1 345 ? 7.896 6.689 21.559 1.00 35.83 345 ARG A N 1
ATOM 2541 C CA . ARG A 1 345 ? 7.759 8.127 21.731 1.00 36.32 345 ARG A CA 1
ATOM 2542 C C . ARG A 1 345 ? 6.384 8.510 22.289 1.00 35.99 345 ARG A C 1
ATOM 2543 O O . ARG A 1 345 ? 6.285 9.209 23.302 1.00 35.24 345 ARG A O 1
ATOM 2551 N N . VAL A 1 346 ? 5.324 8.052 21.630 1.00 34.14 346 VAL A N 1
ATOM 2552 C CA . VAL A 1 346 ? 3.975 8.355 22.092 1.00 33.40 346 VAL A CA 1
ATOM 2553 C C . VAL A 1 346 ? 3.770 7.727 23.466 1.00 33.14 346 VAL A C 1
ATOM 2554 O O . VAL A 1 346 ? 3.172 8.336 24.352 1.00 32.24 346 VAL A O 1
ATOM 2558 N N . ALA A 1 347 ? 4.280 6.510 23.643 1.00 32.01 347 ALA A N 1
ATOM 2559 C CA . ALA A 1 347 ? 4.159 5.813 24.917 1.00 32.80 347 ALA A CA 1
ATOM 2560 C C . ALA A 1 347 ? 4.788 6.639 26.031 1.00 33.01 347 ALA A C 1
ATOM 2561 O O . ALA A 1 347 ? 4.214 6.769 27.114 1.00 32.22 347 ALA A O 1
ATOM 2563 N N . ASN A 1 348 ? 5.968 7.193 25.758 1.00 33.65 348 ASN A N 1
ATOM 2564 C CA . ASN A 1 348 ? 6.681 8.009 26.738 1.00 35.77 348 ASN A CA 1
ATOM 2565 C C . ASN A 1 348 ? 5.912 9.281 27.074 1.00 35.43 348 ASN A C 1
ATOM 2566 O O . ASN A 1 348 ? 5.824 9.662 28.240 1.00 34.83 348 ASN A O 1
ATOM 2571 N N . GLU A 1 349 ? 5.372 9.943 26.051 1.00 35.34 349 GLU A N 1
ATOM 2572 C CA . GLU A 1 349 ? 4.600 11.164 26.264 1.00 34.80 349 GLU A CA 1
ATOM 2573 C C . GLU A 1 349 ? 3.357 10.863 27.084 1.00 32.75 349 GLU A C 1
ATOM 2574 O O . GLU A 1 349 ? 2.962 11.658 27.932 1.00 32.53 349 GLU A O 1
ATOM 2580 N N . VAL A 1 350 ? 2.737 9.716 26.827 1.00 31.83 350 VAL A N 1
ATOM 2581 C CA . VAL A 1 350 ? 1.556 9.323 27.583 1.00 31.06 350 VAL A CA 1
ATOM 2582 C C . VAL A 1 350 ? 1.949 9.135 29.048 1.00 30.82 350 VAL A C 1
ATOM 2583 O O . VAL A 1 350 ? 1.239 9.579 29.953 1.00 30.31 350 VAL A O 1
ATOM 2587 N N . SER A 1 351 ? 3.087 8.486 29.276 1.00 29.94 351 SER A N 1
ATOM 2588 C CA . SER A 1 351 ? 3.569 8.248 30.635 1.00 31.15 351 SER A CA 1
ATOM 2589 C C . SER A 1 351 ? 3.880 9.558 31.351 1.00 30.90 351 SER A C 1
ATOM 2590 O O . SER A 1 351 ? 3.556 9.731 32.527 1.00 30.97 351 SER A O 1
ATOM 2593 N N . ARG A 1 352 ? 4.511 10.478 30.633 1.00 31.65 352 ARG A N 1
ATOM 2594 C CA . ARG A 1 352 ? 4.873 11.771 31.193 1.00 33.50 352 ARG A CA 1
ATOM 2595 C C . ARG A 1 352 ? 3.623 12.558 31.588 1.00 33.09 352 ARG A C 1
ATOM 2596 O O . ARG A 1 352 ? 3.570 13.159 32.660 1.00 33.61 352 ARG A O 1
ATOM 2604 N N . VAL A 1 353 ? 2.622 12.554 30.713 1.00 32.09 353 VAL A N 1
ATOM 2605 C CA . VAL A 1 353 ? 1.380 13.272 30.975 1.00 32.29 353 VAL A CA 1
ATOM 2606 C C . VAL A 1 353 ? 0.596 12.660 32.131 1.00 32.54 353 VAL A C 1
ATOM 2607 O O . VAL A 1 353 ? 0.075 13.379 32.985 1.00 32.79 353 VAL A O 1
ATOM 2611 N N . ALA A 1 354 ? 0.513 11.335 32.159 1.00 32.97 354 ALA A N 1
ATOM 2612 C CA . ALA A 1 354 ? -0.206 10.650 33.224 1.00 34.65 354 ALA A CA 1
ATOM 2613 C C . ALA A 1 354 ? 0.391 11.002 34.583 1.00 35.84 354 ALA A C 1
ATOM 2614 O O . ALA A 1 354 ? -0.316 11.026 35.588 1.00 36.31 354 ALA A O 1
ATOM 2616 N N . ARG A 1 355 ? 1.694 11.271 34.609 1.00 38.21 355 ARG A N 1
ATOM 2617 C CA . ARG A 1 355 ? 2.382 11.619 35.852 1.00 41.12 355 ARG A CA 1
ATOM 2618 C C . ARG A 1 355 ? 2.333 13.125 36.103 1.00 42.42 355 ARG A C 1
ATOM 2619 O O . ARG A 1 355 ? 2.883 13.621 37.086 1.00 42.30 355 ARG A O 1
ATOM 2627 N N . ALA A 1 356 ? 1.660 13.840 35.203 1.00 43.60 356 ALA A N 1
ATOM 2628 C CA . ALA A 1 356 ? 1.504 15.289 35.294 1.00 44.67 356 ALA A CA 1
ATOM 2629 C C . ALA A 1 356 ? 2.830 16.042 35.288 1.00 45.36 356 ALA A C 1
ATOM 2630 O O . ALA A 1 356 ? 2.980 17.042 35.989 1.00 45.40 356 ALA A O 1
ATOM 2632 N N . LEU A 1 357 ? 3.779 15.569 34.487 1.00 46.31 357 LEU A N 1
ATOM 2633 C CA . LEU A 1 357 ? 5.093 16.201 34.392 1.00 47.87 357 LEU A CA 1
ATOM 2634 C C . LEU A 1 357 ? 5.064 17.438 33.505 1.00 48.87 357 LEU A C 1
ATOM 2635 O O . LEU A 1 357 ? 5.458 18.518 33.993 1.00 50.17 357 LEU A O 1
ATOM 2640 N N . LYS B 1 7 ? -7.490 -44.434 -48.090 1.00 46.26 7 LYS B N 1
ATOM 2641 C CA . LYS B 1 7 ? -6.512 -45.403 -47.519 1.00 45.28 7 LYS B CA 1
ATOM 2642 C C . LYS B 1 7 ? -6.742 -45.658 -46.035 1.00 43.87 7 LYS B C 1
ATOM 2643 O O . LYS B 1 7 ? -7.135 -44.760 -45.287 1.00 43.90 7 LYS B O 1
ATOM 2649 N N . ARG B 1 8 ? -6.486 -46.895 -45.620 1.00 41.24 8 ARG B N 1
ATOM 2650 C CA . ARG B 1 8 ? -6.682 -47.303 -44.240 1.00 38.63 8 ARG B CA 1
ATOM 2651 C C . ARG B 1 8 ? -5.371 -47.512 -43.495 1.00 35.87 8 ARG B C 1
ATOM 2652 O O . ARG B 1 8 ? -4.474 -48.206 -43.973 1.00 34.76 8 ARG B O 1
ATOM 2660 N N . LEU B 1 9 ? -5.272 -46.899 -42.321 1.00 32.91 9 LEU B N 1
ATOM 2661 C CA . LEU B 1 9 ? -4.094 -47.039 -41.477 1.00 30.88 9 LEU B CA 1
ATOM 2662 C C . LEU B 1 9 ? -4.513 -47.562 -40.115 1.00 29.67 9 LEU B C 1
ATOM 2663 O O . LEU B 1 9 ? -5.505 -47.101 -39.543 1.00 28.43 9 LEU B O 1
ATOM 2668 N N . MET B 1 10 ? -3.772 -48.541 -39.604 1.00 27.75 10 MET B N 1
ATOM 2669 C CA . MET B 1 10 ? -4.048 -49.055 -38.275 1.00 26.66 10 MET B CA 1
ATOM 2670 C C . MET B 1 10 ? -2.826 -48.691 -37.448 1.00 25.08 10 MET B C 1
ATOM 2671 O O . MET B 1 10 ? -1.690 -48.971 -37.839 1.00 24.38 10 MET B O 1
ATOM 2676 N N . VAL B 1 11 ? -3.062 -48.037 -36.317 1.00 23.45 11 VAL B N 1
ATOM 2677 C CA . VAL B 1 11 ? -1.982 -47.605 -35.449 1.00 23.16 11 VAL B CA 1
ATOM 2678 C C . VAL B 1 11 ? -1.935 -48.461 -34.184 1.00 23.59 11 VAL B C 1
ATOM 2679 O O . VAL B 1 11 ? -2.962 -48.712 -33.567 1.00 23.24 11 VAL B O 1
ATOM 2683 N N . MET B 1 12 ? -0.734 -48.902 -33.817 1.00 23.68 12 MET B N 1
ATOM 2684 C CA . MET B 1 12 ? -0.523 -49.707 -32.613 1.00 24.54 12 MET B CA 1
ATOM 2685 C C . MET B 1 12 ? 0.361 -48.840 -31.720 1.00 25.31 12 MET B C 1
ATOM 2686 O O . MET B 1 12 ? 1.546 -48.645 -32.006 1.00 23.88 12 MET B O 1
ATOM 2691 N N . ALA B 1 13 ? -0.224 -48.292 -30.657 1.00 27.08 13 ALA B N 1
ATOM 2692 C CA . ALA B 1 13 ? 0.508 -47.410 -29.752 1.00 29.43 13 ALA B CA 1
ATOM 2693 C C . ALA B 1 13 ? -0.239 -47.192 -28.436 1.00 31.80 13 ALA B C 1
ATOM 2694 O O . ALA B 1 13 ? -1.143 -46.350 -28.352 1.00 32.16 13 ALA B O 1
ATOM 2696 N N . GLY B 1 14 ? 0.150 -47.934 -27.405 1.00 32.46 14 GLY B N 1
ATOM 2697 C CA . GLY B 1 14 ? -0.513 -47.804 -26.120 1.00 33.82 14 GLY B CA 1
ATOM 2698 C C . GLY B 1 14 ? -0.107 -46.595 -25.299 1.00 34.82 14 GLY B C 1
ATOM 2699 O O . GLY B 1 14 ? 0.975 -46.040 -25.479 1.00 35.47 14 GLY B O 1
ATOM 2700 N N . GLY B 1 15 ? -0.986 -46.188 -24.385 1.00 35.56 15 GLY B N 1
ATOM 2701 C CA . GLY B 1 15 ? -0.700 -45.047 -23.536 1.00 36.08 15 GLY B CA 1
ATOM 2702 C C . GLY B 1 15 ? 0.539 -45.254 -22.683 1.00 36.84 15 GLY B C 1
ATOM 2703 O O . GLY B 1 15 ? 1.293 -44.311 -22.426 1.00 36.03 15 GLY B O 1
ATOM 2704 N N . THR B 1 16 ? 0.755 -46.488 -22.240 1.00 36.65 16 THR B N 1
ATOM 2705 C CA . THR B 1 16 ? 1.920 -46.787 -21.421 1.00 38.51 16 THR B CA 1
ATOM 2706 C C . THR B 1 16 ? 3.158 -46.497 -22.264 1.00 38.35 16 THR B C 1
ATOM 2707 O O . THR B 1 16 ? 3.191 -46.798 -23.460 1.00 39.90 16 THR B O 1
ATOM 2711 N N . GLY B 1 17 ? 4.168 -45.897 -21.649 1.00 37.68 17 GLY B N 1
ATOM 2712 C CA . GLY B 1 17 ? 5.367 -45.567 -22.392 1.00 36.57 17 GLY B CA 1
ATOM 2713 C C . GLY B 1 17 ? 5.161 -44.303 -23.211 1.00 35.56 17 GLY B C 1
ATOM 2714 O O . GLY B 1 17 ? 6.079 -43.843 -23.890 1.00 35.03 17 GLY B O 1
ATOM 2715 N N . GLY B 1 18 ? 3.949 -43.752 -23.150 1.00 33.83 18 GLY B N 1
ATOM 2716 C CA . GLY B 1 18 ? 3.631 -42.529 -23.872 1.00 33.48 18 GLY B CA 1
ATOM 2717 C C . GLY B 1 18 ? 3.825 -42.593 -25.378 1.00 33.12 18 GLY B C 1
ATOM 2718 O O . GLY B 1 18 ? 4.345 -41.650 -25.984 1.00 35.38 18 GLY B O 1
ATOM 2719 N N . HIS B 1 19 ? 3.416 -43.699 -25.988 1.00 30.26 19 HIS B N 1
ATOM 2720 C CA . HIS B 1 19 ? 3.548 -43.865 -27.435 1.00 28.22 19 HIS B CA 1
ATOM 2721 C C . HIS B 1 19 ? 2.280 -43.370 -28.144 1.00 27.91 19 HIS B C 1
ATOM 2722 O O . HIS B 1 19 ? 2.300 -43.049 -29.337 1.00 26.91 19 HIS B O 1
ATOM 2729 N N . VAL B 1 20 ? 1.180 -43.310 -27.402 1.00 27.65 20 VAL B N 1
ATOM 2730 C CA . VAL B 1 20 ? -0.098 -42.894 -27.965 1.00 27.77 20 VAL B CA 1
ATOM 2731 C C . VAL B 1 20 ? -0.140 -41.452 -28.470 1.00 27.57 20 VAL B C 1
ATOM 2732 O O . VAL B 1 20 ? -0.771 -41.172 -29.486 1.00 27.12 20 VAL B O 1
ATOM 2736 N N . PHE B 1 21 ? 0.528 -40.543 -27.770 1.00 28.03 21 PHE B N 1
ATOM 2737 C CA . PHE B 1 21 ? 0.517 -39.136 -28.160 1.00 29.00 21 PHE B CA 1
ATOM 2738 C C . PHE B 1 21 ? 1.129 -38.898 -29.535 1.00 28.53 21 PHE B C 1
ATOM 2739 O O . PHE B 1 21 ? 0.521 -38.236 -30.378 1.00 28.69 21 PHE B O 1
ATOM 2747 N N . PRO B 1 22 ? 2.336 -39.430 -29.781 1.00 27.41 22 PRO B N 1
ATOM 2748 C CA . PRO B 1 22 ? 2.986 -39.252 -31.086 1.00 26.12 22 PRO B CA 1
ATOM 2749 C C . PRO B 1 22 ? 2.188 -39.972 -32.176 1.00 26.37 22 PRO B C 1
ATOM 2750 O O . PRO B 1 22 ? 2.129 -39.522 -33.321 1.00 24.40 22 PRO B O 1
ATOM 2754 N N . GLY B 1 23 ? 1.585 -41.102 -31.807 1.00 24.71 23 GLY B N 1
ATOM 2755 C CA . GLY B 1 23 ? 0.787 -41.864 -32.752 1.00 25.07 23 GLY B CA 1
ATOM 2756 C C . GLY B 1 23 ? -0.459 -41.088 -33.144 1.00 25.00 23 GLY B C 1
ATOM 2757 O O . GLY B 1 23 ? -0.913 -41.144 -34.295 1.00 23.40 23 GLY B O 1
ATOM 2758 N N . LEU B 1 24 ? -1.014 -40.366 -32.176 1.00 24.65 24 LEU B N 1
ATOM 2759 C CA . LEU B 1 24 ? -2.201 -39.551 -32.401 1.00 25.32 24 LEU B CA 1
ATOM 2760 C C . LEU B 1 24 ? -1.843 -38.397 -33.336 1.00 25.69 24 LEU B C 1
ATOM 2761 O O . LEU B 1 24 ? -2.634 -38.017 -34.204 1.00 25.99 24 LEU B O 1
ATOM 2766 N N . ALA B 1 25 ? -0.644 -37.850 -33.164 1.00 24.89 25 ALA B N 1
ATOM 2767 C CA . ALA B 1 25 ? -0.197 -36.754 -34.013 1.00 25.94 25 ALA B CA 1
ATOM 2768 C C . ALA B 1 25 ? -0.171 -37.207 -35.469 1.00 27.14 25 ALA B C 1
ATOM 2769 O O . ALA B 1 25 ? -0.626 -36.483 -36.354 1.00 27.46 25 ALA B O 1
ATOM 2771 N N . VAL B 1 26 ? 0.368 -38.403 -35.709 1.00 26.50 26 VAL B N 1
ATOM 2772 C CA . VAL B 1 26 ? 0.466 -38.955 -37.056 1.00 25.70 26 VAL B CA 1
ATOM 2773 C C . VAL B 1 26 ? -0.908 -39.310 -37.612 1.00 26.20 26 VAL B C 1
ATOM 2774 O O . VAL B 1 26 ? -1.178 -39.091 -38.796 1.00 25.87 26 VAL B O 1
ATOM 2778 N N . ALA B 1 27 ? -1.777 -39.851 -36.764 1.00 24.68 27 ALA B N 1
ATOM 2779 C CA . ALA B 1 27 ? -3.116 -40.222 -37.199 1.00 26.15 27 ALA B CA 1
ATOM 2780 C C . ALA B 1 27 ? -3.888 -38.984 -37.661 1.00 27.60 27 ALA B C 1
ATOM 2781 O O . ALA B 1 27 ? -4.492 -38.985 -38.736 1.00 27.05 27 ALA B O 1
ATOM 2783 N N . HIS B 1 28 ? -3.864 -37.933 -36.847 1.00 27.68 28 HIS B N 1
ATOM 2784 C CA . HIS B 1 28 ? -4.574 -36.702 -37.190 1.00 29.32 28 HIS B CA 1
ATOM 2785 C C . HIS B 1 28 ? -4.018 -36.095 -38.462 1.00 30.24 28 HIS B C 1
ATOM 2786 O O . HIS B 1 28 ? -4.766 -35.589 -39.297 1.00 31.14 28 HIS B O 1
ATOM 2793 N N . HIS B 1 29 ? -2.702 -36.164 -38.618 1.00 31.42 29 HIS B N 1
ATOM 2794 C CA . HIS B 1 29 ? -2.070 -35.623 -39.806 1.00 32.38 29 HIS B CA 1
ATOM 2795 C C . HIS B 1 29 ? -2.567 -36.324 -41.068 1.00 33.00 29 HIS B C 1
ATOM 2796 O O . HIS B 1 29 ? -2.845 -35.674 -42.078 1.00 33.02 29 HIS B O 1
ATOM 2803 N N . LEU B 1 30 ? -2.676 -37.650 -41.012 1.00 31.69 30 LEU B N 1
ATOM 2804 C CA . LEU B 1 30 ? -3.136 -38.417 -42.162 1.00 32.00 30 LEU B CA 1
ATOM 2805 C C . LEU B 1 30 ? -4.641 -38.332 -42.375 1.00 32.37 30 LEU B C 1
ATOM 2806 O O . LEU B 1 30 ? -5.109 -38.414 -43.507 1.00 33.16 30 LEU B O 1
ATOM 2811 N N . MET B 1 31 ? -5.401 -38.168 -41.297 1.00 33.50 31 MET B N 1
ATOM 2812 C CA . MET B 1 31 ? -6.849 -38.064 -41.424 1.00 34.91 31 MET B CA 1
ATOM 2813 C C . MET B 1 31 ? -7.197 -36.786 -42.173 1.00 35.99 31 MET B C 1
ATOM 2814 O O . MET B 1 31 ? -8.224 -36.710 -42.847 1.00 37.36 31 MET B O 1
ATOM 2819 N N . ALA B 1 32 ? -6.326 -35.791 -42.052 1.00 36.39 32 ALA B N 1
ATOM 2820 C CA . ALA B 1 32 ? -6.510 -34.511 -42.722 1.00 37.55 32 ALA B CA 1
ATOM 2821 C C . ALA B 1 32 ? -6.151 -34.663 -44.205 1.00 38.60 32 ALA B C 1
ATOM 2822 O O . ALA B 1 32 ? -6.392 -33.760 -45.013 1.00 38.04 32 ALA B O 1
ATOM 2824 N N . GLN B 1 33 ? -5.569 -35.809 -44.555 1.00 38.35 33 GLN B N 1
ATOM 2825 C CA . GLN B 1 33 ? -5.182 -36.070 -45.938 1.00 38.24 33 GLN B CA 1
ATOM 2826 C C . GLN B 1 33 ? -6.187 -37.027 -46.556 1.00 36.70 33 GLN B C 1
ATOM 2827 O O . GLN B 1 33 ? -5.970 -37.541 -47.647 1.00 36.47 33 GLN B O 1
ATOM 2833 N N . GLY B 1 34 ? -7.281 -37.274 -45.845 1.00 36.09 34 GLY B N 1
ATOM 2834 C CA . GLY B 1 34 ? -8.305 -38.169 -46.353 1.00 35.75 34 GLY B CA 1
ATOM 2835 C C . GLY B 1 34 ? -8.219 -39.600 -45.837 1.00 35.33 34 GLY B C 1
ATOM 2836 O O . GLY B 1 34 ? -9.075 -40.426 -46.146 1.00 34.43 34 GLY B O 1
ATOM 2837 N N . TRP B 1 35 ? -7.196 -39.896 -45.042 1.00 35.23 35 TRP B N 1
ATOM 2838 C CA . TRP B 1 35 ? -7.016 -41.246 -44.508 1.00 34.58 35 TRP B CA 1
ATOM 2839 C C . TRP B 1 35 ? -8.022 -41.670 -43.449 1.00 34.58 35 TRP B C 1
ATOM 2840 O O . TRP B 1 35 ? -8.546 -40.850 -42.699 1.00 33.58 35 TRP B O 1
ATOM 2851 N N . GLN B 1 36 ? -8.295 -42.969 -43.410 1.00 34.54 36 GLN B N 1
ATOM 2852 C CA . GLN B 1 36 ? -9.175 -43.535 -42.402 1.00 35.40 36 GLN B CA 1
ATOM 2853 C C . GLN B 1 36 ? -8.183 -44.186 -41.451 1.00 34.89 36 GLN B C 1
ATOM 2854 O O . GLN B 1 36 ? -7.272 -44.885 -41.889 1.00 34.58 36 GLN B O 1
ATOM 2860 N N . VAL B 1 37 ? -8.336 -43.941 -40.158 1.00 35.26 37 VAL B N 1
ATOM 2861 C CA . VAL B 1 37 ? -7.417 -44.516 -39.184 1.00 34.16 37 VAL B CA 1
ATOM 2862 C C . VAL B 1 37 ? -8.166 -45.288 -38.109 1.00 34.02 37 VAL B C 1
ATOM 2863 O O . VAL B 1 37 ? -9.207 -44.849 -37.618 1.00 33.01 37 VAL B O 1
ATOM 2867 N N . ARG B 1 38 ? -7.629 -46.451 -37.758 1.00 32.20 38 ARG B N 1
ATOM 2868 C CA . ARG B 1 38 ? -8.219 -47.286 -36.730 1.00 31.56 38 ARG B CA 1
ATOM 2869 C C . ARG B 1 38 ? -7.097 -47.628 -35.751 1.00 30.48 38 ARG B C 1
ATOM 2870 O O . ARG B 1 38 ? -5.936 -47.742 -36.134 1.00 29.62 38 ARG B O 1
ATOM 2878 N N . TRP B 1 39 ? -7.447 -47.782 -34.484 1.00 28.40 39 TRP B N 1
ATOM 2879 C CA . TRP B 1 39 ? -6.456 -48.070 -33.471 1.00 27.41 39 TRP B CA 1
ATOM 2880 C C . TRP B 1 39 ? -6.478 -49.517 -32.999 1.00 25.82 39 TRP B C 1
ATOM 2881 O O . TRP B 1 39 ? -7.509 -50.176 -33.055 1.00 24.87 39 TRP B O 1
ATOM 2892 N N . LEU B 1 40 ? -5.323 -50.004 -32.549 1.00 25.21 40 LEU B N 1
ATOM 2893 C CA . LEU B 1 40 ? -5.200 -51.364 -32.026 1.00 24.71 40 LEU B CA 1
ATOM 2894 C C . LEU B 1 40 ? -4.535 -51.235 -30.655 1.00 23.33 40 LEU B C 1
ATOM 2895 O O . LEU B 1 40 ? -3.387 -50.824 -30.563 1.00 23.43 40 LEU B O 1
ATOM 2900 N N . GLY B 1 41 ? -5.260 -51.567 -29.591 1.00 24.01 41 GLY B N 1
ATOM 2901 C CA . GLY B 1 41 ? -4.691 -51.450 -28.257 1.00 23.47 41 GLY B CA 1
ATOM 2902 C C . GLY B 1 41 ? -5.292 -52.479 -27.322 1.00 23.99 41 GLY B C 1
ATOM 2903 O O . GLY B 1 41 ? -5.797 -53.498 -27.785 1.00 22.90 41 GLY B O 1
ATOM 2904 N N . THR B 1 42 ? -5.225 -52.225 -26.017 1.00 26.62 42 THR B N 1
ATOM 2905 C CA . THR B 1 42 ? -5.787 -53.141 -25.027 1.00 29.84 42 THR B CA 1
ATOM 2906 C C . THR B 1 42 ? -6.852 -52.420 -24.200 1.00 32.04 42 THR B C 1
ATOM 2907 O O . THR B 1 42 ? -6.737 -51.226 -23.924 1.00 31.27 42 THR B O 1
ATOM 2911 N N . ALA B 1 43 ? -7.881 -53.160 -23.801 1.00 35.37 43 ALA B N 1
ATOM 2912 C CA . ALA B 1 43 ? -9.000 -52.595 -23.047 1.00 38.81 43 ALA B CA 1
ATOM 2913 C C . ALA B 1 43 ? -8.671 -51.928 -21.713 1.00 41.06 43 ALA B C 1
ATOM 2914 O O . ALA B 1 43 ? -9.224 -50.875 -21.391 1.00 42.22 43 ALA B O 1
ATOM 2916 N N . ASP B 1 44 ? -7.777 -52.521 -20.931 1.00 43.18 44 ASP B N 1
ATOM 2917 C CA . ASP B 1 44 ? -7.455 -51.942 -19.632 1.00 44.47 44 ASP B CA 1
ATOM 2918 C C . ASP B 1 44 ? -6.236 -51.025 -19.598 1.00 44.13 44 ASP B C 1
ATOM 2919 O O . ASP B 1 44 ? -5.520 -50.968 -18.595 1.00 45.05 44 ASP B O 1
ATOM 2924 N N . ARG B 1 45 ? -6.001 -50.307 -20.692 1.00 42.34 45 ARG B N 1
ATOM 2925 C CA . ARG B 1 45 ? -4.887 -49.367 -20.763 1.00 40.44 45 ARG B CA 1
ATOM 2926 C C . ARG B 1 45 ? -5.390 -47.992 -21.195 1.00 38.74 45 ARG B C 1
ATOM 2927 O O . ARG B 1 45 ? -6.486 -47.866 -21.738 1.00 37.69 45 ARG B O 1
ATOM 2935 N N . MET B 1 46 ? -4.567 -46.977 -20.955 1.00 37.09 46 MET B N 1
ATOM 2936 C CA . MET B 1 46 ? -4.881 -45.581 -21.249 1.00 36.33 46 MET B CA 1
ATOM 2937 C C . MET B 1 46 ? -5.430 -45.239 -22.643 1.00 34.96 46 MET B C 1
ATOM 2938 O O . MET B 1 46 ? -6.264 -44.338 -22.774 1.00 33.21 46 MET B O 1
ATOM 2943 N N . GLU B 1 47 ? -4.976 -45.941 -23.678 1.00 32.85 47 GLU B N 1
ATOM 2944 C CA . GLU B 1 47 ? -5.458 -45.655 -25.029 1.00 31.79 47 GLU B CA 1
ATOM 2945 C C . GLU B 1 47 ? -6.938 -46.017 -25.191 1.00 31.81 47 GLU B C 1
ATOM 2946 O O . GLU B 1 47 ? -7.626 -45.476 -26.055 1.00 31.31 47 GLU B O 1
ATOM 2952 N N . ALA B 1 48 ? -7.428 -46.924 -24.352 1.00 31.55 48 ALA B N 1
ATOM 2953 C CA . ALA B 1 48 ? -8.821 -47.344 -24.414 1.00 32.58 48 ALA B CA 1
ATOM 2954 C C . ALA B 1 48 ? -9.761 -46.168 -24.164 1.00 33.37 48 ALA B C 1
ATOM 2955 O O . ALA B 1 48 ? -10.860 -46.114 -24.716 1.00 33.81 48 ALA B O 1
ATOM 2957 N N . ASP B 1 49 ? -9.328 -45.232 -23.328 1.00 34.05 49 ASP B N 1
ATOM 2958 C CA . ASP B 1 49 ? -10.143 -44.065 -23.009 1.00 35.60 49 ASP B CA 1
ATOM 2959 C C . ASP B 1 49 ? -9.768 -42.832 -23.831 1.00 34.79 49 ASP B C 1
ATOM 2960 O O . ASP B 1 49 ? -10.637 -42.064 -24.241 1.00 35.85 49 ASP B O 1
ATOM 2965 N N . LEU B 1 50 ? -8.478 -42.648 -24.088 1.00 34.06 50 LEU B N 1
ATOM 2966 C CA . LEU B 1 50 ? -8.026 -41.484 -24.840 1.00 33.49 50 LEU B CA 1
ATOM 2967 C C . LEU B 1 50 ? -8.320 -41.486 -26.337 1.00 33.52 50 LEU B C 1
ATOM 2968 O O . LEU B 1 50 ? -8.769 -40.477 -26.882 1.00 32.52 50 LEU B O 1
ATOM 2973 N N . VAL B 1 51 ? -8.073 -42.605 -27.011 1.00 32.94 51 VAL B N 1
ATOM 2974 C CA . VAL B 1 51 ? -8.299 -42.641 -28.449 1.00 32.68 51 VAL B CA 1
ATOM 2975 C C . VAL B 1 51 ? -9.747 -42.348 -28.829 1.00 33.08 51 VAL B C 1
ATOM 2976 O O . VAL B 1 51 ? -10.000 -41.623 -29.792 1.00 32.88 51 VAL B O 1
ATOM 2980 N N . PRO B 1 52 ? -10.721 -42.900 -28.085 1.00 33.67 52 PRO B N 1
ATOM 2981 C CA . PRO B 1 52 ? -12.111 -42.601 -28.453 1.00 34.43 52 PRO B CA 1
ATOM 2982 C C . PRO B 1 52 ? -12.422 -41.111 -28.294 1.00 35.67 52 PRO B C 1
ATOM 2983 O O . PRO B 1 52 ? -13.219 -40.548 -29.048 1.00 36.65 52 PRO B O 1
ATOM 2987 N N . LYS B 1 53 ? -11.790 -40.478 -27.310 1.00 35.75 53 LYS B N 1
ATOM 2988 C CA . LYS B 1 53 ? -11.998 -39.054 -27.064 1.00 36.73 53 LYS B CA 1
ATOM 2989 C C . LYS B 1 53 ? -11.445 -38.231 -28.220 1.00 36.11 53 LYS B C 1
ATOM 2990 O O . LYS B 1 53 ? -11.703 -37.036 -28.323 1.00 36.71 53 LYS B O 1
ATOM 2996 N N . HIS B 1 54 ? -10.688 -38.881 -29.096 1.00 35.60 54 HIS B N 1
ATOM 2997 C CA . HIS B 1 54 ? -10.116 -38.212 -30.259 1.00 34.62 54 HIS B CA 1
ATOM 2998 C C . HIS B 1 54 ? -10.919 -38.524 -31.512 1.00 34.28 54 HIS B C 1
ATOM 2999 O O . HIS B 1 54 ? -10.487 -38.224 -32.620 1.00 34.99 54 HIS B O 1
ATOM 3006 N N . GLY B 1 55 ? -12.082 -39.140 -31.325 1.00 34.47 55 GLY B N 1
ATOM 3007 C CA . GLY B 1 55 ? -12.938 -39.481 -32.447 1.00 35.34 55 GLY B CA 1
ATOM 3008 C C . GLY B 1 55 ? -12.427 -40.619 -33.310 1.00 36.18 55 GLY B C 1
ATOM 3009 O O . GLY B 1 55 ? -12.883 -40.799 -34.442 1.00 35.99 55 GLY B O 1
ATOM 3010 N N . ILE B 1 56 ? -11.490 -41.399 -32.776 1.00 35.32 56 ILE B N 1
ATOM 3011 C CA . ILE B 1 56 ? -10.909 -42.517 -33.514 1.00 33.81 56 ILE B CA 1
ATOM 3012 C C . ILE B 1 56 ? -11.375 -43.859 -32.956 1.00 34.45 56 ILE B C 1
ATOM 3013 O O . ILE B 1 56 ? -11.394 -44.069 -31.738 1.00 34.26 56 ILE B O 1
ATOM 3018 N N . GLU B 1 57 ? -11.764 -44.758 -33.855 1.00 33.40 57 GLU B N 1
ATOM 3019 C CA . GLU B 1 57 ? -12.228 -46.083 -33.467 1.00 34.16 57 GLU B CA 1
ATOM 3020 C C . GLU B 1 57 ? -11.044 -46.923 -33.005 1.00 33.01 57 GLU B C 1
ATOM 3021 O O . GLU B 1 57 ? -9.931 -46.769 -33.504 1.00 31.58 57 GLU B O 1
ATOM 3027 N N . ILE B 1 58 ? -11.287 -47.817 -32.056 1.00 31.85 58 ILE B N 1
ATOM 3028 C CA . ILE B 1 58 ? -10.217 -48.658 -31.553 1.00 31.38 58 ILE B CA 1
ATOM 3029 C C . ILE B 1 58 ? -10.647 -50.102 -31.357 1.00 31.67 58 ILE B C 1
ATOM 3030 O O . ILE B 1 58 ? -11.716 -50.384 -30.801 1.00 30.68 58 ILE B O 1
ATOM 3035 N N . ASP B 1 59 ? -9.807 -51.011 -31.844 1.00 30.76 59 ASP B N 1
ATOM 3036 C CA . ASP B 1 59 ? -10.039 -52.442 -31.720 1.00 31.09 59 ASP B CA 1
ATOM 3037 C C . ASP B 1 59 ? -9.119 -52.950 -30.618 1.00 30.50 59 ASP B C 1
ATOM 3038 O O . ASP B 1 59 ? -7.987 -52.491 -30.492 1.00 30.24 59 ASP B O 1
ATOM 3043 N N . PHE B 1 60 ? -9.608 -53.888 -29.815 1.00 30.65 60 PHE B N 1
ATOM 3044 C CA . PHE B 1 60 ? -8.809 -54.410 -28.713 1.00 30.32 60 PHE B CA 1
ATOM 3045 C C . PHE B 1 60 ? -8.430 -55.878 -28.846 1.00 29.86 60 PHE B C 1
ATOM 3046 O O . PHE B 1 60 ? -9.154 -56.668 -29.445 1.00 29.93 60 PHE B O 1
ATOM 3054 N N . ILE B 1 61 ? -7.271 -56.229 -28.295 1.00 29.38 61 ILE B N 1
ATOM 3055 C CA . ILE B 1 61 ? -6.832 -57.616 -28.269 1.00 28.55 61 ILE B CA 1
ATOM 3056 C C . ILE B 1 61 ? -6.344 -57.855 -26.848 1.00 29.13 61 ILE B C 1
ATOM 3057 O O . ILE B 1 61 ? -6.124 -56.906 -26.091 1.00 28.80 61 ILE B O 1
ATOM 3062 N N . ARG B 1 62 ? -6.186 -59.116 -26.473 1.00 29.38 62 ARG B N 1
ATOM 3063 C CA . ARG B 1 62 ? -5.709 -59.416 -25.133 1.00 30.76 62 ARG B CA 1
ATOM 3064 C C . ARG B 1 62 ? -4.274 -59.923 -25.156 1.00 29.32 62 ARG B C 1
ATOM 3065 O O . ARG B 1 62 ? -3.933 -60.809 -25.934 1.00 28.65 62 ARG B O 1
ATOM 3073 N N . ILE B 1 63 ? -3.428 -59.342 -24.313 1.00 30.07 63 ILE B N 1
ATOM 3074 C CA . ILE B 1 63 ? -2.036 -59.770 -24.231 1.00 31.38 63 ILE B CA 1
ATOM 3075 C C . ILE B 1 63 ? -1.623 -59.981 -22.775 1.00 33.08 63 ILE B C 1
ATOM 3076 O O . ILE B 1 63 ? -0.444 -59.872 -22.430 1.00 33.21 63 ILE B O 1
ATOM 3081 N N . SER B 1 64 ? -2.603 -60.284 -21.927 1.00 35.38 64 SER B N 1
ATOM 3082 C CA . SER B 1 64 ? -2.356 -60.520 -20.505 1.00 37.51 64 SER B CA 1
ATOM 3083 C C . SER B 1 64 ? -1.326 -61.622 -20.311 1.00 37.32 64 SER B C 1
ATOM 3084 O O . SER B 1 64 ? -1.411 -62.682 -20.933 1.00 37.86 64 SER B O 1
ATOM 3087 N N . GLY B 1 65 ? -0.356 -61.370 -19.441 1.00 37.81 65 GLY B N 1
ATOM 3088 C CA . GLY B 1 65 ? 0.679 -62.355 -19.199 1.00 37.13 65 GLY B CA 1
ATOM 3089 C C . GLY B 1 65 ? 1.798 -62.283 -20.226 1.00 36.76 65 GLY B C 1
ATOM 3090 O O . GLY B 1 65 ? 2.858 -62.889 -20.038 1.00 37.57 65 GLY B O 1
ATOM 3091 N N . LEU B 1 66 ? 1.577 -61.539 -21.307 1.00 34.63 66 LEU B N 1
ATOM 3092 C CA . LEU B 1 66 ? 2.591 -61.413 -22.355 1.00 33.17 66 LEU B CA 1
ATOM 3093 C C . LEU B 1 66 ? 3.414 -60.133 -22.246 1.00 32.72 66 LEU B C 1
ATOM 3094 O O . LEU B 1 66 ? 4.451 -60.002 -22.893 1.00 33.13 66 LEU B O 1
ATOM 3099 N N . ARG B 1 67 ? 2.953 -59.185 -21.440 1.00 31.54 67 ARG B N 1
ATOM 3100 C CA . ARG B 1 67 ? 3.671 -57.928 -21.277 1.00 30.90 67 ARG B CA 1
ATOM 3101 C C . ARG B 1 67 ? 5.071 -58.142 -20.713 1.00 29.99 67 ARG B C 1
ATOM 3102 O O . ARG B 1 67 ? 5.294 -59.034 -19.889 1.00 28.67 67 ARG B O 1
ATOM 3110 N N . GLY B 1 68 ? 6.014 -57.321 -21.165 1.00 27.75 68 GLY B N 1
ATOM 3111 C CA . GLY B 1 68 ? 7.380 -57.427 -20.685 1.00 26.79 68 GLY B CA 1
ATOM 3112 C C . GLY B 1 68 ? 8.166 -58.579 -21.280 1.00 25.41 68 GLY B C 1
ATOM 3113 O O . GLY B 1 68 ? 9.326 -58.779 -20.943 1.00 26.04 68 GLY B O 1
ATOM 3114 N N . LYS B 1 69 ? 7.546 -59.342 -22.170 1.00 24.55 69 LYS B N 1
ATOM 3115 C CA . LYS B 1 69 ? 8.238 -60.463 -22.796 1.00 23.93 69 LYS B CA 1
ATOM 3116 C C . LYS B 1 69 ? 8.825 -60.062 -24.142 1.00 23.32 69 LYS B C 1
ATOM 3117 O O . LYS B 1 69 ? 8.151 -59.404 -24.944 1.00 21.96 69 LYS B O 1
ATOM 3123 N N . GLY B 1 70 ? 10.075 -60.470 -24.374 1.00 22.48 70 GLY B N 1
ATOM 3124 C CA . GLY B 1 70 ? 10.755 -60.229 -25.636 1.00 22.26 70 GLY B CA 1
ATOM 3125 C C . GLY B 1 70 ? 10.308 -61.337 -26.588 1.00 22.17 70 GLY B C 1
ATOM 3126 O O . GLY B 1 70 ? 9.512 -62.183 -26.195 1.00 21.62 70 GLY B O 1
ATOM 3127 N N . ILE B 1 71 ? 10.819 -61.373 -27.814 1.00 21.85 71 ILE B N 1
ATOM 3128 C CA . ILE B 1 71 ? 10.357 -62.386 -28.762 1.00 23.55 71 ILE B CA 1
ATOM 3129 C C . ILE B 1 71 ? 10.616 -63.840 -28.359 1.00 23.88 71 ILE B C 1
ATOM 3130 O O . ILE B 1 71 ? 9.775 -64.707 -28.592 1.00 21.66 71 ILE B O 1
ATOM 3135 N N . LYS B 1 72 ? 11.764 -64.119 -27.751 1.00 23.82 72 LYS B N 1
ATOM 3136 C CA . LYS B 1 72 ? 12.038 -65.491 -27.343 1.00 24.92 72 LYS B CA 1
ATOM 3137 C C . LYS B 1 72 ? 11.068 -65.925 -26.245 1.00 23.73 72 LYS B C 1
ATOM 3138 O O . LYS B 1 72 ? 10.592 -67.062 -26.245 1.00 24.08 72 LYS B O 1
ATOM 3144 N N . ALA B 1 73 ? 10.765 -65.016 -25.322 1.00 21.62 73 ALA B N 1
ATOM 3145 C CA . ALA B 1 73 ? 9.839 -65.306 -24.233 1.00 21.18 73 ALA B CA 1
ATOM 3146 C C . ALA B 1 73 ? 8.412 -65.454 -24.771 1.00 20.36 73 ALA B C 1
ATOM 3147 O O . ALA B 1 73 ? 7.619 -66.250 -24.267 1.00 18.97 73 ALA B O 1
ATOM 3149 N N . LEU B 1 74 ? 8.076 -64.673 -25.791 1.00 20.23 74 LEU B N 1
ATOM 3150 C CA . LEU B 1 74 ? 6.745 -64.762 -26.387 1.00 19.36 74 LEU B CA 1
ATOM 3151 C C . LEU B 1 74 ? 6.549 -66.110 -27.069 1.00 19.37 74 LEU B C 1
ATOM 3152 O O . LEU B 1 74 ? 5.539 -66.779 -26.863 1.00 20.01 74 LEU B O 1
ATOM 3157 N N . ILE B 1 75 ? 7.520 -66.507 -27.883 1.00 20.59 75 ILE B N 1
ATOM 3158 C CA . ILE B 1 75 ? 7.434 -67.768 -28.601 1.00 21.18 75 ILE B CA 1
ATOM 3159 C C . ILE B 1 75 ? 7.488 -68.942 -27.624 1.00 21.20 75 ILE B C 1
ATOM 3160 O O . ILE B 1 75 ? 7.125 -70.063 -27.979 1.00 21.59 75 ILE B O 1
ATOM 3165 N N . ALA B 1 76 ? 7.940 -68.680 -26.399 1.00 20.49 76 ALA B N 1
ATOM 3166 C CA . ALA B 1 76 ? 7.996 -69.726 -25.374 1.00 21.72 76 ALA B CA 1
ATOM 3167 C C . ALA B 1 76 ? 6.624 -69.904 -24.732 1.00 21.54 76 ALA B C 1
ATOM 3168 O O . ALA B 1 76 ? 6.441 -70.778 -23.875 1.00 20.75 76 ALA B O 1
ATOM 3170 N N . ALA B 1 77 ? 5.668 -69.066 -25.145 1.00 20.61 77 ALA B N 1
ATOM 3171 C CA . ALA B 1 77 ? 4.289 -69.121 -24.655 1.00 21.07 77 ALA B CA 1
ATOM 3172 C C . ALA B 1 77 ? 3.383 -69.298 -25.881 1.00 21.69 77 ALA B C 1
ATOM 3173 O O . ALA B 1 77 ? 2.567 -68.430 -26.199 1.00 21.93 77 ALA B O 1
ATOM 3175 N N . PRO B 1 78 ? 3.507 -70.446 -26.564 1.00 22.38 78 PRO B N 1
ATOM 3176 C CA . PRO B 1 78 ? 2.772 -70.846 -27.771 1.00 20.95 78 PRO B CA 1
ATOM 3177 C C . PRO B 1 78 ? 1.278 -70.535 -27.813 1.00 21.19 78 PRO B C 1
ATOM 3178 O O . PRO B 1 78 ? 0.789 -69.939 -28.776 1.00 19.68 78 PRO B O 1
ATOM 3182 N N . LEU B 1 79 ? 0.544 -70.961 -26.790 1.00 21.21 79 LEU B N 1
ATOM 3183 C CA . LEU B 1 79 ? -0.896 -70.728 -26.783 1.00 21.32 79 LEU B CA 1
ATOM 3184 C C . LEU B 1 79 ? -1.275 -69.263 -26.707 1.00 21.17 79 LEU B C 1
ATOM 3185 O O . LEU B 1 79 ? -2.125 -68.800 -27.481 1.00 20.44 79 LEU B O 1
ATOM 3190 N N . ARG B 1 80 ? -0.656 -68.529 -25.788 1.00 20.91 80 ARG B N 1
ATOM 3191 C CA . ARG B 1 80 ? -0.980 -67.115 -25.637 1.00 21.30 80 ARG B CA 1
ATOM 3192 C C . ARG B 1 80 ? -0.526 -66.233 -26.790 1.00 21.29 80 ARG B C 1
ATOM 3193 O O . ARG B 1 80 ? -1.278 -65.355 -27.223 1.00 21.47 80 ARG B O 1
ATOM 3201 N N . ILE B 1 81 ? 0.683 -66.448 -27.303 1.00 19.29 81 ILE B N 1
ATOM 3202 C CA . ILE B 1 81 ? 1.113 -65.621 -28.421 1.00 19.47 81 ILE B CA 1
ATOM 3203 C C . ILE B 1 81 ? 0.256 -65.937 -29.654 1.00 18.99 81 ILE B C 1
ATOM 3204 O O . ILE B 1 81 ? -0.149 -65.028 -30.378 1.00 19.38 81 ILE B O 1
ATOM 3209 N N . PHE B 1 82 ? -0.056 -67.211 -29.880 1.00 19.39 82 PHE B N 1
ATOM 3210 C CA . PHE B 1 82 ? -0.875 -67.582 -31.038 1.00 19.15 82 PHE B CA 1
ATOM 3211 C C . PHE B 1 82 ? -2.250 -66.931 -30.959 1.00 19.94 82 PHE B C 1
ATOM 3212 O O . PHE B 1 82 ? -2.777 -66.444 -31.970 1.00 19.64 82 PHE B O 1
ATOM 3220 N N . ASN B 1 83 ? -2.832 -66.923 -29.764 1.00 19.29 83 ASN B N 1
ATOM 3221 C CA . ASN B 1 83 ? -4.150 -66.332 -29.577 1.00 20.90 83 ASN B CA 1
ATOM 3222 C C . ASN B 1 83 ? -4.178 -64.821 -29.812 1.00 20.83 83 ASN B C 1
ATOM 3223 O O . ASN B 1 83 ? -5.086 -64.316 -30.472 1.00 21.92 83 ASN B O 1
ATOM 3228 N N . ALA B 1 84 ? -3.203 -64.092 -29.275 1.00 19.74 84 ALA B N 1
ATOM 3229 C CA . ALA B 1 84 ? -3.177 -62.647 -29.484 1.00 19.30 84 ALA B CA 1
ATOM 3230 C C . ALA B 1 84 ? -2.967 -62.380 -30.981 1.00 19.94 84 ALA B C 1
ATOM 3231 O O . ALA B 1 84 ? -3.561 -61.459 -31.552 1.00 19.69 84 ALA B O 1
ATOM 3233 N N . TRP B 1 85 ? -2.118 -63.197 -31.603 1.00 19.77 85 TRP B N 1
ATOM 3234 C CA . TRP B 1 85 ? -1.820 -63.111 -33.032 1.00 20.56 85 TRP B CA 1
ATOM 3235 C C . TRP B 1 85 ? -3.090 -63.354 -33.865 1.00 21.76 85 TRP B C 1
ATOM 3236 O O . TRP B 1 85 ? -3.339 -62.658 -34.859 1.00 20.40 85 TRP B O 1
ATOM 3247 N N . ARG B 1 86 ? -3.885 -64.346 -33.467 1.00 22.03 86 ARG B N 1
ATOM 3248 C CA . ARG B 1 86 ? -5.140 -64.660 -34.166 1.00 23.28 86 ARG B CA 1
ATOM 3249 C C . ARG B 1 86 ? -6.151 -63.517 -34.007 1.00 22.98 86 ARG B C 1
ATOM 3250 O O . ARG B 1 86 ? -6.890 -63.195 -34.942 1.00 21.37 86 ARG B O 1
ATOM 3258 N N . GLN B 1 87 ? -6.190 -62.916 -32.821 1.00 22.90 87 GLN B N 1
ATOM 3259 C CA . GLN B 1 87 ? -7.101 -61.802 -32.567 1.00 24.07 87 GLN B CA 1
ATOM 3260 C C . GLN B 1 87 ? -6.738 -60.618 -33.457 1.00 23.85 87 GLN B C 1
ATOM 3261 O O . GLN B 1 87 ? -7.613 -60.012 -34.077 1.00 24.02 87 GLN B O 1
ATOM 3267 N N . ALA B 1 88 ? -5.449 -60.293 -33.521 1.00 23.39 88 ALA B N 1
ATOM 3268 C CA . ALA B 1 88 ? -4.996 -59.183 -34.355 1.00 23.78 88 ALA B CA 1
ATOM 3269 C C . ALA B 1 88 ? -5.257 -59.485 -35.831 1.00 24.73 88 ALA B C 1
ATOM 3270 O O . ALA B 1 88 ? -5.655 -58.595 -36.592 1.00 24.72 88 ALA B O 1
ATOM 3272 N N . ARG B 1 89 ? -5.038 -60.735 -36.244 1.00 24.26 89 ARG B N 1
ATOM 3273 C CA . ARG B 1 89 ? -5.285 -61.111 -37.636 1.00 24.94 89 ARG B CA 1
ATOM 3274 C C . ARG B 1 89 ? -6.752 -60.909 -38.013 1.00 25.29 89 ARG B C 1
ATOM 3275 O O . ARG B 1 89 ? -7.056 -60.420 -39.104 1.00 24.27 89 ARG B O 1
ATOM 3283 N N . ALA B 1 90 ? -7.658 -61.296 -37.118 1.00 24.61 90 ALA B N 1
ATOM 3284 C CA . ALA B 1 90 ? -9.088 -61.151 -37.383 1.00 26.16 90 ALA B CA 1
ATOM 3285 C C . ALA B 1 90 ? -9.440 -59.673 -37.538 1.00 26.83 90 ALA B C 1
ATOM 3286 O O . ALA B 1 90 ? -10.213 -59.301 -38.421 1.00 27.71 90 ALA B O 1
ATOM 3288 N N . ILE B 1 91 ? -8.862 -58.837 -36.685 1.00 26.92 91 ILE B N 1
ATOM 3289 C CA . ILE B 1 91 ? -9.108 -57.400 -36.733 1.00 26.97 91 ILE B CA 1
ATOM 3290 C C . ILE B 1 91 ? -8.618 -56.787 -38.040 1.00 28.07 91 ILE B C 1
ATOM 3291 O O . ILE B 1 91 ? -9.289 -55.934 -38.629 1.00 28.41 91 ILE B O 1
ATOM 3296 N N . MET B 1 92 ? -7.451 -57.227 -38.496 1.00 27.92 92 MET B N 1
ATOM 3297 C CA . MET B 1 92 ? -6.872 -56.693 -39.717 1.00 29.03 92 MET B CA 1
ATOM 3298 C C . MET B 1 92 ? -7.488 -57.257 -40.988 1.00 30.07 92 MET B C 1
ATOM 3299 O O . MET B 1 92 ? -7.417 -56.628 -42.046 1.00 30.66 92 MET B O 1
ATOM 3304 N N . LYS B 1 93 ? -8.082 -58.441 -40.894 1.00 30.96 93 LYS B N 1
ATOM 3305 C CA . LYS B 1 93 ? -8.735 -59.038 -42.050 1.00 33.20 93 LYS B CA 1
ATOM 3306 C C . LYS B 1 93 ? -10.067 -58.314 -42.252 1.00 33.65 93 LYS B C 1
ATOM 3307 O O . LYS B 1 93 ? -10.524 -58.143 -43.382 1.00 34.76 93 LYS B O 1
ATOM 3313 N N . ALA B 1 94 ? -10.672 -57.877 -41.147 1.00 33.00 94 ALA B N 1
ATOM 3314 C CA . ALA B 1 94 ? -11.943 -57.157 -41.183 1.00 33.62 94 ALA B CA 1
ATOM 3315 C C . ALA B 1 94 ? -11.752 -55.684 -41.559 1.00 33.95 94 ALA B C 1
ATOM 3316 O O . ALA B 1 94 ? -12.484 -55.153 -42.397 1.00 33.20 94 ALA B O 1
ATOM 3318 N N . TYR B 1 95 ? -10.772 -55.028 -40.943 1.00 33.15 95 TYR B N 1
ATOM 3319 C CA . TYR B 1 95 ? -10.504 -53.620 -41.224 1.00 33.83 95 TYR B CA 1
ATOM 3320 C C . TYR B 1 95 ? -9.743 -53.418 -42.538 1.00 34.06 95 TYR B C 1
ATOM 3321 O O . TYR B 1 95 ? -9.919 -52.404 -43.214 1.00 33.85 95 TYR B O 1
ATOM 3330 N N . LYS B 1 96 ? -8.902 -54.386 -42.896 1.00 33.76 96 LYS B N 1
ATOM 3331 C CA . LYS B 1 96 ? -8.104 -54.327 -44.122 1.00 33.85 96 LYS B CA 1
ATOM 3332 C C . LYS B 1 96 ? -7.278 -53.049 -44.262 1.00 33.75 96 LYS B C 1
ATOM 3333 O O . LYS B 1 96 ? -7.489 -52.258 -45.189 1.00 34.55 96 LYS B O 1
ATOM 3339 N N . PRO B 1 97 ? -6.326 -52.825 -43.345 1.00 32.59 97 PRO B N 1
ATOM 3340 C CA . PRO B 1 97 ? -5.490 -51.623 -43.419 1.00 31.82 97 PRO B CA 1
ATOM 3341 C C . PRO B 1 97 ? -4.458 -51.769 -44.530 1.00 31.60 97 PRO B C 1
ATOM 3342 O O . PRO B 1 97 ? -4.052 -52.881 -44.860 1.00 32.52 97 PRO B O 1
ATOM 3346 N N . ASP B 1 98 ? -4.037 -50.651 -45.112 1.00 31.25 98 ASP B N 1
ATOM 3347 C CA . ASP B 1 98 ? -3.049 -50.685 -46.188 1.00 29.78 98 ASP B CA 1
ATOM 3348 C C . ASP B 1 98 ? -1.654 -50.660 -45.603 1.00 28.70 98 ASP B C 1
ATOM 3349 O O . ASP B 1 98 ? -0.672 -50.973 -46.274 1.00 26.48 98 ASP B O 1
ATOM 3354 N N . VAL B 1 99 ? -1.573 -50.278 -44.337 1.00 26.88 99 VAL B N 1
ATOM 3355 C CA . VAL B 1 99 ? -0.296 -50.214 -43.660 1.00 26.75 99 VAL B CA 1
ATOM 3356 C C . VAL B 1 99 ? -0.552 -50.134 -42.162 1.00 25.92 99 VAL B C 1
ATOM 3357 O O . VAL B 1 99 ? -1.585 -49.627 -41.723 1.00 25.04 99 VAL B O 1
ATOM 3361 N N . VAL B 1 100 ? 0.374 -50.664 -41.377 1.00 24.63 100 VAL B N 1
ATOM 3362 C CA . VAL B 1 100 ? 0.227 -50.613 -39.936 1.00 23.59 100 VAL B CA 1
ATOM 3363 C C . VAL B 1 100 ? 1.428 -49.881 -39.382 1.00 22.74 100 VAL B C 1
ATOM 3364 O O . VAL B 1 100 ? 2.551 -50.093 -39.830 1.00 24.62 100 VAL B O 1
ATOM 3368 N N . LEU B 1 101 ? 1.178 -49.001 -38.419 1.00 21.89 101 LEU B N 1
ATOM 3369 C CA . LEU B 1 101 ? 2.214 -48.199 -37.797 1.00 21.59 101 LEU B CA 1
ATOM 3370 C C . LEU B 1 101 ? 2.349 -48.604 -36.336 1.00 20.83 101 LEU B C 1
ATOM 3371 O O . LEU B 1 101 ? 1.370 -48.581 -35.595 1.00 21.35 101 LEU B O 1
ATOM 3376 N N . GLY B 1 102 ? 3.556 -48.986 -35.936 1.00 20.96 102 GLY B N 1
ATOM 3377 C CA . GLY B 1 102 ? 3.796 -49.357 -34.549 1.00 19.23 102 GLY B CA 1
ATOM 3378 C C . GLY B 1 102 ? 4.655 -48.282 -33.918 1.00 18.45 102 GLY B C 1
ATOM 3379 O O . GLY B 1 102 ? 5.765 -48.016 -34.381 1.00 18.70 102 GLY B O 1
ATOM 3380 N N . MET B 1 103 ? 4.155 -47.660 -32.857 1.00 18.01 103 MET B N 1
ATOM 3381 C CA . MET B 1 103 ? 4.892 -46.597 -32.191 1.00 18.93 103 MET B CA 1
ATOM 3382 C C . MET B 1 103 ? 5.612 -47.128 -30.957 1.00 18.98 103 MET B C 1
ATOM 3383 O O . MET B 1 103 ? 6.134 -46.357 -30.158 1.00 17.96 103 MET B O 1
ATOM 3388 N N . GLY B 1 104 ? 5.640 -48.450 -30.827 1.00 21.56 104 GLY B N 1
ATOM 3389 C CA . GLY B 1 104 ? 6.275 -49.080 -29.686 1.00 21.89 104 GLY B CA 1
ATOM 3390 C C . GLY B 1 104 ? 5.192 -49.614 -28.764 1.00 23.28 104 GLY B C 1
ATOM 3391 O O . GLY B 1 104 ? 4.009 -49.353 -28.980 1.00 22.50 104 GLY B O 1
ATOM 3392 N N . GLY B 1 105 ? 5.583 -50.364 -27.741 1.00 23.01 105 GLY B N 1
ATOM 3393 C CA . GLY B 1 105 ? 4.593 -50.905 -26.827 1.00 23.54 105 GLY B CA 1
ATOM 3394 C C . GLY B 1 105 ? 4.358 -52.380 -27.078 1.00 23.17 105 GLY B C 1
ATOM 3395 O O . GLY B 1 105 ? 4.449 -52.844 -28.214 1.00 22.69 105 GLY B O 1
ATOM 3396 N N . TYR B 1 106 ? 4.018 -53.118 -26.026 1.00 22.87 106 TYR B N 1
ATOM 3397 C CA . TYR B 1 106 ? 3.818 -54.554 -26.159 1.00 22.37 106 TYR B CA 1
ATOM 3398 C C . TYR B 1 106 ? 2.719 -55.018 -27.100 1.00 20.52 106 TYR B C 1
ATOM 3399 O O . TYR B 1 106 ? 2.867 -56.052 -27.746 1.00 20.50 106 TYR B O 1
ATOM 3408 N N . VAL B 1 107 ? 1.628 -54.270 -27.205 1.00 19.06 107 VAL B N 1
ATOM 3409 C CA . VAL B 1 107 ? 0.557 -54.694 -28.099 1.00 18.06 107 VAL B CA 1
ATOM 3410 C C . VAL B 1 107 ? 1.015 -54.743 -29.559 1.00 17.45 107 VAL B C 1
ATOM 3411 O O . VAL B 1 107 ? 0.502 -55.536 -30.346 1.00 16.99 107 VAL B O 1
ATOM 3415 N N . SER B 1 108 ? 1.991 -53.916 -29.918 1.00 17.96 108 SER B N 1
ATOM 3416 C CA . SER B 1 108 ? 2.488 -53.892 -31.290 1.00 19.67 108 SER B CA 1
ATOM 3417 C C . SER B 1 108 ? 3.197 -55.187 -31.694 1.00 20.38 108 SER B C 1
ATOM 3418 O O . SER B 1 108 ? 3.385 -55.449 -32.884 1.00 21.25 108 SER B O 1
ATOM 3421 N N . GLY B 1 109 ? 3.595 -55.995 -30.710 1.00 19.59 109 GLY B N 1
ATOM 3422 C CA . GLY B 1 109 ? 4.251 -57.256 -31.023 1.00 20.03 109 GLY B CA 1
ATOM 3423 C C . GLY B 1 109 ? 3.311 -58.170 -31.792 1.00 19.61 109 GLY B C 1
ATOM 3424 O O . GLY B 1 109 ? 3.579 -58.517 -32.940 1.00 19.24 109 GLY B O 1
ATOM 3425 N N . PRO B 1 110 ? 2.206 -58.606 -31.173 1.00 19.20 110 PRO B N 1
ATOM 3426 C CA . PRO B 1 110 ? 1.251 -59.478 -31.855 1.00 18.99 110 PRO B CA 1
ATOM 3427 C C . PRO B 1 110 ? 0.651 -58.761 -33.075 1.00 19.22 110 PRO B C 1
ATOM 3428 O O . PRO B 1 110 ? 0.406 -59.371 -34.116 1.00 17.13 110 PRO B O 1
ATOM 3432 N N . GLY B 1 111 ? 0.407 -57.462 -32.927 1.00 19.03 111 GLY B N 1
ATOM 3433 C CA . GLY B 1 111 ? -0.160 -56.702 -34.025 1.00 19.60 111 GLY B CA 1
ATOM 3434 C C . GLY B 1 111 ? 0.764 -56.714 -35.226 1.00 19.59 111 GLY B C 1
ATOM 3435 O O . GLY B 1 111 ? 0.330 -56.979 -36.339 1.00 21.10 111 GLY B O 1
ATOM 3436 N N . GLY B 1 112 ? 2.043 -56.429 -34.995 1.00 19.78 112 GLY B N 1
ATOM 3437 C CA . GLY B 1 112 ? 3.014 -56.417 -36.074 1.00 19.97 112 GLY B CA 1
ATOM 3438 C C . GLY B 1 112 ? 3.147 -57.783 -36.724 1.00 20.43 112 GLY B C 1
ATOM 3439 O O . GLY B 1 112 ? 3.233 -57.896 -37.949 1.00 19.94 112 GLY B O 1
ATOM 3440 N N . LEU B 1 113 ? 3.167 -58.828 -35.903 1.00 19.26 113 LEU B N 1
ATOM 3441 C CA . LEU B 1 113 ? 3.265 -60.184 -36.429 1.00 19.49 113 LEU B CA 1
ATOM 3442 C C . LEU B 1 113 ? 2.040 -60.521 -37.274 1.00 18.73 113 LEU B C 1
ATOM 3443 O O . LEU B 1 113 ? 2.143 -61.252 -38.255 1.00 18.44 113 LEU B O 1
ATOM 3448 N N . ALA B 1 114 ? 0.875 -60.010 -36.892 1.00 18.96 114 ALA B N 1
ATOM 3449 C CA . ALA B 1 114 ? -0.334 -60.292 -37.661 1.00 18.70 114 ALA B CA 1
ATOM 3450 C C . ALA B 1 114 ? -0.288 -59.578 -39.019 1.00 19.30 114 ALA B C 1
ATOM 3451 O O . ALA B 1 114 ? -0.602 -60.167 -40.052 1.00 20.62 114 ALA B O 1
ATOM 3453 N N . ALA B 1 115 ? 0.082 -58.303 -39.000 1.00 20.57 115 ALA B N 1
ATOM 3454 C CA . ALA B 1 115 ? 0.167 -57.516 -40.229 1.00 21.84 115 ALA B CA 1
ATOM 3455 C C . ALA B 1 115 ? 1.140 -58.192 -41.189 1.00 21.58 115 ALA B C 1
ATOM 3456 O O . ALA B 1 115 ? 0.815 -58.464 -42.345 1.00 22.14 115 ALA B O 1
ATOM 3458 N N . TRP B 1 116 ? 2.334 -58.476 -40.688 1.00 22.12 116 TRP B N 1
ATOM 3459 C CA . TRP B 1 116 ? 3.365 -59.126 -41.478 1.00 23.22 116 TRP B CA 1
ATOM 3460 C C . TRP B 1 116 ? 2.871 -60.434 -42.123 1.00 23.55 116 TRP B C 1
ATOM 3461 O O . TRP B 1 116 ? 3.048 -60.643 -43.329 1.00 22.19 116 TRP B O 1
ATOM 3472 N N . SER B 1 117 ? 2.231 -61.304 -41.338 1.00 21.35 117 SER B N 1
ATOM 3473 C CA . SER B 1 117 ? 1.735 -62.573 -41.873 1.00 22.61 117 SER B CA 1
ATOM 3474 C C . SER B 1 117 ? 0.665 -62.383 -42.940 1.00 23.56 117 SER B C 1
ATOM 3475 O O . SER B 1 117 ? 0.463 -63.262 -43.780 1.00 23.11 117 SER B O 1
ATOM 3478 N N . LEU B 1 118 ? -0.020 -61.242 -42.905 1.00 24.40 118 LEU B N 1
ATOM 3479 C CA . LEU B 1 118 ? -1.069 -60.957 -43.882 1.00 25.70 118 LEU B CA 1
ATOM 3480 C C . LEU B 1 118 ? -0.539 -60.193 -45.094 1.00 26.87 118 LEU B C 1
ATOM 3481 O O . LEU B 1 118 ? -1.292 -59.878 -46.021 1.00 26.69 118 LEU B O 1
ATOM 3486 N N . GLY B 1 119 ? 0.755 -59.898 -45.085 1.00 26.39 119 GLY B N 1
ATOM 3487 C CA . GLY B 1 119 ? 1.354 -59.174 -46.192 1.00 27.80 119 GLY B CA 1
ATOM 3488 C C . GLY B 1 119 ? 1.142 -57.671 -46.120 1.00 27.64 119 GLY B C 1
ATOM 3489 O O . GLY B 1 119 ? 1.293 -56.972 -47.122 1.00 28.49 119 GLY B O 1
ATOM 3490 N N . ILE B 1 120 ? 0.786 -57.173 -44.940 1.00 25.88 120 ILE B N 1
ATOM 3491 C CA . ILE B 1 120 ? 0.568 -55.744 -44.731 1.00 24.85 120 ILE B CA 1
ATOM 3492 C C . ILE B 1 120 ? 1.879 -55.121 -44.272 1.00 24.55 120 ILE B C 1
ATOM 3493 O O . ILE B 1 120 ? 2.465 -55.551 -43.275 1.00 23.69 120 ILE B O 1
ATOM 3498 N N . PRO B 1 121 ? 2.365 -54.098 -44.995 1.00 23.85 121 PRO B N 1
ATOM 3499 C CA . PRO B 1 121 ? 3.625 -53.477 -44.591 1.00 22.63 121 PRO B CA 1
ATOM 3500 C C . PRO B 1 121 ? 3.583 -52.869 -43.196 1.00 22.21 121 PRO B C 1
ATOM 3501 O O . PRO B 1 121 ? 2.617 -52.208 -42.810 1.00 22.46 121 PRO B O 1
ATOM 3505 N N . VAL B 1 122 ? 4.641 -53.114 -42.437 1.00 21.69 122 VAL B N 1
ATOM 3506 C CA . VAL B 1 122 ? 4.743 -52.594 -41.083 1.00 22.03 122 VAL B CA 1
ATOM 3507 C C . VAL B 1 122 ? 5.754 -51.465 -41.021 1.00 21.29 122 VAL B C 1
ATOM 3508 O O . VAL B 1 122 ? 6.892 -51.605 -41.479 1.00 22.83 122 VAL B O 1
ATOM 3512 N N . VAL B 1 123 ? 5.330 -50.338 -40.464 1.00 20.94 123 VAL B N 1
ATOM 3513 C CA . VAL B 1 123 ? 6.200 -49.184 -40.310 1.00 20.82 123 VAL B CA 1
ATOM 3514 C C . VAL B 1 123 ? 6.338 -48.953 -38.812 1.00 21.09 123 VAL B C 1
ATOM 3515 O O . VAL B 1 123 ? 5.341 -48.986 -38.093 1.00 21.48 123 VAL B O 1
ATOM 3519 N N . LEU B 1 124 ? 7.557 -48.720 -38.340 1.00 20.53 124 LEU B N 1
ATOM 3520 C CA . LEU B 1 124 ? 7.749 -48.485 -36.915 1.00 22.10 124 LEU B CA 1
ATOM 3521 C C . LEU B 1 124 ? 8.452 -47.172 -36.633 1.00 22.36 124 LEU B C 1
ATOM 3522 O O . LEU B 1 124 ? 9.218 -46.660 -37.461 1.00 20.75 124 LEU B O 1
ATOM 3527 N N . HIS B 1 125 ? 8.182 -46.638 -35.447 1.00 21.40 125 HIS B N 1
ATOM 3528 C CA . HIS B 1 125 ? 8.814 -45.413 -34.981 1.00 21.42 125 HIS B CA 1
ATOM 3529 C C . HIS B 1 125 ? 9.196 -45.642 -33.519 1.00 21.70 125 HIS B C 1
ATOM 3530 O O . HIS B 1 125 ? 8.378 -46.117 -32.725 1.00 19.81 125 HIS B O 1
ATOM 3537 N N . GLU B 1 126 ? 10.444 -45.332 -33.186 1.00 21.20 126 GLU B N 1
ATOM 3538 C CA . GLU B 1 126 ? 10.947 -45.452 -31.817 1.00 22.15 126 GLU B CA 1
ATOM 3539 C C . GLU B 1 126 ? 11.205 -44.027 -31.326 1.00 21.93 126 GLU B C 1
ATOM 3540 O O . GLU B 1 126 ? 12.016 -43.300 -31.908 1.00 21.33 126 GLU B O 1
ATOM 3546 N N . GLN B 1 127 ? 10.520 -43.624 -30.259 1.00 22.62 127 GLN B N 1
ATOM 3547 C CA . GLN B 1 127 ? 10.682 -42.270 -29.735 1.00 22.81 127 GLN B CA 1
ATOM 3548 C C . GLN B 1 127 ? 11.874 -42.087 -28.809 1.00 22.39 127 GLN B C 1
ATOM 3549 O O . GLN B 1 127 ? 12.399 -40.976 -28.682 1.00 22.43 127 GLN B O 1
ATOM 3555 N N . ASN B 1 128 ? 12.314 -43.173 -28.177 1.00 22.35 128 ASN B N 1
ATOM 3556 C CA . ASN B 1 128 ? 13.406 -43.097 -27.216 1.00 22.96 128 ASN B CA 1
ATOM 3557 C C . ASN B 1 128 ? 14.824 -43.314 -27.742 1.00 23.87 128 ASN B C 1
ATOM 3558 O O . ASN B 1 128 ? 15.026 -43.856 -28.830 1.00 24.05 128 ASN B O 1
ATOM 3563 N N . GLY B 1 129 ? 15.798 -42.885 -26.940 1.00 24.35 129 GLY B N 1
ATOM 3564 C CA . GLY B 1 129 ? 17.203 -43.019 -27.294 1.00 25.36 129 GLY B CA 1
ATOM 3565 C C . GLY B 1 129 ? 17.642 -44.468 -27.280 1.00 25.97 129 GLY B C 1
ATOM 3566 O O . GLY B 1 129 ? 18.643 -44.836 -27.891 1.00 25.48 129 GLY B O 1
ATOM 3567 N N . ILE B 1 130 ? 16.886 -45.290 -26.565 1.00 26.18 130 ILE B N 1
ATOM 3568 C CA . ILE B 1 130 ? 17.160 -46.716 -26.488 1.00 28.00 130 ILE B CA 1
ATOM 3569 C C . ILE B 1 130 ? 15.909 -47.435 -26.999 1.00 27.44 130 ILE B C 1
ATOM 3570 O O . ILE B 1 130 ? 14.793 -47.103 -26.610 1.00 28.58 130 ILE B O 1
ATOM 3575 N N . ALA B 1 131 ? 16.097 -48.405 -27.887 1.00 26.98 131 ALA B N 1
ATOM 3576 C CA . ALA B 1 131 ? 14.978 -49.139 -28.461 1.00 25.88 131 ALA B CA 1
ATOM 3577 C C . ALA B 1 131 ? 14.171 -49.901 -27.413 1.00 25.20 131 ALA B C 1
ATOM 3578 O O . ALA B 1 131 ? 14.732 -50.544 -26.533 1.00 25.01 131 ALA B O 1
ATOM 3580 N N . GLY B 1 132 ? 12.851 -49.814 -27.506 1.00 24.52 132 GLY B N 1
ATOM 3581 C CA . GLY B 1 132 ? 12.007 -50.532 -26.568 1.00 24.05 132 GLY B CA 1
ATOM 3582 C C . GLY B 1 132 ? 12.150 -52.019 -26.831 1.00 23.35 132 GLY B C 1
ATOM 3583 O O . GLY B 1 132 ? 12.582 -52.419 -27.904 1.00 22.89 132 GLY B O 1
ATOM 3584 N N . LEU B 1 133 ? 11.788 -52.846 -25.860 1.00 23.38 133 LEU B N 1
ATOM 3585 C CA . LEU B 1 133 ? 11.903 -54.293 -26.020 1.00 24.54 133 LEU B CA 1
ATOM 3586 C C . LEU B 1 133 ? 11.209 -54.833 -27.276 1.00 22.84 133 LEU B C 1
ATOM 3587 O O . LEU B 1 133 ? 11.784 -55.619 -28.027 1.00 21.86 133 LEU B O 1
ATOM 3592 N N . THR B 1 134 ? 9.975 -54.401 -27.499 1.00 21.72 134 THR B N 1
ATOM 3593 C CA . THR B 1 134 ? 9.202 -54.860 -28.639 1.00 21.22 134 THR B CA 1
ATOM 3594 C C . THR B 1 134 ? 9.693 -54.326 -29.986 1.00 20.62 134 THR B C 1
ATOM 3595 O O . THR B 1 134 ? 9.843 -55.091 -30.932 1.00 20.33 134 THR B O 1
ATOM 3599 N N . ASN B 1 135 ? 9.932 -53.021 -30.075 1.00 21.24 135 ASN B N 1
ATOM 3600 C CA . ASN B 1 135 ? 10.407 -52.419 -31.324 1.00 20.50 135 ASN B CA 1
ATOM 3601 C C . ASN B 1 135 ? 11.724 -53.064 -31.767 1.00 20.78 135 ASN B C 1
ATOM 3602 O O . ASN B 1 135 ? 11.945 -53.290 -32.953 1.00 20.41 135 ASN B O 1
ATOM 3607 N N . LYS B 1 136 ? 12.595 -53.366 -30.809 1.00 21.46 136 LYS B N 1
ATOM 3608 C CA . LYS B 1 136 ? 13.886 -53.949 -31.144 1.00 22.79 136 LYS B CA 1
ATOM 3609 C C . LYS B 1 136 ? 13.793 -55.229 -31.966 1.00 23.46 136 LYS B C 1
ATOM 3610 O O . LYS B 1 136 ? 14.561 -55.407 -32.912 1.00 23.71 136 LYS B O 1
ATOM 3616 N N . TRP B 1 137 ? 12.868 -56.127 -31.633 1.00 21.78 137 TRP B N 1
ATOM 3617 C CA . TRP B 1 137 ? 12.753 -57.345 -32.424 1.00 22.06 137 TRP B CA 1
ATOM 3618 C C . TRP B 1 137 ? 11.768 -57.202 -33.574 1.00 21.75 137 TRP B C 1
ATOM 3619 O O . TRP B 1 137 ? 11.936 -57.822 -34.623 1.00 21.76 137 TRP B O 1
ATOM 3630 N N . LEU B 1 138 ? 10.741 -56.381 -33.386 1.00 21.61 138 LEU B N 1
ATOM 3631 C CA . LEU B 1 138 ? 9.744 -56.188 -34.431 1.00 23.15 138 LEU B CA 1
ATOM 3632 C C . LEU B 1 138 ? 10.384 -55.558 -35.676 1.00 23.07 138 LEU B C 1
ATOM 3633 O O . LEU B 1 138 ? 9.958 -55.801 -36.809 1.00 22.68 138 LEU B O 1
ATOM 3638 N N . ALA B 1 139 ? 11.423 -54.763 -35.453 1.00 23.34 139 ALA B N 1
ATOM 3639 C CA . ALA B 1 139 ? 12.128 -54.092 -36.542 1.00 25.29 139 ALA B CA 1
ATOM 3640 C C . ALA B 1 139 ? 12.624 -55.064 -37.610 1.00 26.83 139 ALA B C 1
ATOM 3641 O O . ALA B 1 139 ? 12.829 -54.672 -38.754 1.00 27.29 139 ALA B O 1
ATOM 3643 N N . LYS B 1 140 ? 12.801 -56.332 -37.241 1.00 27.38 140 LYS B N 1
ATOM 3644 C CA . LYS B 1 140 ? 13.279 -57.337 -38.182 1.00 28.05 140 LYS B CA 1
ATOM 3645 C C . LYS B 1 140 ? 12.254 -57.833 -39.212 1.00 27.83 140 LYS B C 1
ATOM 3646 O O . LYS B 1 140 ? 12.602 -58.562 -40.142 1.00 27.80 140 LYS B O 1
ATOM 3652 N N . ILE B 1 141 ? 10.992 -57.445 -39.052 1.00 26.40 141 ILE B N 1
ATOM 3653 C CA . ILE B 1 141 ? 9.963 -57.818 -40.016 1.00 26.09 141 ILE B CA 1
ATOM 3654 C C . ILE B 1 141 ? 9.316 -56.542 -40.530 1.00 25.81 141 ILE B C 1
ATOM 3655 O O . ILE B 1 141 ? 8.353 -56.586 -41.305 1.00 26.10 141 ILE B O 1
ATOM 3660 N N . ALA B 1 142 ? 9.856 -55.405 -40.097 1.00 23.78 142 ALA B N 1
ATOM 3661 C CA . ALA B 1 142 ? 9.331 -54.107 -40.498 1.00 25.03 142 ALA B CA 1
ATOM 3662 C C . ALA B 1 142 ? 9.816 -53.680 -41.880 1.00 25.08 142 ALA B C 1
ATOM 3663 O O . ALA B 1 142 ? 10.973 -53.894 -42.237 1.00 24.93 142 ALA B O 1
ATOM 3665 N N . THR B 1 143 ? 8.920 -53.075 -42.651 1.00 25.03 143 THR B N 1
ATOM 3666 C CA . THR B 1 143 ? 9.262 -52.595 -43.984 1.00 26.10 143 THR B CA 1
ATOM 3667 C C . THR B 1 143 ? 10.079 -51.310 -43.863 1.00 26.63 143 THR B C 1
ATOM 3668 O O . THR B 1 143 ? 10.996 -51.061 -44.656 1.00 27.13 143 THR B O 1
ATOM 3672 N N . LYS B 1 144 ? 9.753 -50.506 -42.853 1.00 24.95 144 LYS B N 1
ATOM 3673 C CA . LYS B 1 144 ? 10.436 -49.238 -42.618 1.00 24.73 144 LYS B CA 1
ATOM 3674 C C . LYS B 1 144 ? 10.506 -48.943 -41.125 1.00 24.61 144 LYS B C 1
ATOM 3675 O O . LYS B 1 144 ? 9.493 -49.008 -40.423 1.00 23.36 144 LYS B O 1
ATOM 3681 N N . VAL B 1 145 ? 11.707 -48.623 -40.656 1.00 23.68 145 VAL B N 1
ATOM 3682 C CA . VAL B 1 145 ? 11.947 -48.311 -39.252 1.00 23.62 145 VAL B CA 1
ATOM 3683 C C . VAL B 1 145 ? 12.510 -46.900 -39.125 1.00 24.09 145 VAL B C 1
ATOM 3684 O O . VAL B 1 145 ? 13.473 -46.545 -39.808 1.00 23.68 145 VAL B O 1
ATOM 3688 N N . MET B 1 146 ? 11.902 -46.103 -38.251 1.00 23.84 146 MET B N 1
ATOM 3689 C CA . MET B 1 146 ? 12.338 -44.736 -37.993 1.00 23.15 146 MET B CA 1
ATOM 3690 C C . MET B 1 146 ? 12.567 -44.593 -36.488 1.00 24.69 146 MET B C 1
ATOM 3691 O O . MET B 1 146 ? 11.963 -45.311 -35.689 1.00 22.43 146 MET B O 1
ATOM 3696 N N . GLN B 1 147 ? 13.456 -43.678 -36.112 1.00 23.37 147 GLN B N 1
ATOM 3697 C CA . GLN B 1 147 ? 13.762 -43.418 -34.712 1.00 25.05 147 GLN B CA 1
ATOM 3698 C C . GLN B 1 147 ? 13.880 -41.911 -34.515 1.00 26.28 147 GLN B C 1
ATOM 3699 O O . GLN B 1 147 ? 14.292 -41.177 -35.430 1.00 25.02 147 GLN B O 1
ATOM 3705 N N . ALA B 1 148 ? 13.518 -41.452 -33.323 1.00 26.58 148 ALA B N 1
ATOM 3706 C CA . ALA B 1 148 ? 13.559 -40.032 -33.009 1.00 26.88 148 ALA B CA 1
ATOM 3707 C C . ALA B 1 148 ? 14.983 -39.502 -32.954 1.00 27.88 148 ALA B C 1
ATOM 3708 O O . ALA B 1 148 ? 15.293 -38.463 -33.545 1.00 27.38 148 ALA B O 1
ATOM 3710 N N . PHE B 1 149 ? 15.847 -40.219 -32.242 1.00 27.92 149 PHE B N 1
ATOM 3711 C CA . PHE B 1 149 ? 17.239 -39.820 -32.098 1.00 29.39 149 PHE B CA 1
ATOM 3712 C C . PHE B 1 149 ? 18.153 -40.893 -32.673 1.00 30.03 149 PHE B C 1
ATOM 3713 O O . PHE B 1 149 ? 17.750 -42.036 -32.849 1.00 30.05 149 PHE B O 1
ATOM 3721 N N . PRO B 1 150 ? 19.401 -40.530 -32.991 1.00 31.73 150 PRO B N 1
ATOM 3722 C CA . PRO B 1 150 ? 20.310 -41.541 -33.535 1.00 31.87 150 PRO B CA 1
ATOM 3723 C C . PRO B 1 150 ? 20.809 -42.411 -32.376 1.00 31.93 150 PRO B C 1
ATOM 3724 O O . PRO B 1 150 ? 20.873 -41.945 -31.239 1.00 31.39 150 PRO B O 1
ATOM 3728 N N . GLY B 1 151 ? 21.130 -43.671 -32.651 1.00 31.67 151 GLY B N 1
ATOM 3729 C CA . GLY B 1 151 ? 21.629 -44.537 -31.595 1.00 32.62 151 GLY B CA 1
ATOM 3730 C C . GLY B 1 151 ? 20.717 -45.655 -31.112 1.00 32.88 151 GLY B C 1
ATOM 3731 O O . GLY B 1 151 ? 21.206 -46.690 -30.657 1.00 32.98 151 GLY B O 1
ATOM 3732 N N . ALA B 1 152 ? 19.403 -45.458 -31.196 1.00 32.24 152 ALA B N 1
ATOM 3733 C CA . ALA B 1 152 ? 18.447 -46.476 -30.753 1.00 32.71 152 ALA B CA 1
ATOM 3734 C C . ALA B 1 152 ? 18.582 -47.708 -31.643 1.00 33.00 152 ALA B C 1
ATOM 3735 O O . ALA B 1 152 ? 18.528 -48.842 -31.169 1.00 32.08 152 ALA B O 1
ATOM 3737 N N . PHE B 1 153 ? 18.732 -47.462 -32.941 1.00 33.66 153 PHE B N 1
ATOM 3738 C CA . PHE B 1 153 ? 18.925 -48.506 -33.937 1.00 34.83 153 PHE B CA 1
ATOM 3739 C C . PHE B 1 153 ? 20.155 -48.075 -34.723 1.00 36.90 153 PHE B C 1
ATOM 3740 O O . PHE B 1 153 ? 20.407 -46.878 -34.879 1.00 37.54 153 PHE B O 1
ATOM 3748 N N . PRO B 1 154 ? 20.944 -49.040 -35.220 1.00 38.15 154 PRO B N 1
ATOM 3749 C CA . PRO B 1 154 ? 22.158 -48.751 -35.993 1.00 38.97 154 PRO B CA 1
ATOM 3750 C C . PRO B 1 154 ? 21.964 -47.921 -37.266 1.00 39.90 154 PRO B C 1
ATOM 3751 O O . PRO B 1 154 ? 22.697 -46.958 -37.496 1.00 39.89 154 PRO B O 1
ATOM 3755 N N . ASN B 1 155 ? 20.979 -48.280 -38.088 1.00 40.46 155 ASN B N 1
ATOM 3756 C CA . ASN B 1 155 ? 20.765 -47.568 -39.346 1.00 41.08 155 ASN B CA 1
ATOM 3757 C C . ASN B 1 155 ? 19.393 -46.966 -39.627 1.00 40.73 155 ASN B C 1
ATOM 3758 O O . ASN B 1 155 ? 19.145 -46.501 -40.742 1.00 41.01 155 ASN B O 1
ATOM 3763 N N . ALA B 1 156 ? 18.507 -46.956 -38.638 1.00 38.93 156 ALA B N 1
ATOM 3764 C CA . ALA B 1 156 ? 17.170 -46.407 -38.843 1.00 37.55 156 ALA B CA 1
ATOM 3765 C C . ALA B 1 156 ? 17.209 -44.909 -39.123 1.00 36.36 156 ALA B C 1
ATOM 3766 O O . ALA B 1 156 ? 17.934 -44.171 -38.459 1.00 36.95 156 ALA B O 1
ATOM 3768 N N . GLU B 1 157 ? 16.428 -44.464 -40.107 1.00 35.76 157 GLU B N 1
ATOM 3769 C CA . GLU B 1 157 ? 16.367 -43.044 -40.460 1.00 34.40 157 GLU B CA 1
ATOM 3770 C C . GLU B 1 157 ? 15.922 -42.249 -39.231 1.00 33.89 157 GLU B C 1
ATOM 3771 O O . GLU B 1 157 ? 14.941 -42.605 -38.574 1.00 33.04 157 GLU B O 1
ATOM 3777 N N . VAL B 1 158 ? 16.655 -41.185 -38.915 1.00 32.73 158 VAL B N 1
ATOM 3778 C CA . VAL B 1 158 ? 16.337 -40.344 -37.764 1.00 31.16 158 VAL B CA 1
ATOM 3779 C C . VAL B 1 158 ? 15.352 -39.260 -38.178 1.00 30.27 158 VAL B C 1
ATOM 3780 O O . VAL B 1 158 ? 15.649 -38.445 -39.053 1.00 30.18 158 VAL B O 1
ATOM 3784 N N . VAL B 1 159 ? 14.186 -39.241 -37.544 1.00 28.57 159 VAL B N 1
ATOM 3785 C CA . VAL B 1 159 ? 13.155 -38.265 -37.889 1.00 28.10 159 VAL B CA 1
ATOM 3786 C C . VAL B 1 159 ? 12.636 -37.430 -36.725 1.00 27.64 159 VAL B C 1
ATOM 3787 O O . VAL B 1 159 ? 11.757 -36.591 -36.918 1.00 27.97 159 VAL B O 1
ATOM 3791 N N . GLY B 1 160 ? 13.168 -37.662 -35.527 1.00 27.60 160 GLY B N 1
ATOM 3792 C CA . GLY B 1 160 ? 12.724 -36.921 -34.355 1.00 26.93 160 GLY B CA 1
ATOM 3793 C C . GLY B 1 160 ? 11.331 -37.312 -33.883 1.00 26.66 160 GLY B C 1
ATOM 3794 O O . GLY B 1 160 ? 10.757 -38.275 -34.384 1.00 26.71 160 GLY B O 1
ATOM 3795 N N . ASN B 1 161 ? 10.797 -36.569 -32.914 1.00 25.68 161 ASN B N 1
ATOM 3796 C CA . ASN B 1 161 ? 9.456 -36.807 -32.375 1.00 25.27 161 ASN B CA 1
ATOM 3797 C C . ASN B 1 161 ? 8.556 -35.618 -32.670 1.00 25.39 161 ASN B C 1
ATOM 3798 O O . ASN B 1 161 ? 9.028 -34.499 -32.821 1.00 25.45 161 ASN B O 1
ATOM 3803 N N . PRO B 1 162 ? 7.241 -35.849 -32.741 1.00 26.08 162 PRO B N 1
ATOM 3804 C CA . PRO B 1 162 ? 6.315 -34.747 -33.004 1.00 26.14 162 PRO B CA 1
ATOM 3805 C C . PRO B 1 162 ? 6.455 -33.728 -31.866 1.00 27.00 162 PRO B C 1
ATOM 3806 O O . PRO B 1 162 ? 6.652 -34.102 -30.703 1.00 25.08 162 PRO B O 1
ATOM 3810 N N . VAL B 1 163 ? 6.355 -32.446 -32.203 1.00 27.54 163 VAL B N 1
ATOM 3811 C CA . VAL B 1 163 ? 6.456 -31.379 -31.216 1.00 27.75 163 VAL B CA 1
ATOM 3812 C C . VAL B 1 163 ? 5.261 -30.440 -31.365 1.00 29.43 163 VAL B C 1
ATOM 3813 O O . VAL B 1 163 ? 4.777 -30.227 -32.476 1.00 28.49 163 VAL B O 1
ATOM 3817 N N . ARG B 1 164 ? 4.790 -29.891 -30.246 1.00 29.93 164 ARG B N 1
ATOM 3818 C CA . ARG B 1 164 ? 3.667 -28.953 -30.246 1.00 32.36 164 ARG B CA 1
ATOM 3819 C C . ARG B 1 164 ? 3.939 -27.775 -31.187 1.00 31.56 164 ARG B C 1
ATOM 3820 O O . ARG B 1 164 ? 5.031 -27.212 -31.191 1.00 30.03 164 ARG B O 1
ATOM 3828 N N . THR B 1 165 ? 2.928 -27.401 -31.965 1.00 32.06 165 THR B N 1
ATOM 3829 C CA . THR B 1 165 ? 3.038 -26.307 -32.924 1.00 31.74 165 THR B CA 1
ATOM 3830 C C . THR B 1 165 ? 3.445 -24.976 -32.295 1.00 31.49 165 THR B C 1
ATOM 3831 O O . THR B 1 165 ? 4.236 -24.238 -32.872 1.00 31.48 165 THR B O 1
ATOM 3835 N N . ASP B 1 166 ? 2.907 -24.664 -31.120 1.00 30.86 166 ASP B N 1
ATOM 3836 C CA . ASP B 1 166 ? 3.252 -23.404 -30.466 1.00 30.64 166 ASP B CA 1
ATOM 3837 C C . ASP B 1 166 ? 4.729 -23.338 -30.084 1.00 28.64 166 ASP B C 1
ATOM 3838 O O . ASP B 1 166 ? 5.321 -22.259 -30.076 1.00 27.92 166 ASP B O 1
ATOM 3843 N N . VAL B 1 167 ? 5.328 -24.485 -29.773 1.00 27.08 167 VAL B N 1
ATOM 3844 C CA . VAL B 1 167 ? 6.746 -24.503 -29.440 1.00 25.91 167 VAL B CA 1
ATOM 3845 C C . VAL B 1 167 ? 7.548 -24.361 -30.736 1.00 25.54 167 VAL B C 1
ATOM 3846 O O . VAL B 1 167 ? 8.548 -23.642 -30.787 1.00 25.58 167 VAL B O 1
ATOM 3850 N N . LEU B 1 168 ? 7.108 -25.059 -31.778 1.00 26.75 168 LEU B N 1
ATOM 3851 C CA . LEU B 1 168 ? 7.780 -25.002 -33.075 1.00 28.46 168 LEU B CA 1
ATOM 3852 C C . LEU B 1 168 ? 7.766 -23.584 -33.632 1.00 29.14 168 LEU B C 1
ATOM 3853 O O . LEU B 1 168 ? 8.667 -23.186 -34.369 1.00 29.57 168 LEU B O 1
ATOM 3858 N N . ALA B 1 169 ? 6.741 -22.823 -33.267 1.00 30.35 169 ALA B N 1
ATOM 3859 C CA . ALA B 1 169 ? 6.580 -21.455 -33.756 1.00 31.43 169 ALA B CA 1
ATOM 3860 C C . ALA B 1 169 ? 7.472 -20.427 -33.078 1.00 32.03 169 ALA B C 1
ATOM 3861 O O . ALA B 1 169 ? 7.562 -19.284 -33.536 1.00 31.95 169 ALA B O 1
ATOM 3863 N N . LEU B 1 170 ? 8.131 -20.824 -31.993 1.00 30.53 170 LEU B N 1
ATOM 3864 C CA . LEU B 1 170 ? 9.002 -19.905 -31.268 1.00 29.60 170 LEU B CA 1
ATOM 3865 C C . LEU B 1 170 ? 10.138 -19.363 -32.127 1.00 29.76 170 LEU B C 1
ATOM 3866 O O . LEU B 1 170 ? 10.670 -20.064 -32.983 1.00 29.07 170 LEU B O 1
ATOM 3871 N N . PRO B 1 171 ? 10.525 -18.099 -31.897 1.00 29.71 171 PRO B N 1
ATOM 3872 C CA . PRO B 1 171 ? 11.611 -17.457 -32.642 1.00 30.11 171 PRO B CA 1
ATOM 3873 C C . PRO B 1 171 ? 12.900 -18.226 -32.374 1.00 30.39 171 PRO B C 1
ATOM 3874 O O . PRO B 1 171 ? 12.999 -18.933 -31.363 1.00 30.16 171 PRO B O 1
ATOM 3878 N N . LEU B 1 172 ? 13.883 -18.097 -33.263 1.00 28.62 172 LEU B N 1
ATOM 3879 C CA . LEU B 1 172 ? 15.157 -18.780 -33.062 1.00 28.33 172 LEU B CA 1
ATOM 3880 C C . LEU B 1 172 ? 15.805 -18.206 -31.805 1.00 26.61 172 LEU B C 1
ATOM 3881 O O . LEU B 1 172 ? 15.478 -17.093 -31.388 1.00 26.45 172 LEU B O 1
ATOM 3886 N N . PRO B 1 173 ? 16.735 -18.959 -31.190 1.00 25.73 173 PRO B N 1
ATOM 3887 C CA . PRO B 1 173 ? 17.450 -18.550 -29.977 1.00 25.25 173 PRO B CA 1
ATOM 3888 C C . PRO B 1 173 ? 18.066 -17.145 -29.999 1.00 24.24 173 PRO B C 1
ATOM 3889 O O . PRO B 1 173 ? 17.791 -16.337 -29.116 1.00 22.89 173 PRO B O 1
ATOM 3893 N N . GLN B 1 174 ? 18.899 -16.850 -30.995 1.00 24.48 174 GLN B N 1
ATOM 3894 C CA . GLN B 1 174 ? 19.526 -15.527 -31.049 1.00 25.46 174 GLN B CA 1
ATOM 3895 C C . GLN B 1 174 ? 18.485 -14.408 -30.981 1.00 25.33 174 GLN B C 1
ATOM 3896 O O . GLN B 1 174 ? 18.646 -13.432 -30.249 1.00 24.63 174 GLN B O 1
ATOM 3902 N N . GLN B 1 175 ? 17.402 -14.555 -31.726 1.00 26.49 175 GLN B N 1
ATOM 3903 C CA . GLN B 1 175 ? 16.365 -13.525 -31.718 1.00 28.47 175 GLN B CA 1
ATOM 3904 C C . GLN B 1 175 ? 15.678 -13.430 -30.355 1.00 27.54 175 GLN B C 1
ATOM 3905 O O . GLN B 1 175 ? 15.521 -12.346 -29.796 1.00 26.49 175 GLN B O 1
ATOM 3911 N N . ARG B 1 176 ? 15.288 -14.578 -29.818 1.00 28.19 176 ARG B N 1
ATOM 3912 C CA . ARG B 1 176 ? 14.611 -14.635 -28.525 1.00 29.01 176 ARG B CA 1
ATOM 3913 C C . ARG B 1 176 ? 15.449 -14.094 -27.357 1.00 28.58 176 ARG B C 1
ATOM 3914 O O . ARG B 1 176 ? 14.933 -13.414 -26.467 1.00 26.70 176 ARG B O 1
ATOM 3922 N N . LEU B 1 177 ? 16.744 -14.382 -27.384 1.00 28.60 177 LEU B N 1
ATOM 3923 C CA . LEU B 1 177 ? 17.673 -13.970 -26.331 1.00 29.90 177 LEU B CA 1
ATOM 3924 C C . LEU B 1 177 ? 18.384 -12.637 -26.594 1.00 30.48 177 LEU B C 1
ATOM 3925 O O . LEU B 1 177 ? 19.148 -12.161 -25.752 1.00 30.67 177 LEU B O 1
ATOM 3930 N N . ALA B 1 178 ? 18.128 -12.036 -27.752 1.00 31.18 178 ALA B N 1
ATOM 3931 C CA . ALA B 1 178 ? 18.766 -10.776 -28.131 1.00 30.78 178 ALA B CA 1
ATOM 3932 C C . ALA B 1 178 ? 18.639 -9.636 -27.123 1.00 31.11 178 ALA B C 1
ATOM 3933 O O . ALA B 1 178 ? 17.537 -9.253 -26.726 1.00 30.59 178 ALA B O 1
ATOM 3935 N N . GLY B 1 179 ? 19.792 -9.105 -26.718 1.00 30.45 179 GLY B N 1
ATOM 3936 C CA . GLY B 1 179 ? 19.846 -7.993 -25.784 1.00 30.10 179 GLY B CA 1
ATOM 3937 C C . GLY B 1 179 ? 19.392 -8.298 -24.374 1.00 29.54 179 GLY B C 1
ATOM 3938 O O . GLY B 1 179 ? 19.288 -7.405 -23.537 1.00 28.79 179 GLY B O 1
ATOM 3939 N N . ARG B 1 180 ? 19.129 -9.568 -24.101 1.00 29.31 180 ARG B N 1
ATOM 3940 C CA . ARG B 1 180 ? 18.676 -9.965 -22.787 1.00 28.97 180 ARG B CA 1
ATOM 3941 C C . ARG B 1 180 ? 19.818 -9.874 -21.769 1.00 30.52 180 ARG B C 1
ATOM 3942 O O . ARG B 1 180 ? 20.916 -10.398 -21.980 1.00 30.32 180 ARG B O 1
ATOM 3950 N N . GLU B 1 181 ? 19.562 -9.171 -20.677 1.00 30.40 181 GLU B N 1
ATOM 3951 C CA . GLU B 1 181 ? 20.545 -9.027 -19.621 1.00 31.79 181 GLU B CA 1
ATOM 3952 C C . GLU B 1 181 ? 19.815 -9.307 -18.313 1.00 31.51 181 GLU B C 1
ATOM 3953 O O . GLU B 1 181 ? 18.605 -9.543 -18.313 1.00 33.44 181 GLU B O 1
ATOM 3959 N N . GLY B 1 182 ? 20.535 -9.314 -17.203 1.00 29.65 182 GLY B N 1
ATOM 3960 C CA . GLY B 1 182 ? 19.871 -9.586 -15.943 1.00 27.75 182 GLY B CA 1
ATOM 3961 C C . GLY B 1 182 ? 19.989 -11.051 -15.565 1.00 25.32 182 GLY B C 1
ATOM 3962 O O . GLY B 1 182 ? 20.573 -11.830 -16.311 1.00 22.00 182 GLY B O 1
ATOM 3963 N N . PRO B 1 183 ? 19.414 -11.455 -14.423 1.00 23.79 183 PRO B N 1
ATOM 3964 C CA . PRO B 1 183 ? 19.450 -12.832 -13.913 1.00 22.93 183 PRO B CA 1
ATOM 3965 C C . PRO B 1 183 ? 19.063 -13.912 -14.905 1.00 21.77 183 PRO B C 1
ATOM 3966 O O . PRO B 1 183 ? 18.117 -13.758 -15.683 1.00 21.04 183 PRO B O 1
ATOM 3970 N N . VAL B 1 184 ? 19.805 -15.011 -14.867 1.00 19.40 184 VAL B N 1
ATOM 3971 C CA . VAL B 1 184 ? 19.524 -16.146 -15.729 1.00 18.01 184 VAL B CA 1
ATOM 3972 C C . VAL B 1 184 ? 18.155 -16.650 -15.283 1.00 18.17 184 VAL B C 1
ATOM 3973 O O . VAL B 1 184 ? 17.931 -16.882 -14.092 1.00 16.37 184 VAL B O 1
ATOM 3977 N N . ARG B 1 185 ? 17.244 -16.771 -16.245 1.00 17.91 185 ARG B N 1
ATOM 3978 C CA . ARG B 1 185 ? 15.873 -17.216 -16.011 1.00 17.62 185 ARG B CA 1
ATOM 3979 C C . ARG B 1 185 ? 15.804 -18.740 -16.037 1.00 16.88 185 ARG B C 1
ATOM 3980 O O . ARG B 1 185 ? 15.971 -19.367 -17.087 1.00 15.75 185 ARG B O 1
ATOM 3988 N N . VAL B 1 186 ? 15.566 -19.326 -14.870 1.00 15.97 186 VAL B N 1
ATOM 3989 C CA . VAL B 1 186 ? 15.508 -20.771 -14.741 1.00 16.47 186 VAL B CA 1
ATOM 3990 C C . VAL B 1 186 ? 14.076 -21.282 -14.644 1.00 16.41 186 VAL B C 1
ATOM 3991 O O . VAL B 1 186 ? 13.343 -20.920 -13.732 1.00 18.33 186 VAL B O 1
ATOM 3995 N N . LEU B 1 187 ? 13.695 -22.128 -15.588 1.00 15.92 187 LEU B N 1
ATOM 3996 C CA . LEU B 1 187 ? 12.361 -22.710 -15.604 1.00 16.75 187 LEU B CA 1
ATOM 3997 C C . LEU B 1 187 ? 12.450 -24.146 -15.085 1.00 16.85 187 LEU B C 1
ATOM 3998 O O . LEU B 1 187 ? 13.115 -24.982 -15.688 1.00 17.18 187 LEU B O 1
ATOM 4003 N N . VAL B 1 188 ? 11.788 -24.426 -13.964 1.00 18.20 188 VAL B N 1
ATOM 4004 C CA . VAL B 1 188 ? 11.774 -25.775 -13.381 1.00 18.41 188 VAL B CA 1
ATOM 4005 C C . VAL B 1 188 ? 10.434 -26.440 -13.739 1.00 19.88 188 VAL B C 1
ATOM 4006 O O . VAL B 1 188 ? 9.371 -25.967 -13.336 1.00 20.39 188 VAL B O 1
ATOM 4010 N N . VAL B 1 189 ? 10.493 -27.532 -14.496 1.00 21.55 189 VAL B N 1
ATOM 4011 C CA . VAL B 1 189 ? 9.298 -28.234 -14.948 1.00 22.11 189 VAL B CA 1
ATOM 4012 C C . VAL B 1 189 ? 9.191 -29.639 -14.351 1.00 23.90 189 VAL B C 1
ATOM 4013 O O . VAL B 1 189 ? 10.067 -30.478 -14.559 1.00 23.61 189 VAL B O 1
ATOM 4017 N N . GLY B 1 190 ? 8.111 -29.887 -13.615 1.00 25.60 190 GLY B N 1
ATOM 4018 C CA . GLY B 1 190 ? 7.914 -31.188 -12.994 1.00 27.28 190 GLY B CA 1
ATOM 4019 C C . GLY B 1 190 ? 6.808 -32.026 -13.604 1.00 29.67 190 GLY B C 1
ATOM 4020 O O . GLY B 1 190 ? 6.668 -33.208 -13.283 1.00 29.86 190 GLY B O 1
ATOM 4021 N N . GLY B 1 191 ? 6.025 -31.430 -14.497 1.00 30.56 191 GLY B N 1
ATOM 4022 C CA . GLY B 1 191 ? 4.935 -32.163 -15.115 1.00 31.94 191 GLY B CA 1
ATOM 4023 C C . GLY B 1 191 ? 3.676 -32.104 -14.269 1.00 33.11 191 GLY B C 1
ATOM 4024 O O . GLY B 1 191 ? 3.691 -31.556 -13.165 1.00 32.14 191 GLY B O 1
ATOM 4025 N N . SER B 1 192 ? 2.587 -32.673 -14.779 1.00 34.23 192 SER B N 1
ATOM 4026 C CA . SER B 1 192 ? 1.313 -32.665 -14.064 1.00 35.91 192 SER B CA 1
ATOM 4027 C C . SER B 1 192 ? 1.419 -33.128 -12.609 1.00 36.41 192 SER B C 1
ATOM 4028 O O . SER B 1 192 ? 0.862 -32.499 -11.714 1.00 35.78 192 SER B O 1
ATOM 4031 N N . GLN B 1 193 ? 2.134 -34.225 -12.380 1.00 37.60 193 GLN B N 1
ATOM 4032 C CA . GLN B 1 193 ? 2.292 -34.763 -11.033 1.00 38.53 193 GLN B CA 1
ATOM 4033 C C . GLN B 1 193 ? 3.405 -34.072 -10.260 1.00 37.76 193 GLN B C 1
ATOM 4034 O O . GLN B 1 193 ? 3.458 -34.146 -9.030 1.00 37.02 193 GLN B O 1
ATOM 4040 N N . GLY B 1 194 ? 4.291 -33.398 -10.986 1.00 36.47 194 GLY B N 1
ATOM 4041 C CA . GLY B 1 194 ? 5.398 -32.711 -10.350 1.00 35.02 194 GLY B CA 1
ATOM 4042 C C . GLY B 1 194 ? 6.584 -33.630 -10.146 1.00 34.51 194 GLY B C 1
ATOM 4043 O O . GLY B 1 194 ? 6.442 -34.851 -10.191 1.00 34.26 194 GLY B O 1
ATOM 4044 N N . ALA B 1 195 ? 7.761 -33.045 -9.938 1.00 33.54 195 ALA B N 1
ATOM 4045 C CA . ALA B 1 195 ? 8.977 -33.819 -9.709 1.00 33.12 195 ALA B CA 1
ATOM 4046 C C . ALA B 1 195 ? 9.423 -33.590 -8.267 1.00 32.87 195 ALA B C 1
ATOM 4047 O O . ALA B 1 195 ? 9.955 -32.533 -7.923 1.00 31.47 195 ALA B O 1
ATOM 4049 N N . ARG B 1 196 ? 9.195 -34.592 -7.426 1.00 32.81 196 ARG B N 1
ATOM 4050 C CA . ARG B 1 196 ? 9.538 -34.512 -6.010 1.00 32.63 196 ARG B CA 1
ATOM 4051 C C . ARG B 1 196 ? 10.940 -33.977 -5.729 1.00 30.96 196 ARG B C 1
ATOM 4052 O O . ARG B 1 196 ? 11.108 -33.035 -4.957 1.00 29.99 196 ARG B O 1
ATOM 4060 N N . ILE B 1 197 ? 11.942 -34.573 -6.367 1.00 29.47 197 ILE B N 1
ATOM 4061 C CA . ILE B 1 197 ? 13.329 -34.168 -6.164 1.00 28.10 197 ILE B CA 1
ATOM 4062 C C . ILE B 1 197 ? 13.579 -32.703 -6.554 1.00 27.65 197 ILE B C 1
ATOM 4063 O O . ILE B 1 197 ? 14.378 -32.013 -5.921 1.00 27.21 197 ILE B O 1
ATOM 4068 N N . LEU B 1 198 ? 12.897 -32.223 -7.590 1.00 27.07 198 LEU B N 1
ATOM 4069 C CA . LEU B 1 198 ? 13.069 -30.833 -8.003 1.00 26.58 198 LEU B CA 1
ATOM 4070 C C . LEU B 1 198 ? 12.388 -29.893 -7.006 1.00 26.41 198 LEU B C 1
ATOM 4071 O O . LEU B 1 198 ? 12.930 -28.835 -6.667 1.00 26.35 198 LEU B O 1
ATOM 4076 N N . ASN B 1 199 ? 11.205 -30.274 -6.532 1.00 26.01 199 ASN B N 1
ATOM 4077 C CA . ASN B 1 199 ? 10.497 -29.447 -5.563 1.00 27.07 199 ASN B CA 1
ATOM 4078 C C . ASN B 1 199 ? 11.308 -29.319 -4.282 1.00 27.65 199 ASN B C 1
ATOM 4079 O O . ASN B 1 199 ? 11.207 -28.321 -3.581 1.00 28.19 199 ASN B O 1
ATOM 4084 N N . GLN B 1 200 ? 12.124 -30.328 -3.994 1.00 28.38 200 GLN B N 1
ATOM 4085 C CA . GLN B 1 200 ? 12.955 -30.326 -2.794 1.00 30.10 200 GLN B CA 1
ATOM 4086 C C . GLN B 1 200 ? 14.319 -29.675 -3.011 1.00 30.18 200 GLN B C 1
ATOM 4087 O O . GLN B 1 200 ? 14.834 -28.975 -2.135 1.00 31.13 200 GLN B O 1
ATOM 4093 N N . THR B 1 201 ? 14.897 -29.884 -4.187 1.00 28.94 201 THR B N 1
ATOM 4094 C CA . THR B 1 201 ? 16.215 -29.345 -4.474 1.00 27.34 201 THR B CA 1
ATOM 4095 C C . THR B 1 201 ? 16.313 -27.871 -4.869 1.00 25.78 201 THR B C 1
ATOM 4096 O O . THR B 1 201 ? 17.137 -27.138 -4.331 1.00 24.91 201 THR B O 1
ATOM 4100 N N . MET B 1 202 ? 15.479 -27.430 -5.800 1.00 24.08 202 MET B N 1
ATOM 4101 C CA . MET B 1 202 ? 15.567 -26.048 -6.268 1.00 23.68 202 MET B CA 1
ATOM 4102 C C . MET B 1 202 ? 15.489 -24.926 -5.229 1.00 23.47 202 MET B C 1
ATOM 4103 O O . MET B 1 202 ? 16.189 -23.929 -5.354 1.00 24.40 202 MET B O 1
ATOM 4108 N N . PRO B 1 203 ? 14.636 -25.059 -4.192 1.00 24.12 203 PRO B N 1
ATOM 4109 C CA . PRO B 1 203 ? 14.608 -23.963 -3.220 1.00 23.84 203 PRO B CA 1
ATOM 4110 C C . PRO B 1 203 ? 15.987 -23.731 -2.573 1.00 24.07 203 PRO B C 1
ATOM 4111 O O . PRO B 1 203 ? 16.395 -22.593 -2.343 1.00 23.18 203 PRO B O 1
ATOM 4115 N N . GLN B 1 204 ? 16.706 -24.814 -2.290 1.00 25.26 204 GLN B N 1
ATOM 4116 C CA . GLN B 1 204 ? 18.033 -24.708 -1.684 1.00 26.34 204 GLN B CA 1
ATOM 4117 C C . GLN B 1 204 ? 19.030 -24.177 -2.717 1.00 25.36 204 GLN B C 1
ATOM 4118 O O . GLN B 1 204 ? 19.985 -23.466 -2.385 1.00 24.98 204 GLN B O 1
ATOM 4124 N N . VAL B 1 205 ? 18.806 -24.522 -3.978 1.00 24.46 205 VAL B N 1
ATOM 4125 C CA . VAL B 1 205 ? 19.672 -24.033 -5.043 1.00 24.44 205 VAL B CA 1
ATOM 4126 C C . VAL B 1 205 ? 19.511 -22.515 -5.110 1.00 23.79 205 VAL B C 1
ATOM 4127 O O . VAL B 1 205 ? 20.487 -21.789 -5.270 1.00 25.25 205 VAL B O 1
ATOM 4131 N N . ALA B 1 206 ? 18.273 -22.044 -4.972 1.00 24.12 206 ALA B N 1
ATOM 4132 C CA . ALA B 1 206 ? 17.980 -20.610 -5.013 1.00 22.84 206 ALA B CA 1
ATOM 4133 C C . ALA B 1 206 ? 18.700 -19.862 -3.890 1.00 24.09 206 ALA B C 1
ATOM 4134 O O . ALA B 1 206 ? 19.174 -18.740 -4.081 1.00 24.90 206 ALA B O 1
ATOM 4136 N N . ALA B 1 207 ? 18.768 -20.477 -2.713 1.00 25.15 207 ALA B N 1
ATOM 4137 C CA . ALA B 1 207 ? 19.442 -19.857 -1.576 1.00 26.65 207 ALA B CA 1
ATOM 4138 C C . ALA B 1 207 ? 20.924 -19.686 -1.879 1.00 26.96 207 ALA B C 1
ATOM 4139 O O . ALA B 1 207 ? 21.537 -18.693 -1.493 1.00 27.82 207 ALA B O 1
ATOM 4141 N N . LYS B 1 208 ? 21.498 -20.651 -2.586 1.00 27.19 208 LYS B N 1
ATOM 4142 C CA . LYS B 1 208 ? 22.915 -20.595 -2.919 1.00 28.31 208 LYS B CA 1
ATOM 4143 C C . LYS B 1 208 ? 23.237 -19.624 -4.050 1.00 27.83 208 LYS B C 1
ATOM 4144 O O . LYS B 1 208 ? 24.286 -18.978 -4.033 1.00 27.46 208 LYS B O 1
ATOM 4150 N N . LEU B 1 209 ? 22.341 -19.517 -5.028 1.00 26.04 209 LEU B N 1
ATOM 4151 C CA . LEU B 1 209 ? 22.577 -18.640 -6.171 1.00 25.68 209 LEU B CA 1
ATOM 4152 C C . LEU B 1 209 ? 22.075 -17.200 -6.007 1.00 25.59 209 LEU B C 1
ATOM 4153 O O . LEU B 1 209 ? 22.496 -16.313 -6.742 1.00 25.26 209 LEU B O 1
ATOM 4158 N N . GLY B 1 210 ? 21.185 -16.970 -5.045 1.00 26.27 210 GLY B N 1
ATOM 4159 C CA . GLY B 1 210 ? 20.675 -15.628 -4.804 1.00 26.56 210 GLY B CA 1
ATOM 4160 C C . GLY B 1 210 ? 20.238 -14.836 -6.030 1.00 27.75 210 GLY B C 1
ATOM 4161 O O . GLY B 1 210 ? 19.518 -15.349 -6.889 1.00 27.68 210 GLY B O 1
ATOM 4162 N N . ASP B 1 211 ? 20.696 -13.585 -6.105 1.00 27.93 211 ASP B N 1
ATOM 4163 C CA . ASP B 1 211 ? 20.370 -12.647 -7.190 1.00 28.28 211 ASP B CA 1
ATOM 4164 C C . ASP B 1 211 ? 20.768 -13.035 -8.615 1.00 27.77 211 ASP B C 1
ATOM 4165 O O . ASP B 1 211 ? 20.320 -12.397 -9.578 1.00 26.32 211 ASP B O 1
ATOM 4170 N N . SER B 1 212 ? 21.616 -14.048 -8.753 1.00 25.75 212 SER B N 1
ATOM 4171 C CA . SER B 1 212 ? 22.098 -14.474 -10.067 1.00 25.73 212 SER B CA 1
ATOM 4172 C C . SER B 1 212 ? 21.062 -15.185 -10.943 1.00 23.61 212 SER B C 1
ATOM 4173 O O . SER B 1 212 ? 21.262 -15.334 -12.147 1.00 22.28 212 SER B O 1
ATOM 4176 N N . VAL B 1 213 ? 19.969 -15.644 -10.344 1.00 23.16 213 VAL B N 1
ATOM 4177 C CA . VAL B 1 213 ? 18.925 -16.308 -11.116 1.00 20.76 213 VAL B CA 1
ATOM 4178 C C . VAL B 1 213 ? 17.535 -15.871 -10.677 1.00 21.41 213 VAL B C 1
ATOM 4179 O O . VAL B 1 213 ? 17.328 -15.396 -9.554 1.00 20.58 213 VAL B O 1
ATOM 4183 N N . THR B 1 214 ? 16.593 -16.021 -11.595 1.00 19.82 214 THR B N 1
ATOM 4184 C CA . THR B 1 214 ? 15.204 -15.726 -11.337 1.00 19.60 214 THR B CA 1
ATOM 4185 C C . THR B 1 214 ? 14.543 -17.021 -11.791 1.00 20.24 214 THR B C 1
ATOM 4186 O O . THR B 1 214 ? 14.803 -17.533 -12.893 1.00 18.70 214 THR B O 1
ATOM 4190 N N . ILE B 1 215 ? 13.706 -17.569 -10.921 1.00 19.21 215 ILE B N 1
ATOM 4191 C CA . ILE B 1 215 ? 13.076 -18.850 -11.169 1.00 18.75 215 ILE B CA 1
ATOM 4192 C C . ILE B 1 215 ? 11.568 -18.837 -11.315 1.00 19.26 215 ILE B C 1
ATOM 4193 O O . ILE B 1 215 ? 10.874 -18.025 -10.699 1.00 18.28 215 ILE B O 1
ATOM 4198 N N . TRP B 1 216 ? 11.089 -19.737 -12.167 1.00 18.93 216 TRP B N 1
ATOM 4199 C CA . TRP B 1 216 ? 9.661 -19.973 -12.378 1.00 19.34 216 TRP B CA 1
ATOM 4200 C C . TRP B 1 216 ? 9.629 -21.479 -12.176 1.00 19.95 216 TRP B C 1
ATOM 4201 O O . TRP B 1 216 ? 10.114 -22.241 -13.010 1.00 19.91 216 TRP B O 1
ATOM 4212 N N . HIS B 1 217 ? 9.067 -21.897 -11.050 1.00 21.62 217 HIS B N 1
ATOM 4213 C CA . HIS B 1 217 ? 9.015 -23.303 -10.680 1.00 21.06 217 HIS B CA 1
ATOM 4214 C C . HIS B 1 217 ? 7.596 -23.870 -10.795 1.00 21.27 217 HIS B C 1
ATOM 4215 O O . HIS B 1 217 ? 6.655 -23.334 -10.214 1.00 21.69 217 HIS B O 1
ATOM 4222 N N . GLN B 1 218 ? 7.448 -24.940 -11.567 1.00 20.83 218 GLN B N 1
ATOM 4223 C CA . GLN B 1 218 ? 6.149 -25.594 -11.735 1.00 24.30 218 GLN B CA 1
ATOM 4224 C C . GLN B 1 218 ? 6.173 -26.854 -10.854 1.00 24.64 218 GLN B C 1
ATOM 4225 O O . GLN B 1 218 ? 6.780 -27.866 -11.199 1.00 25.73 218 GLN B O 1
ATOM 4231 N N . SER B 1 219 ? 5.502 -26.756 -9.709 1.00 26.38 219 SER B N 1
ATOM 4232 C CA . SER B 1 219 ? 5.463 -27.800 -8.684 1.00 26.73 219 SER B CA 1
ATOM 4233 C C . SER B 1 219 ? 4.689 -29.096 -8.914 1.00 27.58 219 SER B C 1
ATOM 4234 O O . SER B 1 219 ? 5.014 -30.122 -8.320 1.00 26.39 219 SER B O 1
ATOM 4237 N N . GLY B 1 220 ? 3.662 -29.054 -9.750 1.00 28.58 220 GLY B N 1
ATOM 4238 C CA . GLY B 1 220 ? 2.855 -30.242 -9.961 1.00 30.53 220 GLY B CA 1
ATOM 4239 C C . GLY B 1 220 ? 1.596 -30.110 -9.111 1.00 31.96 220 GLY B C 1
ATOM 4240 O O . GLY B 1 220 ? 1.523 -29.248 -8.233 1.00 30.92 220 GLY B O 1
ATOM 4241 N N . LYS B 1 221 ? 0.608 -30.965 -9.358 1.00 33.93 221 LYS B N 1
ATOM 4242 C CA . LYS B 1 221 ? -0.657 -30.914 -8.628 1.00 35.12 221 LYS B CA 1
ATOM 4243 C C . LYS B 1 221 ? -0.545 -30.950 -7.103 1.00 35.13 221 LYS B C 1
ATOM 4244 O O . LYS B 1 221 ? 0.110 -31.823 -6.531 1.00 34.60 221 LYS B O 1
ATOM 4250 N N . GLY B 1 222 ? -1.187 -29.979 -6.461 1.00 34.79 222 GLY B N 1
ATOM 4251 C CA . GLY B 1 222 ? -1.195 -29.899 -5.011 1.00 35.34 222 GLY B CA 1
ATOM 4252 C C . GLY B 1 222 ? 0.111 -29.594 -4.299 1.00 35.61 222 GLY B C 1
ATOM 4253 O O . GLY B 1 222 ? 0.163 -29.678 -3.071 1.00 35.51 222 GLY B O 1
ATOM 4254 N N . SER B 1 223 ? 1.158 -29.234 -5.038 1.00 34.65 223 SER B N 1
ATOM 4255 C CA . SER B 1 223 ? 2.451 -28.934 -4.418 1.00 33.98 223 SER B CA 1
ATOM 4256 C C . SER B 1 223 ? 2.839 -27.454 -4.504 1.00 33.55 223 SER B C 1
ATOM 4257 O O . SER B 1 223 ? 3.930 -27.063 -4.086 1.00 31.72 223 SER B O 1
ATOM 4260 N N . GLN B 1 224 ? 1.941 -26.639 -5.044 1.00 33.22 224 GLN B N 1
ATOM 4261 C CA . GLN B 1 224 ? 2.187 -25.208 -5.186 1.00 33.71 224 GLN B CA 1
ATOM 4262 C C . GLN B 1 224 ? 2.510 -24.560 -3.840 1.00 33.86 224 GLN B C 1
ATOM 4263 O O . GLN B 1 224 ? 3.512 -23.856 -3.697 1.00 33.38 224 GLN B O 1
ATOM 4269 N N . GLN B 1 225 ? 1.659 -24.814 -2.850 1.00 33.06 225 GLN B N 1
ATOM 4270 C CA . GLN B 1 225 ? 1.823 -24.239 -1.519 1.00 32.32 225 GLN B CA 1
ATOM 4271 C C . GLN B 1 225 ? 3.117 -24.606 -0.788 1.00 30.73 225 GLN B C 1
ATOM 4272 O O . GLN B 1 225 ? 3.766 -23.742 -0.202 1.00 30.36 225 GLN B O 1
ATOM 4278 N N . SER B 1 226 ? 3.494 -25.878 -0.817 1.00 29.26 226 SER B N 1
ATOM 4279 C CA . SER B 1 226 ? 4.701 -26.309 -0.122 1.00 28.30 226 SER B CA 1
ATOM 4280 C C . SER B 1 226 ? 5.991 -25.809 -0.771 1.00 26.41 226 SER B C 1
ATOM 4281 O O . SER B 1 226 ? 6.950 -25.486 -0.073 1.00 25.24 226 SER B O 1
ATOM 4284 N N . VAL B 1 227 ? 6.019 -25.738 -2.099 1.00 25.21 227 VAL B N 1
ATOM 4285 C CA . VAL B 1 227 ? 7.214 -25.247 -2.791 1.00 24.28 227 VAL B CA 1
ATOM 4286 C C . VAL B 1 227 ? 7.335 -23.743 -2.545 1.00 24.34 227 VAL B C 1
ATOM 4287 O O . VAL B 1 227 ? 8.421 -23.240 -2.281 1.00 25.50 227 VAL B O 1
ATOM 4291 N N . GLU B 1 228 ? 6.209 -23.035 -2.623 1.00 26.12 228 GLU B N 1
ATOM 4292 C CA . GLU B 1 228 ? 6.178 -21.592 -2.387 1.00 27.23 228 GLU B CA 1
ATOM 4293 C C . GLU B 1 228 ? 6.746 -21.327 -0.994 1.00 27.95 228 GLU B C 1
ATOM 4294 O O . GLU B 1 228 ? 7.511 -20.383 -0.787 1.00 27.32 228 GLU B O 1
ATOM 4300 N N . GLN B 1 229 ? 6.374 -22.178 -0.041 1.00 28.66 229 GLN B N 1
ATOM 4301 C CA . GLN B 1 229 ? 6.853 -22.046 1.329 1.00 28.38 229 GLN B CA 1
ATOM 4302 C C . GLN B 1 229 ? 8.338 -22.362 1.407 1.00 27.09 229 GLN B C 1
ATOM 4303 O O . GLN B 1 229 ? 9.084 -21.697 2.124 1.00 28.29 229 GLN B O 1
ATOM 4309 N N . ALA B 1 230 ? 8.771 -23.385 0.677 1.00 26.97 230 ALA B N 1
ATOM 4310 C CA . ALA B 1 230 ? 10.185 -23.754 0.682 1.00 26.18 230 ALA B CA 1
ATOM 4311 C C . ALA B 1 230 ? 11.054 -22.588 0.192 1.00 26.36 230 ALA B C 1
ATOM 4312 O O . ALA B 1 230 ? 12.119 -22.317 0.755 1.00 25.04 230 ALA B O 1
ATOM 4314 N N . TYR B 1 231 ? 10.605 -21.895 -0.854 1.00 25.85 231 TYR B N 1
ATOM 4315 C CA . TYR B 1 231 ? 11.371 -20.766 -1.366 1.00 25.47 231 TYR B CA 1
ATOM 4316 C C . TYR B 1 231 ? 11.450 -19.639 -0.336 1.00 26.53 231 TYR B C 1
ATOM 4317 O O . TYR B 1 231 ? 12.498 -19.011 -0.175 1.00 26.32 231 TYR B O 1
ATOM 4326 N N . ALA B 1 232 ? 10.345 -19.380 0.361 1.00 26.28 232 ALA B N 1
ATOM 4327 C CA . ALA B 1 232 ? 10.342 -18.322 1.368 1.00 27.51 232 ALA B CA 1
ATOM 4328 C C . ALA B 1 232 ? 11.303 -18.695 2.499 1.00 28.03 232 ALA B C 1
ATOM 4329 O O . ALA B 1 232 ? 12.069 -17.858 2.983 1.00 27.93 232 ALA B O 1
ATOM 4331 N N . GLU B 1 233 ? 11.263 -19.958 2.911 1.00 29.43 233 GLU B N 1
ATOM 4332 C CA . GLU B 1 233 ? 12.145 -20.441 3.966 1.00 30.87 233 GLU B CA 1
ATOM 4333 C C . GLU B 1 233 ? 13.606 -20.369 3.530 1.00 30.58 233 GLU B C 1
ATOM 4334 O O . GLU B 1 233 ? 14.499 -20.202 4.359 1.00 30.82 233 GLU B O 1
ATOM 4340 N N . ALA B 1 234 ? 13.850 -20.485 2.227 1.00 29.17 234 ALA B N 1
ATOM 4341 C CA . ALA B 1 234 ? 15.215 -20.417 1.714 1.00 28.48 234 ALA B CA 1
ATOM 4342 C C . ALA B 1 234 ? 15.649 -18.961 1.588 1.00 27.73 234 ALA B C 1
ATOM 4343 O O . ALA B 1 234 ? 16.787 -18.677 1.213 1.00 27.34 234 ALA B O 1
ATOM 4345 N N . GLY B 1 235 ? 14.731 -18.045 1.890 1.00 26.74 235 GLY B N 1
ATOM 4346 C CA . GLY B 1 235 ? 15.033 -16.627 1.815 1.00 26.23 235 GLY B CA 1
ATOM 4347 C C . GLY B 1 235 ? 14.946 -16.009 0.426 1.00 26.13 235 GLY B C 1
ATOM 4348 O O . GLY B 1 235 ? 15.483 -14.924 0.198 1.00 25.67 235 GLY B O 1
ATOM 4349 N N . GLN B 1 236 ? 14.284 -16.696 -0.502 1.00 25.36 236 GLN B N 1
ATOM 4350 C CA . GLN B 1 236 ? 14.121 -16.198 -1.870 1.00 25.53 236 GLN B CA 1
ATOM 4351 C C . GLN B 1 236 ? 12.641 -16.298 -2.232 1.00 24.12 236 GLN B C 1
ATOM 4352 O O . GLN B 1 236 ? 12.262 -17.002 -3.167 1.00 23.31 236 GLN B O 1
ATOM 4358 N N . PRO B 1 237 ? 11.783 -15.578 -1.497 1.00 24.40 237 PRO B N 1
ATOM 4359 C CA . PRO B 1 237 ? 10.336 -15.587 -1.720 1.00 24.65 237 PRO B CA 1
ATOM 4360 C C . PRO B 1 237 ? 9.837 -15.012 -3.043 1.00 25.33 237 PRO B C 1
ATOM 4361 O O . PRO B 1 237 ? 8.720 -15.313 -3.465 1.00 24.93 237 PRO B O 1
ATOM 4365 N N . GLN B 1 238 ? 10.663 -14.197 -3.690 1.00 24.47 238 GLN B N 1
ATOM 4366 C CA . GLN B 1 238 ? 10.277 -13.558 -4.945 1.00 24.29 238 GLN B CA 1
ATOM 4367 C C . GLN B 1 238 ? 10.108 -14.489 -6.143 1.00 23.41 238 GLN B C 1
ATOM 4368 O O . GLN B 1 238 ? 9.485 -14.112 -7.139 1.00 20.49 238 GLN B O 1
ATOM 4374 N N . HIS B 1 239 ? 10.655 -15.700 -6.069 1.00 22.66 239 HIS B N 1
ATOM 4375 C CA . HIS B 1 239 ? 10.526 -16.608 -7.201 1.00 22.08 239 HIS B CA 1
ATOM 4376 C C . HIS B 1 239 ? 9.076 -17.024 -7.433 1.00 22.98 239 HIS B C 1
ATOM 4377 O O . HIS B 1 239 ? 8.293 -17.161 -6.490 1.00 21.86 239 HIS B O 1
ATOM 4384 N N . LYS B 1 240 ? 8.727 -17.209 -8.703 1.00 21.76 240 LYS B N 1
ATOM 4385 C CA . LYS B 1 240 ? 7.375 -17.589 -9.105 1.00 23.26 240 LYS B CA 1
ATOM 4386 C C . LYS B 1 240 ? 7.149 -19.091 -9.046 1.00 23.38 240 LYS B C 1
ATOM 4387 O O . LYS B 1 240 ? 7.922 -19.871 -9.607 1.00 23.06 240 LYS B O 1
ATOM 4393 N N . VAL B 1 241 ? 6.075 -19.497 -8.378 1.00 23.98 241 VAL B N 1
ATOM 4394 C CA . VAL B 1 241 ? 5.740 -20.911 -8.277 1.00 23.78 241 VAL B CA 1
ATOM 4395 C C . VAL B 1 241 ? 4.299 -21.136 -8.723 1.00 24.15 241 VAL B C 1
ATOM 4396 O O . VAL B 1 241 ? 3.380 -20.528 -8.184 1.00 24.63 241 VAL B O 1
ATOM 4400 N N . THR B 1 242 ? 4.103 -22.000 -9.710 1.00 24.22 242 THR B N 1
ATOM 4401 C CA . THR B 1 242 ? 2.758 -22.301 -10.177 1.00 25.93 242 THR B CA 1
ATOM 4402 C C . THR B 1 242 ? 2.555 -23.809 -10.135 1.00 26.29 242 THR B C 1
ATOM 4403 O O . THR B 1 242 ? 3.503 -24.577 -10.303 1.00 26.75 242 THR B O 1
ATOM 4407 N N . GLU B 1 243 ? 1.319 -24.228 -9.898 1.00 26.70 243 GLU B N 1
ATOM 4408 C CA . GLU B 1 243 ? 0.999 -25.651 -9.837 1.00 27.03 243 GLU B CA 1
ATOM 4409 C C . GLU B 1 243 ? 1.256 -26.289 -11.202 1.00 26.61 243 GLU B C 1
ATOM 4410 O O . GLU B 1 243 ? 1.841 -27.370 -11.304 1.00 26.48 243 GLU B O 1
ATOM 4416 N N . PHE B 1 244 ? 0.807 -25.602 -12.248 1.00 26.54 244 PHE B N 1
ATOM 4417 C CA . PHE B 1 244 ? 0.964 -26.068 -13.620 1.00 26.54 244 PHE B CA 1
ATOM 4418 C C . PHE B 1 244 ? 1.420 -24.915 -14.507 1.00 25.60 244 PHE B C 1
ATOM 4419 O O . PHE B 1 244 ? 1.604 -23.794 -14.053 1.00 24.93 244 PHE B O 1
ATOM 4427 N N . ILE B 1 245 ? 1.591 -25.223 -15.786 1.00 27.02 245 ILE B N 1
ATOM 4428 C CA . ILE B 1 245 ? 1.932 -24.242 -16.802 1.00 28.48 245 ILE B CA 1
ATOM 4429 C C . ILE B 1 245 ? 1.127 -24.721 -18.000 1.00 30.75 245 ILE B C 1
ATOM 4430 O O . ILE B 1 245 ? 1.428 -25.753 -18.595 1.00 31.41 245 ILE B O 1
ATOM 4435 N N . ASP B 1 246 ? 0.071 -23.997 -18.331 1.00 33.46 246 ASP B N 1
ATOM 4436 C CA . ASP B 1 246 ? -0.754 -24.396 -19.457 1.00 36.00 246 ASP B CA 1
ATOM 4437 C C . ASP B 1 246 ? -0.088 -24.020 -20.780 1.00 35.70 246 ASP B C 1
ATOM 4438 O O . ASP B 1 246 ? -0.155 -24.768 -21.758 1.00 38.58 246 ASP B O 1
ATOM 4443 N N . ASP B 1 247 ? 0.582 -22.876 -20.794 1.00 33.18 247 ASP B N 1
ATOM 4444 C CA . ASP B 1 247 ? 1.245 -22.392 -21.999 1.00 30.74 247 ASP B CA 1
ATOM 4445 C C . ASP B 1 247 ? 2.754 -22.607 -21.892 1.00 28.87 247 ASP B C 1
ATOM 4446 O O . ASP B 1 247 ? 3.494 -21.695 -21.525 1.00 27.28 247 ASP B O 1
ATOM 4451 N N . MET B 1 248 ? 3.204 -23.818 -22.205 1.00 27.72 248 MET B N 1
ATOM 4452 C CA . MET B 1 248 ? 4.625 -24.136 -22.138 1.00 28.41 248 MET B CA 1
ATOM 4453 C C . MET B 1 248 ? 5.429 -23.313 -23.132 1.00 27.22 248 MET B C 1
ATOM 4454 O O . MET B 1 248 ? 6.578 -22.965 -22.873 1.00 27.06 248 MET B O 1
ATOM 4459 N N . ALA B 1 249 ? 4.827 -23.009 -24.279 1.00 26.23 249 ALA B N 1
ATOM 4460 C CA . ALA B 1 249 ? 5.512 -22.216 -25.290 1.00 24.67 249 ALA B CA 1
ATOM 4461 C C . ALA B 1 249 ? 5.870 -20.843 -24.721 1.00 24.03 249 ALA B C 1
ATOM 4462 O O . ALA B 1 249 ? 6.971 -20.338 -24.932 1.00 23.78 249 ALA B O 1
ATOM 4464 N N . ALA B 1 250 ? 4.942 -20.241 -23.983 1.00 23.39 250 ALA B N 1
ATOM 4465 C CA . ALA B 1 250 ? 5.188 -18.933 -23.390 1.00 21.78 250 ALA B CA 1
ATOM 4466 C C . ALA B 1 250 ? 6.277 -19.011 -22.313 1.00 21.84 250 ALA B C 1
ATOM 4467 O O . ALA B 1 250 ? 7.091 -18.092 -22.176 1.00 20.78 250 ALA B O 1
ATOM 4469 N N . ALA B 1 251 ? 6.291 -20.099 -21.548 1.00 20.34 251 ALA B N 1
ATOM 4470 C CA . ALA B 1 251 ? 7.301 -20.259 -20.501 1.00 20.85 251 ALA B CA 1
ATOM 4471 C C . ALA B 1 251 ? 8.685 -20.512 -21.123 1.00 20.95 251 ALA B C 1
ATOM 4472 O O . ALA B 1 251 ? 9.689 -19.980 -20.648 1.00 21.14 251 ALA B O 1
ATOM 4474 N N . TYR B 1 252 ? 8.723 -21.314 -22.184 1.00 21.27 252 TYR B N 1
ATOM 4475 C CA . TYR B 1 252 ? 9.972 -21.616 -22.886 1.00 22.78 252 TYR B CA 1
ATOM 4476 C C . TYR B 1 252 ? 10.566 -20.354 -23.516 1.00 23.57 252 TYR B C 1
ATOM 4477 O O . TYR B 1 252 ? 11.784 -20.180 -23.550 1.00 23.91 252 TYR B O 1
ATOM 4486 N N . ALA B 1 253 ? 9.699 -19.473 -24.007 1.00 23.22 253 ALA B N 1
ATOM 4487 C CA . ALA B 1 253 ? 10.131 -18.224 -24.636 1.00 23.54 253 ALA B CA 1
ATOM 4488 C C . ALA B 1 253 ? 10.783 -17.305 -23.617 1.00 23.30 253 ALA B C 1
ATOM 4489 O O . ALA B 1 253 ? 11.699 -16.546 -23.945 1.00 23.04 253 ALA B O 1
ATOM 4491 N N . TRP B 1 254 ? 10.299 -17.369 -22.379 1.00 20.49 254 TRP B N 1
ATOM 4492 C CA . TRP B 1 254 ? 10.829 -16.534 -21.303 1.00 19.76 254 TRP B CA 1
ATOM 4493 C C . TRP B 1 254 ? 12.156 -17.059 -20.755 1.00 19.33 254 TRP B C 1
ATOM 4494 O O . TRP B 1 254 ? 13.084 -16.293 -20.496 1.00 19.25 254 TRP B O 1
ATOM 4505 N N . ALA B 1 255 ? 12.234 -18.373 -20.597 1.00 18.90 255 ALA B N 1
ATOM 4506 C CA . ALA B 1 255 ? 13.399 -19.025 -20.003 1.00 19.51 255 ALA B CA 1
ATOM 4507 C C . ALA B 1 255 ? 14.737 -18.901 -20.713 1.00 18.88 255 ALA B C 1
ATOM 4508 O O . ALA B 1 255 ? 14.803 -18.688 -21.918 1.00 19.40 255 ALA B O 1
ATOM 4510 N N . ASP B 1 256 ? 15.803 -19.036 -19.927 1.00 19.01 256 ASP B N 1
ATOM 4511 C CA . ASP B 1 256 ? 17.176 -19.026 -20.434 1.00 17.58 256 ASP B CA 1
ATOM 4512 C C . ASP B 1 256 ? 17.657 -20.481 -20.379 1.00 18.01 256 ASP B C 1
ATOM 4513 O O . ASP B 1 256 ? 18.459 -20.929 -21.198 1.00 16.11 256 ASP B O 1
ATOM 4518 N N . VAL B 1 257 ? 17.147 -21.216 -19.396 1.00 17.49 257 VAL B N 1
ATOM 4519 C CA . VAL B 1 257 ? 17.535 -22.603 -19.194 1.00 18.53 257 VAL B CA 1
ATOM 4520 C C . VAL B 1 257 ? 16.400 -23.363 -18.501 1.00 18.31 257 VAL B C 1
ATOM 4521 O O . VAL B 1 257 ? 15.659 -22.795 -17.703 1.00 19.74 257 VAL B O 1
ATOM 4525 N N . VAL B 1 258 ? 16.263 -24.643 -18.818 1.00 18.74 258 VAL B N 1
ATOM 4526 C CA . VAL B 1 258 ? 15.208 -25.456 -18.234 1.00 19.32 258 VAL B CA 1
ATOM 4527 C C . VAL B 1 258 ? 15.799 -26.585 -17.389 1.00 19.70 258 VAL B C 1
ATOM 4528 O O . VAL B 1 258 ? 16.808 -27.175 -17.758 1.00 18.96 258 VAL B O 1
ATOM 4532 N N . VAL B 1 259 ? 15.167 -26.861 -16.253 1.00 20.24 259 VAL B N 1
ATOM 4533 C CA . VAL B 1 259 ? 15.581 -27.957 -15.374 1.00 19.85 259 VAL B CA 1
ATOM 4534 C C . VAL B 1 259 ? 14.382 -28.890 -15.371 1.00 20.02 259 VAL B C 1
ATOM 4535 O O . VAL B 1 259 ? 13.301 -28.500 -14.942 1.00 21.88 259 VAL B O 1
ATOM 4539 N N . CYS B 1 260 ? 14.562 -30.111 -15.867 1.00 21.70 260 CYS B N 1
ATOM 4540 C CA . CYS B 1 260 ? 13.454 -31.055 -15.946 1.00 22.00 260 CYS B CA 1
ATOM 4541 C C . CYS B 1 260 ? 13.903 -32.478 -16.242 1.00 21.86 260 CYS B C 1
ATOM 4542 O O . CYS B 1 260 ? 15.087 -32.730 -16.496 1.00 21.34 260 CYS B O 1
ATOM 4545 N N . ARG B 1 261 ? 12.937 -33.397 -16.212 1.00 22.34 261 ARG B N 1
ATOM 4546 C CA . ARG B 1 261 ? 13.170 -34.800 -16.515 1.00 23.75 261 ARG B CA 1
ATOM 4547 C C 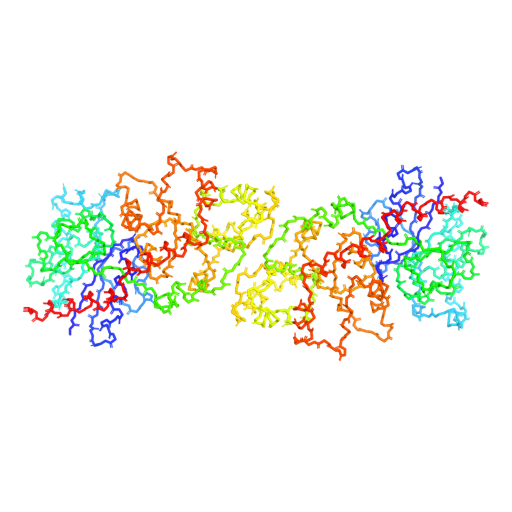. ARG B 1 261 ? 13.351 -34.871 -18.032 1.00 23.98 261 ARG B C 1
ATOM 4548 O O . ARG B 1 261 ? 13.117 -33.883 -18.746 1.00 22.44 261 ARG B O 1
ATOM 4556 N N . SER B 1 262 ? 13.740 -36.038 -18.527 1.00 22.00 262 SER B N 1
ATOM 4557 C CA . SER B 1 262 ? 13.975 -36.189 -19.948 1.00 23.18 262 SER B CA 1
ATOM 4558 C C . SER B 1 262 ? 13.173 -37.263 -20.676 1.00 22.90 262 SER B C 1
ATOM 4559 O O . SER B 1 262 ? 13.738 -38.179 -21.274 1.00 23.25 262 SER B O 1
ATOM 4562 N N . GLY B 1 263 ? 11.850 -37.151 -20.619 1.00 22.74 263 GLY B N 1
ATOM 4563 C CA . GLY B 1 263 ? 11.026 -38.079 -21.361 1.00 22.85 263 GLY B CA 1
ATOM 4564 C C . GLY B 1 263 ? 11.392 -37.793 -22.813 1.00 24.06 263 GLY B C 1
ATOM 4565 O O . GLY B 1 263 ? 11.908 -36.705 -23.121 1.00 22.75 263 GLY B O 1
ATOM 4566 N N . ALA B 1 264 ? 11.130 -38.739 -23.708 1.00 23.37 264 ALA B N 1
ATOM 4567 C CA . ALA B 1 264 ? 11.482 -38.564 -25.115 1.00 24.25 264 ALA B CA 1
ATOM 4568 C C . ALA B 1 264 ? 10.843 -37.343 -25.783 1.00 24.29 264 ALA B C 1
ATOM 4569 O O . ALA B 1 264 ? 11.523 -36.572 -26.470 1.00 24.33 264 ALA B O 1
ATOM 4571 N N . LEU B 1 265 ? 9.541 -37.167 -25.596 1.00 24.44 265 LEU B N 1
ATOM 4572 C CA . LEU B 1 265 ? 8.846 -36.037 -26.205 1.00 24.66 265 LEU B CA 1
ATOM 4573 C C . LEU B 1 265 ? 9.331 -34.717 -25.613 1.00 24.47 265 LEU B C 1
ATOM 4574 O O . LEU B 1 265 ? 9.374 -33.693 -26.301 1.00 23.85 265 LEU B O 1
ATOM 4579 N N . THR B 1 266 ? 9.702 -34.747 -24.338 1.00 22.12 266 THR B N 1
ATOM 4580 C CA . THR B 1 266 ? 10.194 -33.557 -23.657 1.00 22.34 266 THR B CA 1
ATOM 4581 C C . THR B 1 266 ? 11.535 -33.117 -24.226 1.00 21.15 266 THR B C 1
ATOM 4582 O O . THR B 1 266 ? 11.761 -31.926 -24.442 1.00 20.35 266 THR B O 1
ATOM 4586 N N . VAL B 1 267 ? 12.427 -34.075 -24.461 1.00 20.46 267 VAL B N 1
ATOM 4587 C CA . VAL B 1 267 ? 13.730 -33.762 -25.023 1.00 21.11 267 VAL B CA 1
ATOM 4588 C C . VAL B 1 267 ? 13.548 -33.138 -26.416 1.00 21.34 267 VAL B C 1
ATOM 4589 O O . VAL B 1 267 ? 14.188 -32.135 -26.747 1.00 19.99 267 VAL B O 1
ATOM 4593 N N . SER B 1 268 ? 12.663 -33.717 -27.222 1.00 21.61 268 SER B N 1
ATOM 4594 C CA . SER B 1 268 ? 12.411 -33.191 -28.567 1.00 21.96 268 SER B CA 1
ATOM 4595 C C . SER B 1 268 ? 11.817 -31.790 -28.519 1.00 21.81 268 SER B C 1
ATOM 4596 O O . SER B 1 268 ? 12.158 -30.933 -29.336 1.00 22.60 268 SER B O 1
ATOM 4599 N N . GLU B 1 269 ? 10.928 -31.563 -27.557 1.00 21.64 269 GLU B N 1
ATOM 4600 C CA . GLU B 1 269 ? 10.282 -30.272 -27.378 1.00 21.95 269 GLU B CA 1
ATOM 4601 C C . GLU B 1 269 ? 11.321 -29.214 -26.999 1.00 21.68 269 GLU B C 1
ATOM 4602 O O . GLU B 1 269 ? 11.301 -28.095 -27.518 1.00 18.12 269 GLU B O 1
ATOM 4608 N N . ILE B 1 270 ? 12.224 -29.581 -26.092 1.00 19.43 270 ILE B N 1
ATOM 4609 C CA . ILE B 1 270 ? 13.295 -28.698 -25.638 1.00 20.62 270 ILE B CA 1
ATOM 4610 C C . ILE B 1 270 ? 14.214 -28.314 -26.806 1.00 20.58 270 ILE B C 1
ATOM 4611 O O . ILE B 1 270 ? 14.595 -27.151 -26.954 1.00 20.50 270 ILE B O 1
ATOM 4616 N N . ALA B 1 271 ? 14.574 -29.298 -27.624 1.00 21.29 271 ALA B N 1
ATOM 4617 C CA . ALA B 1 271 ? 15.440 -29.058 -28.776 1.00 22.45 271 ALA B CA 1
ATOM 4618 C C . ALA B 1 271 ? 14.766 -28.084 -29.745 1.00 23.03 271 ALA B C 1
ATOM 4619 O O . ALA B 1 271 ? 15.400 -27.156 -30.259 1.00 23.57 271 ALA B O 1
ATOM 4621 N N . ALA B 1 272 ? 13.479 -28.301 -29.988 1.00 21.81 272 ALA B N 1
ATOM 4622 C CA . ALA B 1 272 ? 12.719 -27.451 -30.898 1.00 22.17 272 ALA B CA 1
ATOM 4623 C C . ALA B 1 272 ? 12.590 -26.030 -30.355 1.00 22.78 272 ALA B C 1
ATOM 4624 O O . ALA B 1 272 ? 12.585 -25.058 -31.122 1.00 21.77 272 ALA B O 1
ATOM 4626 N N . ALA B 1 273 ? 12.474 -25.907 -29.034 1.00 21.06 273 ALA B N 1
ATOM 4627 C CA . ALA B 1 273 ? 12.361 -24.596 -28.407 1.00 21.97 273 ALA B CA 1
ATOM 4628 C C . ALA B 1 273 ? 13.699 -23.867 -28.468 1.00 21.83 273 ALA B C 1
ATOM 4629 O O . ALA B 1 273 ? 13.754 -22.642 -28.344 1.00 22.67 273 ALA B O 1
ATOM 4631 N N . GLY B 1 274 ? 14.773 -24.621 -28.656 1.00 20.90 274 GLY B N 1
ATOM 4632 C CA . GLY B 1 274 ? 16.093 -24.023 -28.709 1.00 21.07 274 GLY B CA 1
ATOM 4633 C C . GLY B 1 274 ? 16.498 -23.549 -27.327 1.00 21.48 274 GLY B C 1
ATOM 4634 O O . GLY B 1 274 ? 16.961 -22.421 -27.154 1.00 20.01 274 GLY B O 1
ATOM 4635 N N . LEU B 1 275 ? 16.331 -24.420 -26.333 1.00 19.66 275 LEU B N 1
ATOM 4636 C CA . LEU B 1 275 ? 16.666 -24.057 -24.966 1.00 19.78 275 LEU B CA 1
ATOM 4637 C C . LEU B 1 275 ? 17.698 -24.970 -24.318 1.00 18.79 275 LEU B C 1
ATOM 4638 O O . LEU B 1 275 ? 17.679 -26.180 -24.524 1.00 19.36 275 LEU B O 1
ATOM 4643 N N . PRO B 1 276 ? 18.634 -24.389 -23.554 1.00 17.27 276 PRO B N 1
ATOM 4644 C CA . PRO B 1 276 ? 19.651 -25.199 -22.875 1.00 16.62 276 PRO B CA 1
ATOM 4645 C C . PRO B 1 276 ? 18.900 -25.900 -21.746 1.00 17.23 276 PRO B C 1
ATOM 4646 O O . PRO B 1 276 ? 17.944 -25.340 -21.189 1.00 15.14 276 PRO B O 1
ATOM 4650 N N . ALA B 1 277 ? 19.316 -27.110 -21.396 1.00 17.01 277 ALA B N 1
ATOM 4651 C CA . ALA B 1 277 ? 18.638 -27.807 -20.321 1.00 15.80 277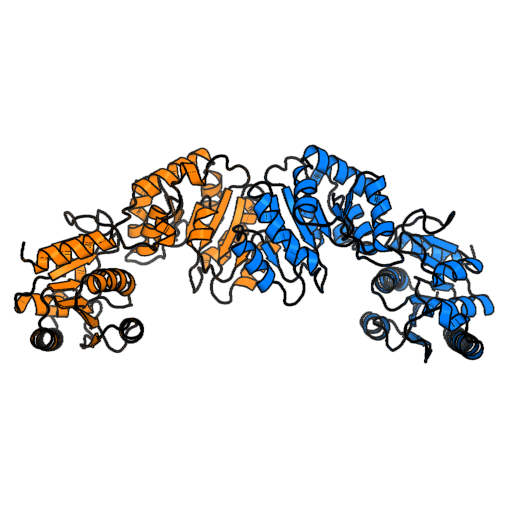 ALA B CA 1
ATOM 4652 C C . ALA B 1 277 ? 19.591 -28.526 -19.382 1.00 17.37 277 ALA B C 1
ATOM 4653 O O . ALA B 1 277 ? 20.710 -28.891 -19.755 1.00 17.09 277 ALA B O 1
ATOM 4655 N N . LEU B 1 278 ? 19.147 -28.673 -18.138 1.00 17.14 278 LEU B N 1
ATOM 4656 C CA . LEU B 1 278 ? 19.896 -29.429 -17.145 1.00 18.48 278 LEU B CA 1
ATOM 4657 C C . LEU B 1 278 ? 18.884 -30.535 -16.898 1.00 19.62 278 LEU B C 1
ATOM 4658 O O . LEU B 1 278 ? 17.870 -30.330 -16.218 1.00 20.77 278 LEU B O 1
ATOM 4663 N N . PHE B 1 279 ? 19.149 -31.691 -17.495 1.00 19.50 279 PHE B N 1
ATOM 4664 C CA . PHE B 1 279 ? 18.266 -32.838 -17.392 1.00 21.59 279 PHE B CA 1
ATOM 4665 C C . PHE B 1 279 ? 18.525 -33.709 -16.167 1.00 22.86 279 PHE B C 1
ATOM 4666 O O . PHE B 1 279 ? 19.671 -34.065 -15.871 1.00 23.32 279 PHE B O 1
ATOM 4674 N N . VAL B 1 280 ? 17.445 -34.037 -15.461 1.00 23.88 280 VAL B N 1
ATOM 4675 C CA . VAL B 1 280 ? 17.502 -34.902 -14.281 1.00 25.67 280 VAL B CA 1
ATOM 4676 C C . VAL B 1 280 ? 16.690 -36.136 -14.658 1.00 25.65 280 VAL B C 1
ATOM 4677 O O . VAL B 1 280 ? 15.509 -36.239 -14.346 1.00 24.57 280 VAL B O 1
ATOM 4681 N N . PRO B 1 281 ? 17.324 -37.080 -15.370 1.00 27.08 281 PRO B N 1
ATOM 4682 C CA . PRO B 1 281 ? 16.698 -38.320 -15.824 1.00 29.05 281 PRO B CA 1
ATOM 4683 C C . PRO B 1 281 ? 16.092 -39.121 -14.684 1.00 31.51 281 PRO B C 1
ATOM 4684 O O . PRO B 1 281 ? 16.675 -39.223 -13.603 1.00 32.26 281 PRO B O 1
ATOM 4688 N N . PHE B 1 282 ? 14.908 -39.668 -14.923 1.00 33.83 282 PHE B N 1
ATOM 4689 C CA . PHE B 1 282 ? 14.246 -40.496 -13.926 1.00 37.13 282 PHE B CA 1
ATOM 4690 C C . PHE B 1 282 ? 15.078 -41.776 -13.880 1.00 38.09 282 PHE B C 1
ATOM 4691 O O . PHE B 1 282 ? 15.357 -42.373 -14.921 1.00 38.33 282 PHE B O 1
ATOM 4699 N N . GLN B 1 283 ? 15.492 -42.197 -12.690 1.00 39.70 283 GLN B N 1
ATOM 4700 C CA . GLN B 1 283 ? 16.319 -43.395 -12.591 1.00 41.11 283 GLN B CA 1
ATOM 4701 C C . GLN B 1 283 ? 15.543 -44.679 -12.846 1.00 41.60 283 GLN B C 1
ATOM 4702 O O . GLN B 1 283 ? 14.382 -44.809 -12.462 1.00 40.91 283 GLN B O 1
ATOM 4708 N N . HIS B 1 284 ? 16.211 -45.618 -13.511 1.00 42.92 284 HIS B N 1
ATOM 4709 C CA . HIS B 1 284 ? 15.641 -46.917 -13.843 1.00 43.69 284 HIS B CA 1
ATOM 4710 C C . HIS B 1 284 ? 16.749 -47.788 -14.424 1.00 44.09 284 HIS B C 1
ATOM 4711 O O . HIS B 1 284 ? 17.602 -47.302 -15.164 1.00 43.02 284 HIS B O 1
ATOM 4718 N N . LYS B 1 285 ? 16.740 -49.074 -14.085 1.00 44.90 285 LYS B N 1
ATOM 4719 C CA . LYS B 1 285 ? 17.767 -49.993 -14.571 1.00 45.34 285 LYS B CA 1
ATOM 4720 C C . LYS B 1 285 ? 17.969 -49.853 -16.079 1.00 45.02 285 LYS B C 1
ATOM 4721 O O . LYS B 1 285 ? 19.067 -50.070 -16.595 1.00 45.49 285 LYS B O 1
ATOM 4727 N N . ASP B 1 286 ? 16.903 -49.478 -16.777 1.00 44.33 286 ASP B N 1
ATOM 4728 C CA . ASP B 1 286 ? 16.949 -49.299 -18.222 1.00 43.26 286 ASP B CA 1
ATOM 4729 C C . ASP B 1 286 ? 17.573 -47.947 -18.582 1.00 40.92 286 ASP B C 1
ATOM 4730 O O . ASP B 1 286 ? 18.179 -47.796 -19.643 1.00 40.31 286 ASP B O 1
ATOM 4735 N N . ARG B 1 287 ? 17.415 -46.972 -17.689 1.00 38.60 287 ARG B N 1
ATOM 4736 C CA . ARG B 1 287 ? 17.951 -45.623 -17.883 1.00 36.28 287 ARG B CA 1
ATOM 4737 C C . ARG B 1 287 ? 17.449 -45.005 -19.180 1.00 33.59 287 ARG B C 1
ATOM 4738 O O . ARG B 1 287 ? 18.167 -44.255 -19.844 1.00 32.61 287 ARG B O 1
ATOM 4746 N N . GLN B 1 288 ? 16.212 -45.321 -19.533 1.00 30.94 288 GLN B N 1
ATOM 4747 C CA . GLN B 1 288 ? 15.622 -44.804 -20.755 1.00 30.77 288 GLN B CA 1
ATOM 4748 C C . GLN B 1 288 ? 15.783 -43.291 -20.885 1.00 29.70 288 GLN B C 1
ATOM 4749 O O . GLN B 1 288 ? 16.268 -42.801 -21.902 1.00 29.79 288 GLN B O 1
ATOM 4755 N N . GLN B 1 289 ? 15.378 -42.554 -19.857 1.00 29.38 289 GLN B N 1
ATOM 4756 C CA . GLN B 1 289 ? 15.474 -41.099 -19.904 1.00 29.46 289 GLN B CA 1
ATOM 4757 C C . GLN B 1 289 ? 16.906 -40.613 -20.005 1.00 29.36 289 GLN B C 1
ATOM 4758 O O . GLN B 1 289 ? 17.173 -39.557 -20.585 1.00 29.12 289 GLN B O 1
ATOM 4764 N N . TYR B 1 290 ? 17.835 -41.374 -19.442 1.00 28.95 290 TYR B N 1
ATOM 4765 C CA . TYR B 1 290 ? 19.228 -40.984 -19.550 1.00 29.55 290 TYR B CA 1
ATOM 4766 C C . TYR B 1 290 ? 19.593 -41.042 -21.032 1.00 28.80 290 TYR B C 1
ATOM 4767 O O . TYR B 1 290 ? 20.192 -40.113 -21.567 1.00 29.22 290 TYR B O 1
ATOM 4776 N N . TRP B 1 291 ? 19.227 -42.135 -21.697 1.00 27.57 291 TRP B N 1
ATOM 4777 C CA . TRP B 1 291 ? 19.542 -42.282 -23.116 1.00 28.07 291 TRP B CA 1
ATOM 4778 C C . TRP B 1 291 ? 18.808 -41.256 -23.978 1.00 26.84 291 TRP B C 1
ATOM 4779 O O . TRP B 1 291 ? 19.283 -40.900 -25.058 1.00 26.55 291 TRP B O 1
ATOM 4790 N N . ASN B 1 292 ? 17.658 -40.779 -23.508 1.00 25.52 292 ASN B N 1
ATOM 4791 C CA . ASN B 1 292 ? 16.902 -39.784 -24.270 1.00 26.06 292 ASN B CA 1
ATOM 4792 C C . ASN B 1 292 ? 17.605 -38.427 -24.258 1.00 25.99 292 ASN B C 1
ATOM 4793 O O . ASN B 1 292 ? 17.566 -37.687 -25.244 1.00 26.18 292 ASN B O 1
ATOM 4798 N N . ALA B 1 293 ? 18.242 -38.105 -23.139 1.00 25.66 293 ALA B N 1
ATOM 4799 C CA . ALA B 1 293 ? 18.926 -36.822 -22.979 1.00 25.69 293 ALA B CA 1
ATOM 4800 C C . ALA B 1 293 ? 20.346 -36.800 -23.521 1.00 25.67 293 ALA B C 1
ATOM 4801 O O . ALA B 1 293 ? 20.855 -35.743 -23.902 1.00 25.52 293 ALA B O 1
ATOM 4803 N N . LEU B 1 294 ? 20.978 -37.969 -23.560 1.00 25.62 294 LEU B N 1
ATOM 4804 C CA . LEU B 1 294 ? 22.354 -38.088 -24.032 1.00 25.90 294 LEU B CA 1
ATOM 4805 C C . LEU B 1 294 ? 22.644 -37.392 -25.359 1.00 25.66 294 LEU B C 1
ATOM 4806 O O . LEU B 1 294 ? 23.677 -36.741 -25.507 1.00 24.79 294 LEU B O 1
ATOM 4811 N N . PRO B 1 295 ? 21.748 -37.532 -26.351 1.00 26.24 295 PRO B N 1
ATOM 4812 C CA . PRO B 1 295 ? 21.998 -36.870 -27.635 1.00 26.15 295 PRO B CA 1
ATOM 4813 C C . PRO B 1 295 ? 22.219 -35.358 -27.480 1.00 25.78 295 PRO B C 1
ATOM 4814 O O . PRO B 1 295 ? 23.138 -34.792 -28.069 1.00 25.05 295 PRO B O 1
ATOM 4818 N N . LEU B 1 296 ? 21.375 -34.703 -26.688 1.00 25.66 296 LEU B N 1
ATOM 4819 C CA . LEU B 1 296 ? 21.521 -33.265 -26.481 1.00 25.42 296 LEU B CA 1
ATOM 4820 C C . LEU B 1 296 ? 22.784 -32.935 -25.688 1.00 26.07 296 LEU B C 1
ATOM 4821 O O . LEU B 1 296 ? 23.435 -31.917 -25.944 1.00 25.26 296 LEU B O 1
ATOM 4826 N N . GLU B 1 297 ? 23.143 -33.785 -24.730 1.00 26.14 297 GLU B N 1
ATOM 4827 C CA . GLU B 1 297 ? 24.354 -33.530 -23.953 1.00 28.78 297 GLU B CA 1
ATOM 4828 C C . GLU B 1 297 ? 25.577 -33.686 -24.846 1.00 29.06 297 GLU B C 1
ATOM 4829 O O . GLU B 1 297 ? 26.528 -32.910 -24.746 1.00 29.11 297 GLU B O 1
ATOM 4835 N N . LYS B 1 298 ? 25.543 -34.688 -25.722 1.00 31.21 298 LYS B N 1
ATOM 4836 C CA . LYS B 1 298 ? 26.644 -34.947 -26.648 1.00 31.90 298 LYS B CA 1
ATOM 4837 C C . LYS B 1 298 ? 26.829 -33.768 -27.598 1.00 31.69 298 LYS B C 1
ATOM 4838 O O . LYS B 1 298 ? 27.945 -33.455 -27.998 1.00 30.87 298 LYS B O 1
ATOM 4844 N N . ALA B 1 299 ? 25.725 -33.116 -27.952 1.00 31.63 299 ALA B N 1
ATOM 4845 C CA . ALA B 1 299 ? 25.773 -31.965 -28.847 1.00 30.38 299 ALA B CA 1
ATOM 4846 C C . ALA B 1 299 ? 26.173 -30.685 -28.106 1.00 29.94 299 ALA B C 1
ATOM 4847 O O . ALA B 1 299 ? 26.278 -29.615 -28.709 1.00 30.96 299 ALA B O 1
ATOM 4849 N N . GLY B 1 300 ? 26.398 -30.796 -26.801 1.00 27.41 300 GLY B N 1
ATOM 4850 C CA . GLY B 1 300 ? 26.777 -29.635 -26.017 1.00 26.18 300 GLY B CA 1
ATOM 4851 C C . GLY B 1 300 ? 25.619 -28.665 -25.810 1.00 25.19 300 GLY B C 1
ATOM 4852 O O . GLY B 1 300 ? 25.832 -27.466 -25.644 1.00 24.70 300 GLY B O 1
ATOM 4853 N N . ALA B 1 301 ? 24.392 -29.179 -25.820 1.00 23.51 301 ALA B N 1
ATOM 4854 C CA . ALA B 1 301 ? 23.214 -28.333 -25.638 1.00 22.50 301 ALA B CA 1
ATOM 4855 C C . ALA B 1 301 ? 22.591 -28.510 -24.254 1.00 22.09 301 ALA B C 1
ATOM 4856 O O . ALA B 1 301 ? 21.705 -27.746 -23.863 1.00 19.90 301 ALA B O 1
ATOM 4858 N N . ALA B 1 302 ? 23.066 -29.504 -23.507 1.00 20.94 302 ALA B N 1
ATOM 4859 C CA . ALA B 1 302 ? 22.516 -29.770 -22.186 1.00 21.78 302 ALA B CA 1
ATOM 4860 C C . ALA B 1 302 ? 23.503 -30.507 -21.288 1.00 22.69 302 ALA B C 1
ATOM 4861 O O . ALA B 1 302 ? 24.561 -30.948 -21.739 1.00 22.25 302 ALA B O 1
ATOM 4863 N N . LYS B 1 303 ? 23.156 -30.613 -20.009 1.00 24.62 303 LYS B N 1
ATOM 4864 C CA . LYS B 1 303 ? 23.979 -31.340 -19.048 1.00 25.86 303 LYS B CA 1
ATOM 4865 C C . LYS B 1 303 ? 23.083 -32.319 -18.302 1.00 26.41 303 LYS B C 1
ATOM 4866 O O . LYS B 1 303 ? 22.015 -31.948 -17.802 1.00 25.76 303 LYS B O 1
ATOM 4872 N N . ILE B 1 304 ? 23.520 -33.570 -18.234 1.00 25.65 304 ILE B N 1
ATOM 4873 C CA . ILE B 1 304 ? 22.753 -34.598 -17.550 1.00 27.17 304 ILE B CA 1
ATOM 4874 C C . ILE B 1 304 ? 23.308 -34.855 -16.160 1.00 27.00 304 ILE B C 1
ATOM 4875 O O . ILE B 1 304 ? 24.511 -35.012 -15.986 1.00 27.46 304 ILE B O 1
ATOM 4880 N N . ILE B 1 305 ? 22.428 -34.869 -15.168 1.00 27.22 305 ILE B N 1
ATOM 4881 C CA . ILE B 1 305 ? 22.843 -35.178 -13.813 1.00 29.01 305 ILE B CA 1
ATOM 4882 C C . ILE B 1 305 ? 21.934 -36.302 -13.351 1.00 29.64 305 ILE B C 1
ATOM 4883 O O . ILE B 1 305 ? 20.806 -36.067 -12.932 1.00 29.25 305 ILE B O 1
ATOM 4888 N N . GLU B 1 306 ? 22.429 -37.532 -13.467 1.00 32.18 306 GLU B N 1
ATOM 4889 C CA . GLU B 1 306 ? 21.664 -38.702 -13.061 1.00 34.65 306 GLU B CA 1
ATOM 4890 C C . GLU B 1 306 ? 21.531 -38.704 -11.552 1.00 35.50 306 GLU B C 1
ATOM 4891 O O . GLU B 1 306 ? 22.241 -37.984 -10.858 1.00 35.55 306 GLU B O 1
ATOM 4897 N N . GLN B 1 307 ? 20.612 -39.514 -11.048 1.00 38.41 307 GLN B N 1
ATOM 4898 C CA . GLN B 1 307 ? 20.377 -39.599 -9.613 1.00 40.54 307 GLN B CA 1
ATOM 4899 C C . GLN B 1 307 ? 21.647 -39.784 -8.776 1.00 40.94 307 GLN B C 1
ATOM 4900 O O . GLN B 1 307 ? 21.796 -39.154 -7.732 1.00 41.24 307 GLN B O 1
ATOM 4906 N N . PRO B 1 308 ? 22.580 -40.648 -9.224 1.00 42.16 308 PRO B N 1
ATOM 4907 C CA . PRO B 1 308 ? 23.828 -40.891 -8.484 1.00 43.20 308 PRO B CA 1
ATOM 4908 C C . PRO B 1 308 ? 24.719 -39.668 -8.250 1.00 43.82 308 PRO B C 1
ATOM 4909 O O . PRO B 1 308 ? 25.652 -39.724 -7.449 1.00 44.24 308 PRO B O 1
ATOM 4913 N N . GLN B 1 309 ? 24.442 -38.569 -8.944 1.00 44.04 309 GLN B N 1
ATOM 4914 C CA . GLN B 1 309 ? 25.247 -37.361 -8.787 1.00 43.46 309 GLN B CA 1
ATOM 4915 C C . GLN B 1 309 ? 24.417 -36.119 -8.479 1.00 42.87 309 GLN B C 1
ATOM 4916 O O . GLN B 1 309 ? 24.955 -35.013 -8.404 1.00 43.33 309 GLN B O 1
ATOM 4922 N N . LEU B 1 310 ? 23.113 -36.297 -8.289 1.00 41.06 310 LEU B N 1
ATOM 4923 C CA . LEU B 1 310 ? 22.232 -35.166 -8.022 1.00 39.65 310 LEU B CA 1
ATOM 4924 C C . LEU B 1 310 ? 22.342 -34.659 -6.591 1.00 38.83 310 LEU B C 1
ATOM 4925 O O . LEU B 1 310 ? 22.246 -35.428 -5.634 1.00 39.25 310 LEU B O 1
ATOM 4930 N N . SER B 1 311 ? 22.541 -33.354 -6.457 1.00 36.17 311 SER B N 1
ATOM 4931 C CA . SER B 1 311 ? 22.660 -32.714 -5.154 1.00 34.90 311 SER B CA 1
ATOM 4932 C C . SER B 1 311 ? 22.434 -31.227 -5.357 1.00 33.51 311 SER B C 1
ATOM 4933 O O . SER B 1 311 ? 22.476 -30.741 -6.485 1.00 33.60 311 SER B O 1
ATOM 4936 N N . VAL B 1 312 ? 22.202 -30.509 -4.266 1.00 32.42 312 VAL B N 1
ATOM 4937 C CA . VAL B 1 312 ? 21.990 -29.074 -4.341 1.00 31.50 312 VAL B CA 1
ATOM 4938 C C . VAL B 1 312 ? 23.228 -28.417 -4.946 1.00 31.40 312 VAL B C 1
ATOM 4939 O O . VAL B 1 312 ? 23.123 -27.612 -5.875 1.00 30.04 312 VAL B O 1
ATOM 4943 N N . ASP B 1 313 ? 24.406 -28.780 -4.444 1.00 30.18 313 ASP B N 1
ATOM 4944 C CA . ASP B 1 313 ? 25.642 -28.202 -4.957 1.00 29.61 313 ASP B CA 1
ATOM 4945 C C . ASP B 1 313 ? 25.910 -28.516 -6.425 1.00 28.84 313 ASP B C 1
ATOM 4946 O O . ASP B 1 313 ? 26.442 -27.677 -7.146 1.00 28.96 313 ASP B O 1
ATOM 4951 N N . ALA B 1 314 ? 25.555 -29.719 -6.868 1.00 26.61 314 ALA B N 1
ATOM 4952 C CA . ALA B 1 314 ? 25.782 -30.099 -8.254 1.00 26.47 314 ALA B CA 1
ATOM 4953 C C . ALA B 1 314 ? 24.928 -29.220 -9.174 1.00 25.78 314 ALA B C 1
ATOM 4954 O O . ALA B 1 314 ? 25.412 -28.714 -10.187 1.00 24.94 314 ALA B O 1
ATOM 4956 N N . VAL B 1 315 ? 23.661 -29.046 -8.815 1.00 25.00 315 VAL B N 1
ATOM 4957 C CA . VAL B 1 315 ? 22.755 -28.215 -9.612 1.00 25.33 315 VAL B CA 1
ATOM 4958 C C . VAL B 1 315 ? 23.222 -26.764 -9.561 1.00 25.02 315 VAL B C 1
ATOM 4959 O O . VAL B 1 315 ? 23.398 -26.125 -10.590 1.00 25.73 315 VAL B O 1
ATOM 4963 N N . ALA B 1 316 ? 23.445 -26.251 -8.359 1.00 26.04 316 ALA B N 1
ATOM 4964 C CA . ALA B 1 316 ? 23.888 -24.872 -8.199 1.00 27.13 316 ALA B CA 1
ATOM 4965 C C . ALA B 1 316 ? 25.185 -24.584 -8.955 1.00 28.17 316 ALA B C 1
ATOM 4966 O O . ALA B 1 316 ? 25.289 -23.572 -9.652 1.00 27.04 316 ALA B O 1
ATOM 4968 N N . ASN B 1 317 ? 26.178 -25.463 -8.823 1.00 28.72 317 ASN B N 1
ATOM 4969 C CA . ASN B 1 317 ? 27.444 -25.246 -9.518 1.00 28.52 317 ASN B CA 1
ATOM 4970 C C . ASN B 1 317 ? 27.270 -25.310 -11.026 1.00 27.23 317 ASN B C 1
ATOM 4971 O O . ASN B 1 317 ? 27.887 -24.543 -11.765 1.00 26.36 317 ASN B O 1
ATOM 4976 N N . THR B 1 318 ? 26.424 -26.224 -11.482 1.00 26.95 318 THR B N 1
ATOM 4977 C CA . THR B 1 318 ? 26.174 -26.371 -12.906 1.00 27.04 318 THR B CA 1
ATOM 4978 C C . THR B 1 318 ? 25.579 -25.087 -13.480 1.00 26.50 318 THR B C 1
ATOM 4979 O O . THR B 1 318 ? 26.085 -24.548 -14.465 1.00 26.71 318 THR B O 1
ATOM 4983 N N . LEU B 1 319 ? 24.516 -24.588 -12.859 1.00 24.75 319 LEU B N 1
ATOM 4984 C CA . LEU B 1 319 ? 23.883 -23.370 -13.357 1.00 25.21 319 LEU B CA 1
ATOM 4985 C C . LEU B 1 319 ? 24.814 -22.169 -13.253 1.00 25.23 319 LEU B C 1
ATOM 4986 O O . LEU B 1 319 ? 24.888 -21.368 -14.168 1.00 25.17 319 LEU B O 1
ATOM 4991 N N . ALA B 1 320 ? 25.540 -22.055 -12.147 1.00 24.41 320 ALA B N 1
ATOM 4992 C CA . ALA B 1 320 ? 26.445 -20.931 -11.957 1.00 24.59 320 ALA B CA 1
ATOM 4993 C C . ALA B 1 320 ? 27.549 -20.865 -13.010 1.00 24.21 320 ALA B C 1
ATOM 4994 O O . ALA B 1 320 ? 28.091 -19.800 -13.281 1.00 24.35 320 ALA B O 1
ATOM 4996 N N . GLY B 1 321 ? 27.878 -22.005 -13.601 1.00 24.35 321 GLY B N 1
ATOM 4997 C CA . GLY B 1 321 ? 28.934 -22.031 -14.591 1.00 24.34 321 GLY B CA 1
ATOM 4998 C C . GLY B 1 321 ? 28.509 -21.642 -15.993 1.00 24.34 321 GLY B C 1
ATOM 4999 O O . GLY B 1 321 ? 29.345 -21.585 -16.890 1.00 24.63 321 GLY B O 1
ATOM 5000 N N . TRP B 1 322 ? 27.225 -21.357 -16.188 1.00 22.62 322 TRP B N 1
ATOM 5001 C CA . TRP B 1 322 ? 26.738 -21.007 -17.521 1.00 21.72 322 TRP B CA 1
ATOM 5002 C C . TRP B 1 322 ? 26.422 -19.524 -17.722 1.00 21.61 322 TRP B C 1
ATOM 5003 O O . TRP B 1 322 ? 25.390 -19.030 -17.271 1.00 21.25 322 TRP B O 1
ATOM 5014 N N . SER B 1 323 ? 27.320 -18.824 -18.409 1.00 19.53 323 SER B N 1
ATOM 5015 C CA . SER B 1 323 ? 27.141 -17.404 -18.692 1.00 19.04 323 SER B CA 1
ATOM 5016 C C . SER B 1 323 ? 26.099 -17.239 -19.799 1.00 18.26 323 SER B C 1
ATOM 5017 O O . SER B 1 323 ? 25.690 -18.216 -20.426 1.00 16.71 323 SER B O 1
ATOM 5020 N N . ARG B 1 324 ? 25.690 -15.999 -20.053 1.00 19.12 324 ARG B N 1
ATOM 5021 C CA . ARG B 1 324 ? 24.725 -15.741 -21.112 1.00 18.09 324 ARG B CA 1
ATOM 5022 C C . ARG B 1 324 ? 25.288 -16.145 -22.481 1.00 17.79 324 ARG B C 1
ATOM 5023 O O . ARG B 1 324 ? 24.540 -16.611 -23.341 1.00 17.56 324 ARG B O 1
ATOM 5031 N N . GLU B 1 325 ? 26.597 -15.975 -22.686 1.00 17.74 325 GLU B N 1
ATOM 5032 C CA . GLU B 1 325 ? 27.220 -16.368 -23.954 1.00 16.96 325 GLU B CA 1
ATOM 5033 C C . GLU B 1 325 ? 27.164 -17.894 -24.110 1.00 16.65 325 GLU B C 1
ATOM 5034 O O . GLU B 1 325 ? 26.838 -18.428 -25.172 1.00 15.39 325 GLU B O 1
ATOM 5040 N N . THR B 1 326 ? 27.500 -18.603 -23.042 1.00 16.67 326 THR B N 1
ATOM 5041 C CA . THR B 1 326 ? 27.460 -20.055 -23.070 1.00 16.39 326 THR B CA 1
ATOM 5042 C C . THR B 1 326 ? 26.034 -20.551 -23.321 1.00 17.40 326 THR B C 1
ATOM 5043 O O . THR B 1 326 ? 25.817 -21.478 -24.107 1.00 16.65 326 THR B O 1
ATOM 5047 N N . LEU B 1 327 ? 25.068 -19.932 -22.643 1.00 17.90 327 LEU B N 1
ATOM 5048 C CA . LEU B 1 327 ? 23.659 -20.305 -22.780 1.00 17.27 327 LEU B CA 1
ATOM 5049 C C . LEU B 1 327 ? 23.145 -20.096 -24.198 1.00 17.58 327 LEU B C 1
ATOM 5050 O O . LEU B 1 327 ? 22.352 -20.899 -24.692 1.00 16.08 327 LEU B O 1
ATOM 5055 N N . LEU B 1 328 ? 23.584 -19.014 -24.845 1.00 17.87 328 LEU B N 1
ATOM 5056 C CA . LEU B 1 328 ? 23.175 -18.745 -26.222 1.00 17.39 328 LEU B CA 1
ATOM 5057 C C . LEU B 1 328 ? 23.716 -19.868 -27.111 1.00 17.74 328 LEU B C 1
ATOM 5058 O O . LEU B 1 328 ? 23.003 -20.400 -27.953 1.00 17.59 328 LEU B O 1
ATOM 5063 N N . THR B 1 329 ? 24.977 -20.244 -26.910 1.00 20.12 329 THR B N 1
ATOM 5064 C CA . THR B 1 329 ? 25.567 -21.335 -27.688 1.00 21.30 329 THR B CA 1
ATOM 5065 C C . THR B 1 329 ? 24.819 -22.644 -27.457 1.00 20.40 329 THR B C 1
ATOM 5066 O O . THR B 1 329 ? 24.552 -23.382 -28.398 1.00 20.34 329 THR B O 1
ATOM 5070 N N . MET B 1 330 ? 24.494 -22.933 -26.200 1.00 20.31 330 MET B N 1
ATOM 5071 C CA . MET B 1 330 ? 23.771 -24.153 -25.870 1.00 19.91 330 MET B CA 1
ATOM 5072 C C . MET B 1 330 ? 22.389 -24.149 -26.519 1.00 19.43 330 MET B C 1
ATOM 5073 O O . MET B 1 330 ? 21.924 -25.167 -27.029 1.00 20.85 330 MET B O 1
ATOM 5078 N N . ALA B 1 331 ? 21.737 -22.996 -26.504 1.00 18.81 331 ALA B N 1
ATOM 5079 C CA . ALA B 1 331 ? 20.412 -22.871 -27.098 1.00 18.49 331 ALA B CA 1
ATOM 5080 C C . ALA B 1 331 ? 20.481 -23.162 -28.594 1.00 19.04 331 ALA B C 1
ATOM 5081 O O . ALA B 1 331 ? 19.644 -23.879 -29.130 1.00 18.16 331 ALA B O 1
ATOM 5083 N N . GLU B 1 332 ? 21.489 -22.613 -29.269 1.00 19.87 332 GLU B N 1
ATOM 5084 C CA . GLU B 1 332 ? 21.626 -22.827 -30.704 1.00 21.47 332 GLU B CA 1
ATOM 5085 C C . GLU B 1 332 ? 21.921 -24.280 -31.025 1.00 22.44 332 GLU B C 1
ATOM 5086 O O . GLU B 1 332 ? 21.412 -24.814 -32.006 1.00 22.84 332 GLU B O 1
ATOM 5092 N N . ARG B 1 333 ? 22.739 -24.923 -30.200 1.00 22.30 333 ARG B N 1
ATOM 5093 C CA . ARG B 1 333 ? 23.040 -26.330 -30.408 1.00 23.77 333 ARG B CA 1
ATOM 5094 C C . ARG B 1 333 ? 21.763 -27.147 -30.218 1.00 23.13 333 ARG B C 1
ATOM 5095 O O . ARG B 1 333 ? 21.548 -28.151 -30.895 1.00 23.45 333 ARG B O 1
ATOM 5103 N N . ALA B 1 334 ? 20.907 -26.713 -29.299 1.00 22.82 334 ALA B N 1
ATOM 5104 C CA . ALA B 1 334 ? 19.648 -27.420 -29.063 1.00 22.88 334 ALA B CA 1
ATOM 5105 C C . ALA B 1 334 ? 18.778 -27.333 -30.317 1.00 22.86 334 ALA B C 1
ATOM 5106 O O . ALA B 1 334 ? 18.285 -28.339 -30.827 1.00 21.38 334 ALA B O 1
ATOM 5108 N N . ARG B 1 335 ? 18.602 -26.114 -30.815 1.00 23.14 335 ARG B N 1
ATOM 5109 C CA . ARG B 1 335 ? 17.795 -25.892 -32.002 1.00 23.54 335 ARG B CA 1
ATOM 5110 C C . ARG B 1 335 ? 18.348 -26.724 -33.163 1.00 23.86 335 ARG B C 1
ATOM 5111 O O . ARG B 1 335 ? 17.595 -27.360 -33.902 1.00 22.38 335 ARG B O 1
ATOM 5119 N N . ALA B 1 336 ? 19.671 -26.737 -33.297 1.00 25.17 336 ALA B N 1
ATOM 5120 C CA . ALA B 1 336 ? 20.330 -27.477 -34.372 1.00 26.85 336 ALA B CA 1
ATOM 5121 C C . ALA B 1 336 ? 20.101 -28.985 -34.288 1.00 27.80 336 ALA B C 1
ATOM 5122 O O . ALA B 1 336 ? 20.052 -29.665 -35.308 1.00 27.33 336 ALA B O 1
ATOM 5124 N N . ALA B 1 337 ? 19.959 -29.501 -33.072 1.00 29.45 337 ALA B N 1
ATOM 5125 C CA . ALA B 1 337 ? 19.740 -30.925 -32.865 1.00 30.89 337 ALA B CA 1
ATOM 5126 C C . ALA B 1 337 ? 18.267 -31.276 -33.047 1.00 32.47 337 ALA B C 1
ATOM 5127 O O . ALA B 1 337 ? 17.887 -32.445 -33.029 1.00 34.14 337 ALA B O 1
ATOM 5129 N N . SER B 1 338 ? 17.442 -30.254 -33.229 1.00 31.76 338 SER B N 1
ATOM 5130 C CA . SER B 1 338 ? 16.008 -30.432 -33.408 1.00 32.41 338 SER B CA 1
ATOM 5131 C C . SER B 1 338 ? 15.593 -30.822 -34.829 1.00 33.16 338 SER B C 1
ATOM 5132 O O . SER B 1 338 ? 16.274 -30.503 -35.801 1.00 32.25 338 SER B O 1
ATOM 5135 N N . ILE B 1 339 ? 14.466 -31.523 -34.921 1.00 33.44 339 ILE B N 1
ATOM 5136 C CA . ILE B 1 339 ? 13.882 -31.941 -36.187 1.00 34.35 339 ILE B CA 1
ATOM 5137 C C . ILE B 1 339 ? 12.416 -31.518 -36.059 1.00 34.84 339 ILE B C 1
ATOM 5138 O O . ILE B 1 339 ? 11.601 -32.229 -35.479 1.00 35.09 339 ILE B O 1
ATOM 5143 N N . PRO B 1 340 ? 12.068 -30.344 -36.611 1.00 34.93 340 PRO B N 1
ATOM 5144 C CA . PRO B 1 340 ? 10.733 -29.730 -36.600 1.00 34.94 340 PRO B CA 1
ATOM 5145 C C . PRO B 1 340 ? 9.551 -30.409 -37.284 1.00 34.07 340 PRO B C 1
ATOM 5146 O O . PRO B 1 340 ? 8.410 -30.222 -36.861 1.00 34.18 340 PRO B O 1
ATOM 5150 N N . ASP B 1 341 ? 9.803 -31.180 -38.334 1.00 33.42 341 ASP B N 1
ATOM 5151 C CA . ASP B 1 341 ? 8.711 -31.820 -39.056 1.00 33.33 341 ASP B CA 1
ATOM 5152 C C . ASP B 1 341 ? 8.655 -33.336 -38.899 1.00 32.11 341 ASP B C 1
ATOM 5153 O O . ASP B 1 341 ? 8.377 -34.066 -39.854 1.00 30.74 341 ASP B O 1
ATOM 5158 N N . ALA B 1 342 ? 8.908 -33.807 -37.683 1.00 30.63 342 ALA B N 1
ATOM 5159 C CA . ALA B 1 342 ? 8.875 -35.238 -37.411 1.00 29.09 342 ALA B CA 1
ATOM 5160 C C . ALA B 1 342 ? 7.530 -35.844 -37.792 1.00 28.32 342 ALA B C 1
ATOM 5161 O O . ALA B 1 342 ? 7.475 -36.901 -38.416 1.00 29.88 342 ALA B O 1
ATOM 5163 N N . THR B 1 343 ? 6.441 -35.177 -37.427 1.00 28.28 343 THR B N 1
ATOM 5164 C CA . THR B 1 343 ? 5.115 -35.696 -37.744 1.00 28.55 343 THR B CA 1
ATOM 5165 C C . THR B 1 343 ? 4.934 -35.882 -39.254 1.00 29.50 343 THR B C 1
ATOM 5166 O O . THR B 1 343 ? 4.533 -36.952 -39.711 1.00 28.08 343 THR B O 1
ATOM 5170 N N . GLU B 1 344 ? 5.234 -34.843 -40.030 1.00 30.76 344 GLU B N 1
ATOM 5171 C CA . GLU B 1 344 ? 5.085 -34.933 -41.480 1.00 32.00 344 GLU B CA 1
ATOM 5172 C C . GLU B 1 344 ? 5.970 -36.032 -42.056 1.00 31.14 344 GLU B C 1
ATOM 5173 O O . GLU B 1 344 ? 5.534 -36.805 -42.909 1.00 32.33 344 GLU B O 1
ATOM 5179 N N . ARG B 1 345 ? 7.209 -36.106 -41.587 1.00 30.66 345 ARG B N 1
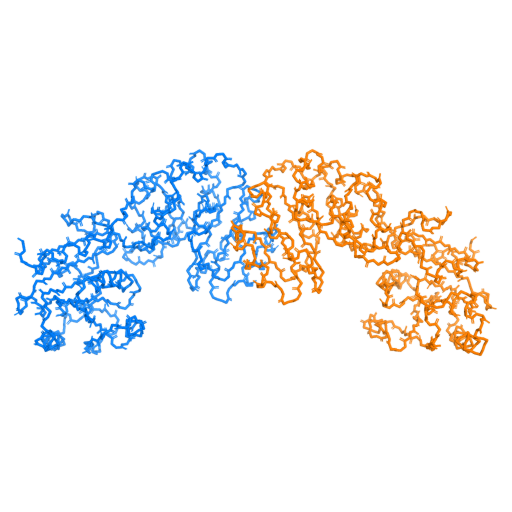ATOM 5180 C CA . ARG B 1 345 ? 8.138 -37.123 -42.067 1.00 31.44 345 ARG B CA 1
ATOM 5181 C C . ARG B 1 345 ? 7.626 -38.545 -41.854 1.00 30.89 345 ARG B C 1
ATOM 5182 O O . ARG B 1 345 ? 7.724 -39.387 -42.746 1.00 29.98 345 ARG B O 1
ATOM 5190 N N . VAL B 1 346 ? 7.086 -38.818 -40.670 1.00 29.72 346 VAL B N 1
ATOM 5191 C CA . VAL B 1 346 ? 6.578 -40.151 -40.384 1.00 28.61 346 VAL B CA 1
ATOM 5192 C C . VAL B 1 346 ? 5.361 -40.435 -41.252 1.00 28.33 346 VAL B C 1
ATOM 5193 O O . VAL B 1 346 ? 5.248 -41.511 -41.847 1.00 28.30 346 VAL B O 1
ATOM 5197 N N . ALA B 1 347 ? 4.457 -39.465 -41.335 1.00 28.76 347 ALA B N 1
ATOM 5198 C CA . ALA B 1 347 ? 3.249 -39.617 -42.137 1.00 28.96 347 ALA B CA 1
ATOM 5199 C C . ALA B 1 347 ? 3.596 -39.844 -43.606 1.00 30.26 347 ALA B C 1
ATOM 5200 O O . ALA B 1 347 ? 2.948 -40.641 -44.279 1.00 30.12 347 ALA B O 1
ATOM 5202 N N . ASN B 1 348 ? 4.613 -39.142 -44.098 1.00 32.77 348 ASN B N 1
ATOM 5203 C CA . ASN B 1 348 ? 5.035 -39.286 -45.493 1.00 34.56 348 ASN B CA 1
ATOM 5204 C C . ASN B 1 348 ? 5.633 -40.668 -45.765 1.00 34.90 348 ASN B C 1
ATOM 5205 O O . ASN B 1 348 ? 5.433 -41.233 -46.841 1.00 34.59 348 ASN B O 1
ATOM 5210 N N . GLU B 1 349 ? 6.366 -41.212 -44.794 1.00 35.20 349 GLU B N 1
ATOM 5211 C CA . GLU B 1 349 ? 6.954 -42.540 -44.956 1.00 34.86 349 GLU B CA 1
ATOM 5212 C C . GLU B 1 349 ? 5.872 -43.607 -44.895 1.00 33.96 349 GLU B C 1
ATOM 5213 O O . GLU B 1 349 ? 5.942 -44.621 -45.591 1.00 33.99 349 GLU B O 1
ATOM 5219 N N . VAL B 1 350 ? 4.875 -43.377 -44.051 1.00 33.91 350 VAL B N 1
ATOM 5220 C CA . VAL B 1 350 ? 3.767 -44.306 -43.919 1.00 33.79 350 VAL B CA 1
ATOM 5221 C C . VAL B 1 350 ? 2.969 -44.274 -45.217 1.00 34.78 350 VAL B C 1
ATOM 5222 O O . VAL B 1 350 ? 2.411 -45.285 -45.645 1.00 34.85 350 VAL B O 1
ATOM 5226 N N . SER B 1 351 ? 2.925 -43.102 -45.844 1.00 35.34 351 SER B N 1
ATOM 5227 C CA . SER B 1 351 ? 2.196 -42.946 -47.095 1.00 36.67 351 SER B CA 1
ATOM 5228 C C . SER B 1 351 ? 2.958 -43.639 -48.222 1.00 37.35 351 SER B C 1
ATOM 5229 O O . SER B 1 351 ? 2.365 -44.309 -49.064 1.00 36.85 351 SER B O 1
ATOM 5232 N N . ARG B 1 352 ? 4.277 -43.482 -48.223 1.00 37.89 352 ARG B N 1
ATOM 5233 C CA . ARG B 1 352 ? 5.114 -44.088 -49.251 1.00 40.03 352 ARG B CA 1
ATOM 5234 C C . ARG B 1 352 ? 5.098 -45.613 -49.176 1.00 40.60 352 ARG B C 1
ATOM 5235 O O . ARG B 1 352 ? 5.101 -46.292 -50.204 1.00 39.84 352 ARG B O 1
ATOM 5243 N N . VAL B 1 353 ? 5.096 -46.143 -47.955 1.00 41.33 353 VAL B N 1
ATOM 5244 C CA . VAL B 1 353 ? 5.089 -47.587 -47.737 1.00 42.78 353 VAL B CA 1
ATOM 5245 C C . VAL B 1 353 ? 3.742 -48.206 -48.095 1.00 43.85 353 VAL B C 1
ATOM 5246 O O . VAL B 1 353 ? 3.679 -49.343 -48.556 1.00 44.43 353 VAL B O 1
ATOM 5250 N N . ALA B 1 354 ? 2.664 -47.465 -47.871 1.00 45.85 354 ALA B N 1
ATOM 5251 C CA . ALA B 1 354 ? 1.336 -47.957 -48.212 1.00 47.24 354 ALA B CA 1
ATOM 5252 C C . ALA B 1 354 ? 1.250 -47.971 -49.737 1.00 48.54 354 ALA B C 1
ATOM 5253 O O . ALA B 1 354 ? 0.531 -48.780 -50.324 1.00 48.48 354 ALA B O 1
ATOM 5255 N N . ARG B 1 355 ? 1.998 -47.068 -50.366 1.00 50.49 355 ARG B N 1
ATOM 5256 C CA . ARG B 1 355 ? 2.035 -46.964 -51.824 1.00 52.71 355 ARG B CA 1
ATOM 5257 C C . ARG B 1 355 ? 2.899 -48.099 -52.366 1.00 53.41 355 ARG B C 1
ATOM 5258 O O . ARG B 1 355 ? 2.966 -48.319 -53.575 1.00 53.50 355 ARG B O 1
ATOM 5266 N N . ALA B 1 356 ? 3.569 -48.805 -51.456 1.00 54.15 356 ALA B N 1
ATOM 5267 C CA . ALA B 1 356 ? 4.453 -49.913 -51.809 1.00 54.93 356 ALA B CA 1
ATOM 5268 C C . ALA B 1 356 ? 5.611 -49.417 -52.671 1.00 55.63 356 ALA B C 1
ATOM 5269 O O . ALA B 1 356 ? 6.193 -50.178 -53.442 1.00 55.95 356 ALA B O 1
ATOM 5271 N N . LEU B 1 357 ? 5.942 -48.136 -52.526 1.00 56.45 357 LEU B N 1
ATOM 5272 C CA . LEU B 1 357 ? 7.023 -47.522 -53.289 1.00 57.81 357 LEU B CA 1
ATOM 5273 C C . LEU B 1 357 ? 8.391 -47.895 -52.729 1.00 58.46 357 LEU B C 1
ATOM 5274 O O . LEU B 1 357 ? 9.244 -48.359 -53.514 1.00 58.97 357 LEU B O 1
#

Secondary structure (DSSP, 8-state):
-EEEEE--SSHHHHHHHHHHHHHHHTTT-EEEEEE-TTSTHHHHGGGGT-EEEE------TT--HHHHHT-HHHHHHHHHHHHHHHHHH--SEEEE-SSTTHHHHHHHHHHTT--EEEEE-SSS--HHHHHHTTT-SEEEESSTTSSSSPEE------HHHHTSPPHHHHHTT--SSEEEEEE-TTT--HHHHHHHHHHHHHHGGGEEEEEE--TT-HHHHHHHHHHTT-TTSEEES--S-HHHHHHH-SEEEE---HHHHHHHHHHT--EEE-PPP-TT-HHHHHHHHHHHTTSEEE--GGG--HHHHHHHHHT--HHHHHHHHHHHHHT--TTHHHHHHHHHHHHHTT-/-EEEEE--TGGG-HHHHHHHHHHHHTTT-EEEEEE-TTSTHHHHHHHTT-EEEE---TTTTT--HHHHHTSHHHHHHHHHHHHHHHHHH--SEEEE-SSTTHHHHHHHHHHTT--EEEEE-SSS--HHHHHHGGG-SEEEESSTTSSSSPEE------HHHHTSPPHHHHHTT--SSEEEEEE--SS--HHHHHHHHHHHHHHGGGEEEEEE--TT-HHHHHHHHHHTT-TTSEEES--S-HHHHHHH-SEEEE---HHHHHHHHHHT--EEE-PPP-TT-HHHHHHHHHHHTTSEEE--GGG--HHHHHHHHHT--HHHHHHHHHHHHHH--TTHHHHHHHHHHHHHTT-